Protein AF-0000000076761104 (afdb_homodimer)

Nearest PDB structures (foldseek):
  5x3x-assembly2_m  TM=8.804E-01  e=3.871E-13  Rhodobacter capsulatus
  4m5c-assembly1_A  TM=8.448E-01  e=9.849E-08  Caldanaerobacter subterraneus subsp. tengcongensis MB4
  4m58-assembly1_A  TM=8.085E-01  e=1.981E-07  Caldanaerobacter subterraneus subsp. tengcongensis MB4
  5x3x-assembly2_m  TM=8.809E-01  e=3.141E-13  Rhodobacter capsulatus
  4m5c-assembly1_A  TM=8.444E-01  e=1.014E-07  Caldanaerobacter subterraneus subsp. tengcongensis MB4

InterPro domains:
  IPR002751 Metal transport protein CbiM/NikMN [PF01891] (48-250)
  IPR003705 Cobalt transport protein CbiN [MF_00330] (260-379)
  IPR003705 Cobalt transport protein CbiN [NF002780] (275-365)
  IPR003705 Cobalt transport protein CbiN [PF02553] (276-342)
  IPR018024 Cobalamin (vitamin B12) transport protein CbiM [MF_01462] (47-260)
  IPR018024 Cobalamin (vitamin B12) transport protein CbiM [NF006184] (47-262)
  IPR018024 Cobalamin (vitamin B12) transport protein CbiM [PTHR43627] (34-260)
  IPR018024 Cobalamin (vitamin B12) transport protein CbiM [TIGR00123] (47-253)

Structure (mmCIF, N/CA/C/O backbone):
data_AF-0000000076761104-model_v1
#
loop_
_entity.id
_entity.type
_entity.pdbx_description
1 polymer 'Multifunctional fusion protein'
#
loop_
_atom_site.group_PDB
_atom_site.id
_atom_site.type_symbol
_atom_site.label_atom_id
_atom_site.label_alt_id
_atom_site.label_comp_id
_atom_site.label_asym_id
_atom_site.label_entity_id
_atom_site.label_seq_id
_atom_site.pdbx_PDB_ins_code
_atom_site.Cartn_x
_atom_site.Cartn_y
_atom_site.Cartn_z
_atom_site.occupancy
_atom_site.B_iso_or_equiv
_atom_site.auth_seq_id
_atom_site.auth_comp_id
_atom_site.auth_asym_id
_atom_site.auth_atom_id
_atom_site.pdbx_PDB_model_num
ATOM 1 N N . MET A 1 1 ? -40.625 0.721 41.75 1 21.88 1 MET A N 1
ATOM 2 C CA . MET A 1 1 ? -40.656 0.476 40.312 1 21.88 1 MET A CA 1
ATOM 3 C C . MET A 1 1 ? -39.344 0.862 39.656 1 21.88 1 MET A C 1
ATOM 5 O O . MET A 1 1 ? -39.188 0.7 38.438 1 21.88 1 MET A O 1
ATOM 9 N N . ASN A 1 2 ? -38.438 1.604 40.25 1 20.94 2 ASN A N 1
ATOM 10 C CA . ASN A 1 2 ? -37.344 2.377 39.688 1 20.94 2 ASN A CA 1
ATOM 11 C C . ASN A 1 2 ? -36.125 1.494 39.406 1 20.94 2 ASN A C 1
ATOM 13 O O . ASN A 1 2 ? -35.031 1.999 39.156 1 20.94 2 ASN A O 1
ATOM 17 N N . LYS A 1 3 ? -36.031 0.196 39.844 1 27.39 3 LYS A N 1
ATOM 18 C CA . LYS A 1 3 ? -34.719 -0.462 39.969 1 27.39 3 LYS A CA 1
ATOM 19 C C . LYS A 1 3 ? -34.188 -0.869 38.594 1 27.39 3 LYS A C 1
ATOM 21 O O . LYS A 1 3 ? -33.062 -1.35 38.5 1 27.39 3 LYS A O 1
ATOM 26 N N . HIS A 1 4 ? -35 -1.077 37.594 1 29.83 4 HIS A N 1
ATOM 27 C CA . HIS A 1 4 ? -34.5 -2.002 36.562 1 29.83 4 HIS A CA 1
ATOM 28 C C . HIS A 1 4 ? -33.594 -1.281 35.562 1 29.83 4 HIS A C 1
ATOM 30 O O . HIS A 1 4 ? -33.188 -1.879 34.562 1 29.83 4 HIS A O 1
ATOM 36 N N . ASN A 1 5 ? -33.5 0.098 35.594 1 28.84 5 ASN A N 1
ATOM 37 C CA . ASN A 1 5 ? -32.938 0.702 34.375 1 28.84 5 ASN A CA 1
ATOM 38 C C . ASN A 1 5 ? -31.438 0.587 34.312 1 28.84 5 ASN A C 1
ATOM 40 O O . ASN A 1 5 ? -30.797 1.151 33.406 1 28.84 5 ASN A O 1
ATOM 44 N N . GLY A 1 6 ? -30.766 0.139 35.406 1 28.48 6 GLY A N 1
ATOM 45 C CA . GLY A 1 6 ? -29.344 0.441 35.469 1 28.48 6 GLY A CA 1
ATOM 46 C C . GLY A 1 6 ? -28.5 -0.468 34.625 1 28.48 6 GLY A C 1
ATOM 47 O O . GLY A 1 6 ? -27.281 -0.28 34.5 1 28.48 6 GLY A O 1
ATOM 48 N N . SER A 1 7 ? -28.891 -1.703 34.219 1 29.94 7 SER A N 1
ATOM 49 C CA . SER A 1 7 ? -27.891 -2.697 33.875 1 29.94 7 SER A CA 1
ATOM 50 C C . SER A 1 7 ? -27.469 -2.584 32.438 1 29.94 7 SER A C 1
ATOM 52 O O . SER A 1 7 ? -26.609 -3.336 31.953 1 29.94 7 SER A O 1
ATOM 54 N N . VAL A 1 8 ? -28.234 -1.813 31.578 1 30.02 8 VAL A N 1
ATOM 55 C CA . VAL A 1 8 ? -27.953 -1.964 30.156 1 30.02 8 VAL A CA 1
ATOM 56 C C . VAL A 1 8 ? -26.688 -1.188 29.797 1 30.02 8 VAL A C 1
ATOM 58 O O . VAL A 1 8 ? -26.188 -1.286 28.672 1 30.02 8 VAL A O 1
ATOM 61 N N . LEU A 1 9 ? -26.234 -0.25 30.703 1 28.94 9 LEU A N 1
ATOM 62 C CA . LEU A 1 9 ? -25.156 0.636 30.281 1 28.94 9 LEU A CA 1
ATOM 63 C C . LEU A 1 9 ? -23.828 -0.114 30.219 1 28.94 9 LEU A C 1
ATOM 65 O O . LEU A 1 9 ? -22.828 0.421 29.734 1 28.94 9 LEU A O 1
ATOM 69 N N . GLN A 1 10 ? -23.719 -1.282 30.891 1 27.12 10 GLN A N 1
ATOM 70 C CA . GLN A 1 10 ? -22.344 -1.728 31.109 1 27.12 10 GLN A CA 1
ATOM 71 C C . GLN A 1 10 ? -21.781 -2.414 29.875 1 27.12 10 GLN A C 1
ATOM 73 O O . GLN A 1 10 ? -20.562 -2.52 29.719 1 27.12 10 GLN A O 1
ATOM 78 N N . ASN A 1 11 ? -22.641 -3.029 29.031 1 28.77 11 ASN A N 1
ATOM 79 C CA . ASN A 1 11 ? -22.031 -3.986 28.109 1 28.77 11 ASN A CA 1
ATOM 80 C C . ASN A 1 11 ? -21.406 -3.289 26.906 1 28.77 11 ASN A C 1
ATOM 82 O O . ASN A 1 11 ? -20.844 -3.945 26.031 1 28.77 11 ASN A O 1
ATOM 86 N N . ARG A 1 12 ? -21.812 -1.994 26.672 1 30.61 12 ARG A N 1
ATOM 87 C CA . ARG A 1 12 ? -21.406 -1.389 25.422 1 30.61 12 ARG A CA 1
ATOM 88 C C . ARG A 1 12 ? -19.938 -0.97 25.453 1 30.61 12 ARG A C 1
ATOM 90 O O . ARG A 1 12 ? -19.391 -0.49 24.453 1 30.61 12 ARG A O 1
ATOM 97 N N . SER A 1 13 ? -19.312 -0.875 26.672 1 29.97 13 SER A N 1
ATOM 98 C CA . SER A 1 13 ? -17.984 -0.274 26.781 1 29.97 13 SER A CA 1
ATOM 99 C C . SER A 1 13 ? -16.906 -1.188 26.188 1 29.97 13 SER A C 1
ATOM 101 O O . SER A 1 13 ? -15.82 -0.729 25.828 1 29.97 13 SER A O 1
ATOM 103 N N . THR A 1 14 ? -17.172 -2.527 26.125 1 31.53 14 THR A N 1
ATOM 104 C CA . THR A 1 14 ? -16.047 -3.414 25.859 1 31.53 14 THR A CA 1
ATOM 105 C C . THR A 1 14 ? -15.766 -3.518 24.375 1 31.53 14 THR A C 1
ATOM 107 O O . THR A 1 14 ? -14.703 -3.996 23.953 1 31.53 14 THR A O 1
ATOM 110 N N . ARG A 1 15 ? -16.781 -3.279 23.562 1 33.34 15 ARG A N 1
ATOM 111 C CA . ARG A 1 15 ? -16.562 -3.555 22.141 1 33.34 15 ARG A CA 1
ATOM 112 C C . ARG A 1 15 ? -15.688 -2.482 21.5 1 33.34 15 ARG A C 1
ATOM 114 O O . ARG A 1 15 ? -15.047 -2.727 20.484 1 33.34 15 ARG A O 1
ATOM 121 N N . GLY A 1 16 ? -15.766 -1.245 22 1 32.59 16 GLY A N 1
ATOM 122 C CA . GLY A 1 16 ? -14.977 -0.142 21.469 1 32.59 16 GLY A CA 1
ATOM 123 C C . GLY A 1 16 ? -13.484 -0.344 21.625 1 32.59 16 GLY A C 1
ATOM 124 O O . GLY A 1 16 ? -12.688 0.264 20.906 1 32.59 16 GLY A O 1
ATOM 125 N N . MET A 1 17 ? -12.953 -1.062 22.688 1 32.91 17 MET A N 1
ATOM 126 C CA . MET A 1 17 ? -11.555 -1.26 23.047 1 32.91 17 MET A CA 1
ATOM 127 C C . MET A 1 17 ? -10.883 -2.244 22.094 1 32.91 17 MET A C 1
ATOM 129 O O . MET A 1 17 ? -9.648 -2.328 22.047 1 32.91 17 MET A O 1
ATOM 133 N N . THR A 1 18 ? -11.648 -2.941 21.422 1 35.94 18 THR A N 1
ATOM 134 C CA . THR A 1 18 ? -11 -3.973 20.625 1 35.94 18 THR A CA 1
ATOM 135 C C . THR A 1 18 ? -10.367 -3.371 19.375 1 35.94 18 THR A C 1
ATOM 137 O O . THR A 1 18 ? -9.266 -3.768 18.969 1 35.94 18 THR A O 1
ATOM 140 N N . GLY A 1 19 ? -11.016 -2.449 18.844 1 33.88 19 GLY A N 1
ATOM 141 C CA . GLY A 1 19 ? -10.414 -1.818 17.688 1 33.88 19 GLY A CA 1
ATOM 142 C C . GLY A 1 19 ? -9.141 -1.062 18 1 33.88 19 GLY A C 1
ATOM 143 O O . GLY A 1 19 ? -8.18 -1.096 17.234 1 33.88 19 GLY A O 1
ATOM 144 N N . CYS A 1 20 ? -9.055 -0.316 19.094 1 35.78 20 CYS A N 1
ATOM 145 C CA . CYS A 1 20 ? -7.84 0.329 19.594 1 35.78 20 CYS A CA 1
ATOM 146 C C . CYS A 1 20 ? -6.781 -0.704 19.953 1 35.78 20 CYS A C 1
ATOM 148 O O . CYS A 1 20 ? -5.582 -0.439 19.828 1 35.78 20 CYS A O 1
ATOM 150 N N . ARG A 1 21 ? -7.16 -1.825 20.328 1 36.12 21 ARG A N 1
ATOM 151 C CA . ARG A 1 21 ? -6.207 -2.877 20.672 1 36.12 21 ARG A CA 1
ATOM 152 C C . ARG A 1 21 ? -5.516 -3.41 19.422 1 36.12 21 ARG A C 1
ATOM 154 O O . ARG A 1 21 ? -4.328 -3.738 19.453 1 36.12 21 ARG A O 1
ATOM 161 N N . VAL A 1 22 ? -6.238 -3.418 18.453 1 36.62 22 VAL A N 1
ATOM 162 C CA . VAL A 1 22 ? -5.613 -3.92 17.234 1 36.62 22 VAL A CA 1
ATOM 163 C C . VAL A 1 22 ? -4.586 -2.908 16.719 1 36.62 22 VAL A C 1
ATOM 165 O O . VAL A 1 22 ? -3.484 -3.281 16.312 1 36.62 22 VAL A O 1
ATOM 168 N N . LEU A 1 23 ? -4.914 -1.713 16.797 1 36.25 23 LEU A N 1
ATOM 169 C CA . LEU A 1 23 ? -3.932 -0.701 16.422 1 36.25 23 LEU A CA 1
ATOM 170 C C . LEU A 1 23 ? -2.752 -0.707 17.391 1 36.25 23 LEU A C 1
ATOM 172 O O . LEU A 1 23 ? -1.596 -0.62 16.969 1 36.25 23 LEU A O 1
ATOM 176 N N . VAL A 1 24 ? -3.029 -0.849 18.672 1 36.19 24 VAL A N 1
ATOM 177 C CA . VAL A 1 24 ? -1.973 -0.892 19.688 1 36.19 24 VAL A CA 1
ATOM 178 C C . VAL A 1 24 ? -1.173 -2.184 19.531 1 36.19 24 VAL A C 1
ATOM 180 O O . VAL A 1 24 ? 0.055 -2.18 19.656 1 36.19 24 VAL A O 1
ATOM 183 N N . SER A 1 25 ? -1.808 -3.213 19.234 1 35.94 25 SER A N 1
ATOM 184 C CA . SER A 1 25 ? -1.07 -4.457 19.062 1 35.94 25 SER A CA 1
ATOM 185 C C . SER A 1 25 ? -0.22 -4.422 17.797 1 35.94 25 SER A C 1
ATOM 187 O O . SER A 1 25 ? 0.902 -4.934 17.781 1 35.94 25 SER A O 1
ATOM 189 N N . ALA A 1 26 ? -0.782 -3.9 16.859 1 38.22 26 ALA A N 1
ATOM 190 C CA . ALA A 1 26 ? 0.036 -3.758 15.656 1 38.22 26 ALA A CA 1
ATOM 191 C C . ALA A 1 26 ? 1.23 -2.842 15.906 1 38.22 26 ALA A C 1
ATOM 193 O O . ALA A 1 26 ? 2.342 -3.117 15.453 1 38.22 26 ALA A O 1
ATOM 194 N N . LEU A 1 27 ? 1.024 -1.824 16.656 1 37.25 27 LEU A N 1
ATOM 195 C CA . LEU A 1 27 ? 2.123 -0.973 17.094 1 37.25 27 LEU A CA 1
ATOM 196 C C . LEU A 1 27 ? 3.102 -1.756 17.969 1 37.25 27 LEU A C 1
ATOM 198 O O . LEU A 1 27 ? 4.316 -1.605 17.828 1 37.25 27 LEU A O 1
ATOM 202 N N . ALA A 1 28 ? 2.547 -2.529 18.875 1 34.75 28 ALA A N 1
ATOM 203 C CA . ALA A 1 28 ? 3.402 -3.318 19.75 1 34.75 28 ALA A CA 1
ATOM 204 C C . ALA A 1 28 ? 4.262 -4.293 18.953 1 34.75 28 ALA A C 1
ATOM 206 O O . ALA A 1 28 ? 5.449 -4.469 19.234 1 34.75 28 ALA A O 1
ATOM 207 N N . VAL A 1 29 ? 3.74 -4.832 18.047 1 35.94 29 VAL A N 1
ATOM 208 C CA . VAL A 1 29 ? 4.523 -5.758 17.234 1 35.94 29 VAL A CA 1
ATOM 209 C C . VAL A 1 29 ? 5.613 -4.996 16.484 1 35.94 29 VAL A C 1
ATOM 211 O O . VAL A 1 29 ? 6.758 -5.449 16.406 1 35.94 29 VAL A O 1
ATOM 214 N N . CYS A 1 30 ? 5.262 -3.904 16.016 1 37.25 30 CYS A N 1
ATOM 215 C CA . CYS A 1 30 ? 6.262 -3.092 15.328 1 37.25 30 CYS A CA 1
ATOM 216 C C . CYS A 1 30 ? 7.379 -2.684 16.281 1 37.25 30 CYS A C 1
ATOM 218 O O . CYS A 1 30 ? 8.547 -2.656 15.898 1 37.25 30 CYS A O 1
ATOM 220 N N . LEU A 1 31 ? 7.051 -2.361 17.516 1 34.91 31 LEU A N 1
ATOM 221 C CA . LEU A 1 31 ? 8.062 -2.01 18.5 1 34.91 31 LEU A CA 1
ATOM 222 C C . LEU A 1 31 ? 8.977 -3.197 18.797 1 34.91 31 LEU A C 1
ATOM 224 O O . LEU A 1 31 ? 10.172 -3.021 19.031 1 34.91 31 LEU A O 1
ATOM 228 N N . LEU A 1 32 ? 8.43 -4.289 18.859 1 31.5 32 LEU A N 1
ATOM 229 C CA . LEU A 1 32 ? 9.258 -5.453 19.141 1 31.5 32 LEU A CA 1
ATOM 230 C C . LEU A 1 32 ? 10.273 -5.688 18.031 1 31.5 32 LEU A C 1
ATOM 232 O O . LEU A 1 32 ? 11.406 -6.105 18.297 1 31.5 32 LEU A O 1
ATOM 236 N N . LEU A 1 33 ? 9.891 -5.348 16.922 1 34.28 33 LEU A N 1
ATOM 237 C CA . LEU A 1 33 ? 10.82 -5.609 15.828 1 34.28 33 LEU A CA 1
ATOM 238 C C . LEU A 1 33 ? 11.938 -4.566 15.805 1 34.28 33 LEU A C 1
ATOM 240 O O . LEU A 1 33 ? 13 -4.809 15.227 1 34.28 33 LEU A O 1
ATOM 244 N N . SER A 1 34 ? 11.789 -3.402 16.359 1 32.25 34 SER A N 1
ATOM 245 C CA . SER A 1 34 ? 12.766 -2.322 16.344 1 32.25 34 SER A CA 1
ATOM 246 C C . SER A 1 34 ? 14.008 -2.699 17.141 1 32.25 34 SER A C 1
ATOM 248 O O . SER A 1 34 ? 15.117 -2.24 16.844 1 32.25 34 SER A O 1
ATOM 250 N N . ASP A 1 35 ? 13.938 -3.389 18.203 1 28 35 ASP A N 1
ATOM 251 C CA . ASP A 1 35 ? 15.133 -3.598 19.016 1 28 35 ASP A CA 1
ATOM 252 C C . ASP A 1 35 ? 16.234 -4.293 18.219 1 28 35 ASP A C 1
ATOM 254 O O . ASP A 1 35 ? 17.406 -4.211 18.562 1 28 35 ASP A O 1
ATOM 258 N N . MET A 1 36 ? 15.875 -5.047 17.344 1 26.88 36 MET A N 1
ATOM 259 C CA . MET A 1 36 ? 16.922 -5.926 16.828 1 26.88 36 MET A CA 1
ATOM 260 C C . MET A 1 36 ? 17.75 -5.219 15.758 1 26.88 36 MET A C 1
ATOM 262 O O . MET A 1 36 ? 18.875 -5.629 15.469 1 26.88 36 MET A O 1
ATOM 266 N N . ALA A 1 37 ? 17.281 -4.352 14.945 1 29.22 37 ALA A N 1
ATOM 267 C CA . ALA A 1 37 ? 17.922 -4.039 13.68 1 29.22 37 ALA A CA 1
ATOM 268 C C . ALA A 1 37 ? 18.797 -2.791 13.805 1 29.22 37 ALA A C 1
ATOM 270 O O . ALA A 1 37 ? 18.469 -1.742 13.242 1 29.22 37 ALA A O 1
ATOM 271 N N . ALA A 1 38 ? 19.641 -2.48 14.664 1 25.88 38 ALA A N 1
ATOM 272 C CA . ALA A 1 38 ? 20.375 -1.26 14.977 1 25.88 38 ALA A CA 1
ATOM 273 C C . ALA A 1 38 ? 21.484 -1.009 13.961 1 25.88 38 ALA A C 1
ATOM 275 O O . ALA A 1 38 ? 22.156 0.024 14.008 1 25.88 38 ALA A O 1
ATOM 276 N N . SER A 1 39 ? 22.062 -1.805 13.039 1 24.73 39 SER A N 1
ATOM 277 C CA . SER A 1 39 ? 23.422 -1.35 12.797 1 24.73 39 SER A CA 1
ATOM 278 C C . SER A 1 39 ? 23.484 -0.384 11.617 1 24.73 39 SER A C 1
ATOM 280 O O . SER A 1 39 ? 24.375 0.467 11.547 1 24.73 39 SER A O 1
ATOM 282 N N . GLY A 1 40 ? 23.031 -0.647 10.172 1 26.48 40 GLY A N 1
ATOM 283 C CA . GLY A 1 40 ? 23.766 -0.056 9.062 1 26.48 40 GLY A CA 1
ATOM 284 C C . GLY A 1 40 ? 23.266 1.321 8.68 1 26.48 40 GLY A C 1
ATOM 285 O O . GLY A 1 40 ? 22.141 1.69 9.016 1 26.48 40 GLY A O 1
ATOM 286 N N . LYS A 1 41 ? 24.141 2.424 8.031 1 29.66 41 LYS A N 1
ATOM 287 C CA . LYS A 1 41 ? 24.281 3.869 7.887 1 29.66 41 LYS A CA 1
ATOM 288 C C . LYS A 1 41 ? 23.312 4.422 6.855 1 29.66 41 LYS A C 1
ATOM 290 O O . LYS A 1 41 ? 23.375 5.602 6.504 1 29.66 41 LYS A O 1
ATOM 295 N N . PHE A 1 42 ? 22.781 3.857 5.773 1 30.14 42 PHE A N 1
ATOM 296 C CA . PHE A 1 42 ? 22.281 4.738 4.727 1 30.14 42 PHE A CA 1
ATOM 297 C C . PHE A 1 42 ? 20.969 5.391 5.141 1 30.14 42 PHE A C 1
ATOM 299 O O . PHE A 1 42 ? 19.938 4.711 5.277 1 30.14 42 PHE A O 1
ATOM 306 N N . GLY A 1 43 ? 20.984 6.453 5.902 1 33.97 43 GLY A N 1
ATOM 307 C CA . GLY A 1 43 ? 19.812 7.07 6.504 1 33.97 43 GLY A CA 1
ATOM 308 C C . GLY A 1 43 ? 18.922 7.789 5.5 1 33.97 43 GLY A C 1
ATOM 309 O O . GLY A 1 43 ? 19.391 8.656 4.762 1 33.97 43 GLY A O 1
ATOM 310 N N . ALA A 1 44 ? 18.109 7.23 4.77 1 35.22 44 ALA A N 1
ATOM 311 C CA . ALA A 1 44 ? 17.078 7.891 3.973 1 35.22 44 ALA A CA 1
ATOM 312 C C . ALA A 1 44 ? 16.297 8.891 4.812 1 35.22 44 ALA A C 1
ATOM 314 O O . ALA A 1 44 ? 15.414 8.5 5.586 1 35.22 44 ALA A O 1
ATOM 315 N N . SER A 1 45 ? 16.922 10.07 5.297 1 39.94 45 SER A N 1
ATOM 316 C CA . SER A 1 45 ? 16.281 11.078 6.133 1 39.94 45 SER A CA 1
ATOM 317 C C . SER A 1 45 ? 15.461 12.055 5.289 1 39.94 45 SER A C 1
ATOM 319 O O . SER A 1 45 ? 15.984 12.68 4.371 1 39.94 45 SER A O 1
ATOM 321 N N . ALA A 1 46 ? 14.156 12.031 4.938 1 43.56 46 ALA A N 1
ATOM 322 C CA . ALA A 1 46 ? 13.32 12.844 4.062 1 43.56 46 ALA A CA 1
ATOM 323 C C . ALA A 1 46 ? 12.977 14.18 4.711 1 43.56 46 ALA A C 1
ATOM 325 O O . ALA A 1 46 ? 13.844 15.055 4.848 1 43.56 46 ALA A O 1
ATOM 326 N N . MET A 1 47 ? 11.672 14.508 5.18 1 53.41 47 MET A N 1
ATOM 327 C CA . MET A 1 47 ? 11.031 15.773 5.516 1 53.41 47 MET A CA 1
ATOM 328 C C . MET A 1 47 ? 11.078 16.031 7.02 1 53.41 47 MET A C 1
ATOM 330 O O . MET A 1 47 ? 10.742 17.125 7.48 1 53.41 47 MET A O 1
ATOM 334 N N . HIS A 1 48 ? 11.688 15.25 7.773 1 67.19 48 HIS A N 1
ATOM 335 C CA . HIS A 1 48 ? 11.688 15.328 9.227 1 67.19 48 HIS A CA 1
ATOM 336 C C . HIS A 1 48 ? 13.039 15.797 9.758 1 67.19 48 HIS A C 1
ATOM 338 O O . HIS A 1 48 ? 14.062 15.633 9.086 1 67.19 48 HIS A O 1
ATOM 344 N N . ILE A 1 49 ? 12.805 16.641 10.781 1 74.5 49 ILE A N 1
ATOM 345 C CA . ILE A 1 49 ? 14.047 16.844 11.516 1 74.5 49 ILE A CA 1
ATOM 346 C C . ILE A 1 49 ? 14.562 15.5 12.031 1 74.5 49 ILE A C 1
ATOM 348 O O . ILE A 1 49 ? 13.883 14.828 12.812 1 74.5 49 ILE A O 1
ATOM 352 N N . MET A 1 50 ? 15.672 15.188 11.578 1 74.31 50 MET A N 1
ATOM 353 C CA . MET A 1 50 ? 16.234 13.867 11.859 1 74.31 50 MET A CA 1
ATOM 354 C C . MET A 1 50 ? 16.656 13.758 13.32 1 74.31 50 MET A C 1
ATOM 356 O O . MET A 1 50 ? 16.906 14.766 13.977 1 74.31 50 MET A O 1
ATOM 360 N N . GLU A 1 51 ? 16.734 12.531 13.648 1 74.88 51 GLU A N 1
ATOM 361 C CA . GLU A 1 51 ? 17.172 12.195 15.008 1 74.88 51 GLU A CA 1
ATOM 362 C C . GLU A 1 51 ? 18.5 12.844 15.344 1 74.88 51 GLU A C 1
ATOM 364 O O . GLU A 1 51 ? 19.453 12.75 14.562 1 74.88 51 GLU A O 1
ATOM 369 N N . GLY A 1 52 ? 18.547 13.602 16.406 1 75.38 52 GLY A N 1
ATOM 370 C CA . GLY A 1 52 ? 19.797 14.148 16.906 1 75.38 52 GLY A CA 1
ATOM 371 C C . GLY A 1 52 ? 20.172 15.469 16.266 1 75.38 52 GLY A C 1
ATOM 372 O O . GLY A 1 52 ? 21.188 16.078 16.625 1 75.38 52 GLY A O 1
ATOM 373 N N . TYR A 1 53 ? 19.375 15.977 15.406 1 78.06 53 TYR A N 1
ATOM 374 C CA . TYR A 1 53 ? 19.734 17.172 14.656 1 78.06 53 TYR A CA 1
ATOM 375 C C . TYR A 1 53 ? 19.141 18.422 15.289 1 78.06 53 TYR A C 1
ATOM 377 O O . TYR A 1 53 ? 19.25 19.516 14.742 1 78.06 53 TYR A O 1
ATOM 385 N N . LEU A 1 54 ? 18.531 18.281 16.359 1 86.25 54 LEU A N 1
ATOM 386 C CA . LEU A 1 54 ? 18.031 19.375 17.188 1 86.25 54 LEU A CA 1
ATOM 387 C C . LEU A 1 54 ? 18.609 19.312 18.594 1 86.25 54 LEU A C 1
ATOM 389 O O . LEU A 1 54 ? 18.594 18.266 19.234 1 86.25 54 LEU A O 1
ATOM 393 N N . PRO A 1 55 ? 19.219 20.422 18.984 1 88.31 55 PRO A N 1
ATOM 394 C CA . PRO A 1 55 ? 19.734 20.422 20.344 1 88.31 55 PRO A CA 1
ATOM 395 C C . PRO A 1 55 ? 18.672 20.047 21.375 1 88.31 55 PRO A C 1
ATOM 397 O O . PRO A 1 55 ? 17.484 20.359 21.188 1 88.31 55 PRO A O 1
ATOM 400 N N . ALA A 1 56 ? 19.125 19.469 22.469 1 89.94 56 ALA A N 1
ATOM 401 C CA . ALA A 1 56 ? 18.234 18.906 23.484 1 89.94 56 ALA A CA 1
ATOM 402 C C . ALA A 1 56 ? 17.281 19.969 24.016 1 89.94 56 ALA A C 1
ATOM 404 O O . ALA A 1 56 ? 16.109 19.672 24.266 1 89.94 56 ALA A O 1
ATOM 405 N N . GLY A 1 57 ? 17.812 21.125 24.203 1 92.5 57 GLY A N 1
ATOM 406 C CA . GLY A 1 57 ? 16.953 22.203 24.688 1 92.5 57 GLY A CA 1
ATOM 407 C C . GLY A 1 57 ? 15.766 22.469 23.766 1 92.5 57 GLY A C 1
ATOM 408 O O . GLY A 1 57 ? 14.641 22.672 24.234 1 92.5 57 GLY A O 1
ATOM 409 N N . TRP A 1 58 ? 15.977 22.469 22.5 1 92.81 58 TRP A N 1
ATOM 410 C CA . TRP A 1 58 ? 14.914 22.703 21.531 1 92.81 58 TRP A CA 1
ATOM 411 C C . TRP A 1 58 ? 13.969 21.516 21.453 1 92.81 58 TRP A C 1
ATOM 413 O O . TRP A 1 58 ? 12.766 21.672 21.266 1 92.81 58 TRP A O 1
ATOM 423 N N . CYS A 1 59 ? 14.539 20.312 21.609 1 93.19 59 CYS A N 1
ATOM 424 C CA . CYS A 1 59 ? 13.695 19.125 21.641 1 93.19 59 CYS A CA 1
ATOM 425 C C . CYS A 1 59 ? 12.672 19.203 22.766 1 93.19 59 CYS A C 1
ATOM 427 O O . CYS A 1 59 ? 11.484 18.969 22.547 1 93.19 59 CYS A O 1
ATOM 429 N N . ILE A 1 60 ? 13.141 19.562 23.875 1 94.31 60 ILE A N 1
ATOM 430 C CA . ILE A 1 60 ? 12.289 19.656 25.062 1 94.31 60 ILE A CA 1
ATOM 431 C C . ILE A 1 60 ? 11.281 20.797 24.891 1 94.31 60 ILE A C 1
ATOM 433 O O . ILE A 1 60 ? 10.102 20.641 25.203 1 94.31 60 ILE A O 1
ATOM 437 N N . ALA A 1 61 ? 11.711 21.922 24.406 1 95.62 61 ALA A N 1
ATOM 438 C CA . ALA A 1 61 ? 10.852 23.094 24.25 1 95.62 61 ALA A CA 1
ATOM 439 C C . ALA A 1 61 ? 9.695 22.797 23.281 1 95.62 61 ALA A C 1
ATOM 441 O O . ALA A 1 61 ? 8.539 23.062 23.609 1 95.62 61 ALA A O 1
ATOM 442 N N . TRP A 1 62 ? 10 22.266 22.203 1 95.88 62 TRP A N 1
ATOM 443 C CA . TRP A 1 62 ? 8.969 21.953 21.219 1 95.88 62 TRP A CA 1
ATOM 444 C C . TRP A 1 62 ? 8.047 20.844 21.719 1 95.88 62 TRP A C 1
ATOM 446 O O . TRP A 1 62 ? 6.848 20.859 21.453 1 95.88 62 TRP A O 1
ATOM 456 N N . GLY A 1 63 ? 8.633 19.875 22.375 1 96.44 63 GLY A N 1
ATOM 457 C CA . GLY A 1 63 ? 7.82 18.828 23 1 96.44 63 GLY A CA 1
ATOM 458 C C . GLY A 1 63 ? 6.816 19.375 24 1 96.44 63 GLY A C 1
ATOM 459 O O . GLY A 1 63 ? 5.645 19 23.984 1 96.44 63 GLY A O 1
ATOM 460 N N . ALA A 1 64 ? 7.328 20.281 24.797 1 97.12 64 ALA A N 1
ATOM 461 C CA . ALA A 1 64 ? 6.469 20.891 25.812 1 97.12 64 ALA A CA 1
ATOM 462 C C . ALA A 1 64 ? 5.363 21.719 25.156 1 97.12 64 ALA A C 1
ATOM 464 O O . ALA A 1 64 ? 4.227 21.734 25.641 1 97.12 64 ALA A O 1
ATOM 465 N N . LEU A 1 65 ? 5.637 22.375 24.078 1 97.19 65 LEU A N 1
ATOM 466 C CA . LEU A 1 65 ? 4.672 23.219 23.391 1 97.19 65 LEU A CA 1
ATOM 467 C C . LEU A 1 65 ? 3.551 22.375 22.781 1 97.19 65 LEU A C 1
ATOM 469 O O . LEU A 1 65 ? 2.461 22.891 22.516 1 97.19 65 LEU A O 1
ATOM 473 N N . CYS A 1 66 ? 3.842 21.109 22.562 1 97.69 66 CYS A N 1
ATOM 474 C CA . CYS A 1 66 ? 2.854 20.234 21.938 1 97.69 66 CYS A CA 1
ATOM 475 C C . CYS A 1 66 ? 1.794 19.812 22.953 1 97.69 66 CYS A C 1
ATOM 477 O O . CYS A 1 66 ? 0.681 19.438 22.578 1 97.69 66 CYS A O 1
ATOM 479 N N . ILE A 1 67 ? 2.094 19.875 24.219 1 97.62 67 ILE A N 1
ATOM 480 C CA . ILE A 1 67 ? 1.301 19.234 25.281 1 97.62 67 ILE A CA 1
ATOM 481 C C . ILE A 1 67 ? -0.113 19.812 25.266 1 97.62 67 ILE A C 1
ATOM 483 O O . ILE A 1 67 ? -1.095 19.062 25.234 1 97.62 67 ILE A O 1
ATOM 487 N N . PRO A 1 68 ? -0.325 21.125 25.281 1 97.62 68 PRO A N 1
ATOM 488 C CA . PRO A 1 68 ? -1.696 21.641 25.297 1 97.62 68 PRO A CA 1
ATOM 489 C C . PRO A 1 68 ? -2.5 21.203 24.062 1 97.62 68 PRO A C 1
ATOM 491 O O . PRO A 1 68 ? -3.707 20.969 24.156 1 97.62 68 PRO A O 1
ATOM 494 N N . PHE A 1 69 ? -1.909 21.109 22.969 1 97.81 69 PHE A N 1
ATOM 495 C CA . PHE A 1 69 ? -2.596 20.719 21.75 1 97.81 69 PHE A CA 1
ATOM 496 C C . PHE A 1 69 ? -2.936 19.234 21.766 1 97.81 69 PHE A C 1
ATOM 498 O O . PHE A 1 69 ? -4 18.828 21.297 1 97.81 69 PHE A O 1
ATOM 505 N N . LEU A 1 70 ? -1.979 18.438 22.297 1 97.56 70 LEU A N 1
ATOM 506 C CA . LEU A 1 70 ? -2.227 17 22.438 1 97.56 70 LEU A CA 1
ATOM 507 C C . LEU A 1 70 ? -3.387 16.734 23.391 1 97.56 70 LEU A C 1
ATOM 509 O O . LEU A 1 70 ? -4.227 15.867 23.125 1 97.56 70 LEU A O 1
ATOM 513 N N . VAL A 1 71 ? -3.426 17.5 24.469 1 97.56 71 VAL A N 1
ATOM 514 C CA . VAL A 1 71 ? -4.512 17.359 25.422 1 97.56 71 VAL A CA 1
ATOM 515 C C . VAL A 1 71 ? -5.836 17.781 24.781 1 97.56 71 VAL A C 1
ATOM 517 O O . VAL A 1 71 ? -6.824 17.047 24.859 1 97.56 71 VAL A O 1
ATOM 520 N N . ALA A 1 72 ? -5.859 18.906 24.109 1 96.94 72 ALA A N 1
ATOM 521 C CA . ALA A 1 72 ? -7.059 19.359 23.406 1 96.94 72 ALA A CA 1
ATOM 522 C C . ALA A 1 72 ? -7.492 18.359 22.344 1 96.94 72 ALA A C 1
ATOM 524 O O . ALA A 1 72 ? -8.688 18.109 22.172 1 96.94 72 ALA A O 1
ATOM 525 N N . GLY A 1 73 ? -6.5 17.859 21.625 1 97.12 73 GLY A N 1
ATOM 526 C CA . GLY A 1 73 ? -6.785 16.859 20.609 1 97.12 73 GLY A CA 1
ATOM 527 C C . GLY A 1 73 ? -7.375 15.578 21.172 1 97.12 73 GLY A C 1
ATOM 528 O O . GLY A 1 73 ? -8.312 15.023 20.609 1 97.12 73 GLY A O 1
ATOM 529 N N . ALA A 1 74 ? -6.828 15.156 22.281 1 95.94 74 ALA A N 1
ATOM 530 C CA . ALA A 1 74 ? -7.32 13.945 22.922 1 95.94 74 ALA A CA 1
ATOM 531 C C . ALA A 1 74 ? -8.758 14.117 23.406 1 95.94 74 ALA A C 1
ATOM 533 O O . ALA A 1 74 ? -9.586 13.211 23.25 1 95.94 74 ALA A O 1
ATOM 534 N N . VAL A 1 75 ? -9.062 15.258 23.953 1 95.5 75 VAL A N 1
ATOM 535 C CA . VAL A 1 75 ? -10.414 15.555 24.406 1 95.5 75 VAL A CA 1
ATOM 536 C C . VAL A 1 75 ? -11.375 15.602 23.219 1 95.5 75 VAL A C 1
ATOM 538 O O . VAL A 1 75 ? -12.461 15.008 23.266 1 95.5 75 VAL A O 1
ATOM 541 N N . SER A 1 76 ? -10.977 16.25 22.203 1 93.5 76 SER A N 1
ATOM 542 C CA . SER A 1 76 ? -11.797 16.344 21 1 93.5 76 SER A CA 1
ATOM 543 C C . SER A 1 76 ? -12.023 14.969 20.375 1 93.5 76 SER A C 1
ATOM 545 O O . SER A 1 76 ? -13.125 14.656 19.938 1 93.5 76 SER A O 1
ATOM 547 N N . LEU A 1 77 ? -10.953 14.211 20.297 1 93 77 LEU A N 1
ATOM 548 C CA . LEU A 1 77 ? -11.039 12.867 19.734 1 93 77 LEU A CA 1
ATOM 549 C C . LEU A 1 77 ? -12.039 12.016 20.516 1 93 77 LEU A C 1
ATOM 551 O O . LEU A 1 77 ? -12.867 11.328 19.938 1 93 77 LEU A O 1
ATOM 555 N N . LYS A 1 78 ? -12.008 12.109 21.828 1 91 78 LYS A N 1
ATOM 556 C CA . LYS A 1 78 ? -12.914 11.359 22.688 1 91 78 LYS A CA 1
ATOM 557 C C . LYS A 1 78 ? -14.367 11.773 22.453 1 91 78 LYS A C 1
ATOM 559 O O . LYS A 1 78 ? -15.258 10.93 22.406 1 91 78 LYS A O 1
ATOM 564 N N . ARG A 1 79 ? -14.57 13.008 22.266 1 89.12 79 ARG A N 1
ATOM 565 C CA . ARG A 1 79 ? -15.914 13.523 22.031 1 89.12 79 ARG A CA 1
ATOM 566 C C . ARG A 1 79 ? -16.453 13.07 20.672 1 89.12 79 ARG A C 1
ATOM 568 O O . ARG A 1 79 ? -17.609 12.68 20.562 1 89.12 79 ARG A O 1
ATOM 575 N N . LYS A 1 80 ? -15.633 13.094 19.734 1 87.19 80 LYS A N 1
ATOM 576 C CA . LYS A 1 80 ? -16.062 12.789 18.375 1 87.19 80 LYS A CA 1
ATOM 577 C C . LYS A 1 80 ? -16.266 11.289 18.172 1 87.19 80 LYS A C 1
ATOM 579 O O . LYS A 1 80 ? -17.141 10.867 17.406 1 87.19 80 LYS A O 1
ATOM 584 N N . ILE A 1 81 ? -15.406 10.484 18.797 1 85.69 81 ILE A N 1
ATOM 585 C CA . ILE A 1 81 ? -15.531 9.039 18.688 1 85.69 81 ILE A CA 1
ATOM 586 C C . ILE A 1 81 ? -16.859 8.594 19.297 1 85.69 81 ILE A C 1
ATOM 588 O O . ILE A 1 81 ? -17.391 7.535 18.953 1 85.69 81 ILE A O 1
ATOM 592 N N . ALA A 1 82 ? -17.406 9.383 20.188 1 79.75 82 ALA A N 1
ATOM 593 C CA . ALA A 1 82 ? -18.656 9.062 20.859 1 79.75 82 ALA A CA 1
ATOM 594 C C . ALA A 1 82 ? -19.844 9.25 19.922 1 79.75 82 ALA A C 1
ATOM 596 O O . ALA A 1 82 ? -20.938 8.75 20.188 1 79.75 82 ALA A O 1
ATOM 597 N N . TYR A 1 83 ? -19.531 9.945 18.875 1 75.25 83 TYR A N 1
ATOM 598 C CA . TYR A 1 83 ? -20.609 10.109 17.906 1 75.25 83 TYR A CA 1
ATOM 599 C C . TYR A 1 83 ? -20.984 8.781 17.266 1 75.25 83 TYR A C 1
ATOM 601 O O . TYR A 1 83 ? -20.156 7.867 17.188 1 75.25 83 TYR A O 1
ATOM 609 N N . GLN A 1 84 ? -22.25 8.547 16.953 1 66.5 84 GLN A N 1
ATOM 610 C CA . GLN A 1 84 ? -22.75 7.328 16.328 1 66.5 84 GLN A CA 1
ATOM 611 C C . GLN A 1 84 ? -22.516 7.34 14.828 1 66.5 84 GLN A C 1
ATOM 613 O O . GLN A 1 84 ? -22.172 8.375 14.258 1 66.5 84 GLN A O 1
ATOM 618 N N . GLY A 1 85 ? -22.391 6.262 14.266 1 72.5 85 GLY A N 1
ATOM 619 C CA . GLY A 1 85 ? -22.391 6.105 12.82 1 72.5 85 GLY A CA 1
ATOM 620 C C . GLY A 1 85 ? -21 5.906 12.242 1 72.5 85 GLY A C 1
ATOM 621 O O . GLY A 1 85 ? -20.219 5.121 12.766 1 72.5 85 GLY A O 1
ATOM 622 N N . LYS A 1 86 ? -20.781 6.746 11.203 1 83.94 86 LYS A N 1
ATOM 623 C CA . LYS A 1 86 ? -19.609 6.547 10.367 1 83.94 86 LYS A CA 1
ATOM 624 C C . LYS A 1 86 ? -18.453 7.438 10.82 1 83.94 86 LYS A C 1
ATOM 626 O O . LYS A 1 86 ? -17.375 7.426 10.211 1 83.94 86 LYS A O 1
ATOM 631 N N . VAL A 1 87 ? -18.625 8.125 11.969 1 87.31 87 VAL A N 1
ATOM 632 C CA . VAL A 1 87 ? -17.625 9.109 12.383 1 87.31 87 VAL A CA 1
ATOM 633 C C . VAL A 1 87 ? -16.328 8.398 12.75 1 87.31 87 VAL A C 1
ATOM 635 O O . VAL A 1 87 ? -15.234 8.859 12.398 1 87.31 87 VAL A O 1
ATOM 638 N N . LYS A 1 88 ? -16.453 7.297 13.438 1 87.5 88 LYS A N 1
ATOM 639 C CA . LYS A 1 88 ? -15.266 6.527 13.797 1 87.5 88 LYS A CA 1
ATOM 640 C C . LYS A 1 88 ? -14.516 6.059 12.547 1 87.5 88 LYS A C 1
ATOM 642 O O . LYS A 1 88 ? -13.281 6.07 12.516 1 87.5 88 LYS A O 1
ATOM 647 N N . LEU A 1 89 ? -15.273 5.645 11.602 1 88.62 89 LEU A N 1
ATOM 648 C CA . LEU A 1 89 ? -14.68 5.199 10.344 1 88.62 89 LEU A CA 1
ATOM 649 C C . LEU A 1 89 ? -13.969 6.352 9.641 1 88.62 89 LEU A C 1
ATOM 651 O O . LEU A 1 89 ? -12.891 6.168 9.078 1 88.62 89 LEU A O 1
ATOM 655 N N . LEU A 1 90 ? -14.57 7.477 9.781 1 90.94 90 LEU A N 1
ATOM 656 C CA . LEU A 1 90 ? -13.977 8.641 9.125 1 90.94 90 LEU A CA 1
ATOM 657 C C . LEU A 1 90 ? -12.688 9.055 9.82 1 90.94 90 LEU A C 1
ATOM 659 O O . LEU A 1 90 ? -11.734 9.492 9.172 1 90.94 90 LEU A O 1
ATOM 663 N N . ILE A 1 91 ? -12.664 8.93 11.062 1 91.81 91 ILE A N 1
ATOM 664 C CA . ILE A 1 91 ? -11.453 9.219 11.82 1 91.81 91 ILE A CA 1
ATOM 665 C C . ILE A 1 91 ? -10.336 8.258 11.406 1 91.81 91 ILE A C 1
ATOM 667 O O . ILE A 1 91 ? -9.203 8.672 11.164 1 91.81 91 ILE A O 1
ATOM 671 N N . ALA A 1 92 ? -10.711 7.008 11.305 1 90.38 92 ALA A N 1
ATOM 672 C CA . ALA A 1 92 ? -9.75 5.996 10.859 1 90.38 92 ALA A CA 1
ATOM 673 C C . ALA A 1 92 ? -9.258 6.289 9.445 1 90.38 92 ALA A C 1
ATOM 675 O O . ALA A 1 92 ? -8.078 6.09 9.141 1 90.38 92 ALA A O 1
ATOM 676 N N . LEU A 1 93 ? -10.125 6.707 8.656 1 92.31 93 LEU A N 1
ATOM 677 C CA . LEU A 1 93 ? -9.773 7.059 7.289 1 92.31 93 LEU A CA 1
ATOM 678 C C . LEU A 1 93 ? -8.75 8.188 7.262 1 92.31 93 LEU A C 1
ATOM 680 O O . LEU A 1 93 ? -7.773 8.133 6.504 1 92.31 93 LEU A O 1
ATOM 684 N N . CYS A 1 94 ? -8.906 9.156 8.07 1 92.56 94 CYS A N 1
ATOM 685 C CA . CYS A 1 94 ? -7.992 10.289 8.125 1 92.56 94 CYS A CA 1
ATOM 686 C C . CYS A 1 94 ? -6.617 9.859 8.625 1 92.56 94 CYS A C 1
ATOM 688 O O . CYS A 1 94 ? -5.594 10.273 8.07 1 92.56 94 CYS A O 1
ATOM 690 N N . ALA A 1 95 ? -6.641 9.031 9.633 1 91.06 95 ALA A N 1
ATOM 691 C CA . ALA A 1 95 ? -5.371 8.516 10.133 1 91.06 95 ALA A CA 1
ATOM 692 C C . ALA A 1 95 ? -4.652 7.699 9.062 1 91.06 95 ALA A C 1
ATOM 694 O O . ALA A 1 95 ? -3.447 7.859 8.859 1 91.06 95 ALA A O 1
ATOM 695 N N . ALA A 1 96 ? -5.449 6.895 8.422 1 91.62 96 ALA A N 1
ATOM 696 C CA . ALA A 1 96 ? -4.891 6.062 7.363 1 91.62 96 ALA A CA 1
ATOM 697 C C . ALA A 1 96 ? -4.367 6.918 6.215 1 91.62 96 ALA A C 1
ATOM 699 O O . ALA A 1 96 ? -3.33 6.605 5.621 1 91.62 96 ALA A O 1
ATOM 700 N N . PHE A 1 97 ? -5.098 7.934 5.922 1 91.25 97 PHE A N 1
ATOM 701 C CA . PHE A 1 97 ? -4.703 8.836 4.848 1 91.25 97 PHE A CA 1
ATOM 702 C C . PHE A 1 97 ? -3.363 9.492 5.156 1 91.25 97 PHE A C 1
ATOM 704 O O . PHE A 1 97 ? -2.488 9.57 4.293 1 91.25 97 PHE A O 1
ATOM 711 N N . VAL A 1 98 ? -3.158 9.898 6.32 1 89.12 98 VAL A N 1
ATOM 712 C CA . VAL A 1 98 ? -1.889 10.477 6.75 1 89.12 98 VAL A CA 1
ATOM 713 C C . VAL A 1 98 ? -0.785 9.43 6.648 1 89.12 98 VAL A C 1
ATOM 715 O O . VAL A 1 98 ? 0.314 9.719 6.168 1 89.12 98 VAL A O 1
ATOM 718 N N . PHE A 1 99 ? -1.166 8.312 7.039 1 84.06 99 PHE A N 1
ATOM 719 C CA . PHE A 1 99 ? -0.214 7.207 7.062 1 84.06 99 PHE A CA 1
ATOM 720 C C . PHE A 1 99 ? 0.256 6.871 5.652 1 84.06 99 PHE A C 1
ATOM 722 O O . PHE A 1 99 ? 1.451 6.676 5.422 1 84.06 99 PHE A O 1
ATOM 729 N N . ILE A 1 100 ? -0.627 6.848 4.715 1 83.94 100 ILE A N 1
ATOM 730 C CA . ILE A 1 100 ? -0.317 6.488 3.334 1 83.94 100 ILE A CA 1
ATOM 731 C C . ILE A 1 100 ? 0.509 7.598 2.688 1 83.94 100 ILE A C 1
ATOM 733 O O . ILE A 1 100 ? 1.565 7.332 2.105 1 83.94 100 ILE A O 1
ATOM 737 N N . ILE A 1 101 ? 0.042 8.727 2.826 1 81.81 101 ILE A N 1
ATOM 738 C CA . ILE A 1 101 ? 0.615 9.852 2.09 1 81.81 101 ILE A CA 1
ATOM 739 C C . ILE A 1 101 ? 2.012 10.156 2.625 1 81.81 101 ILE A C 1
ATOM 741 O O . ILE A 1 101 ? 2.908 10.523 1.86 1 81.81 101 ILE A O 1
ATOM 745 N N . SER A 1 102 ? 2.184 9.938 3.842 1 78.19 102 SER A N 1
ATOM 746 C CA . SER A 1 102 ? 3.48 10.234 4.441 1 78.19 102 SER A CA 1
ATOM 747 C C . SER A 1 102 ? 4.508 9.164 4.094 1 78.19 102 SER A C 1
ATOM 749 O O . SER A 1 102 ? 5.711 9.375 4.258 1 78.19 102 SER A O 1
ATOM 751 N N . SER A 1 103 ? 4.043 8.031 3.676 1 71.69 103 SER A N 1
ATOM 752 C CA . SER A 1 103 ? 4.941 6.934 3.326 1 71.69 103 SER A CA 1
ATOM 753 C C . SER A 1 103 ? 5.406 7.043 1.877 1 71.69 103 SER A C 1
ATOM 755 O O . SER A 1 103 ? 6.363 6.379 1.476 1 71.69 103 SER A O 1
ATOM 757 N N . LEU A 1 104 ? 4.75 7.77 1.133 1 67.94 104 LEU A N 1
ATOM 758 C CA . LEU A 1 104 ? 5.086 7.895 -0.282 1 67.94 104 LEU A CA 1
ATOM 759 C C . LEU A 1 104 ? 6.203 8.906 -0.491 1 67.94 104 LEU A C 1
ATOM 761 O O . LEU A 1 104 ? 6 10.109 -0.289 1 67.94 104 LEU A O 1
ATOM 765 N N . LYS A 1 105 ? 7.406 8.281 -0.665 1 62.19 105 LYS A N 1
ATOM 766 C CA . LYS A 1 105 ? 8.539 9.141 -1.007 1 62.19 105 LYS A CA 1
ATOM 767 C C . LYS A 1 105 ? 8.422 9.656 -2.439 1 62.19 105 LYS A C 1
ATOM 769 O O . LYS A 1 105 ? 8.57 8.891 -3.395 1 62.19 105 LYS A O 1
ATOM 774 N N . ILE A 1 106 ? 7.91 10.852 -2.611 1 59.47 106 ILE A N 1
ATOM 775 C CA . ILE A 1 106 ? 7.711 11.398 -3.947 1 59.47 106 ILE A CA 1
ATOM 776 C C . ILE A 1 106 ? 8.961 12.164 -4.383 1 59.47 106 ILE A C 1
ATOM 778 O O . ILE A 1 106 ? 9.422 13.07 -3.678 1 59.47 106 ILE A O 1
ATOM 782 N N . PRO A 1 107 ? 9.641 11.531 -5.418 1 55.66 107 PRO A N 1
ATOM 783 C CA . PRO A 1 107 ? 10.812 12.25 -5.914 1 55.66 107 PRO A CA 1
ATOM 784 C C . PRO A 1 107 ? 10.484 13.664 -6.387 1 55.66 107 PRO A C 1
ATOM 786 O O . PRO A 1 107 ? 9.383 13.914 -6.895 1 55.66 107 PRO A O 1
ATOM 789 N N . SER A 1 108 ? 11.188 14.586 -5.828 1 54.19 108 SER A N 1
ATOM 790 C CA . SER A 1 108 ? 10.984 15.977 -6.23 1 54.19 108 SER A CA 1
ATOM 791 C C . SER A 1 108 ? 11.844 16.328 -7.438 1 54.19 108 SER A C 1
ATOM 793 O O . SER A 1 108 ? 12.797 15.625 -7.758 1 54.19 108 SER A O 1
ATOM 795 N N . VAL A 1 109 ? 11.391 17.266 -8.141 1 51.78 109 VAL A N 1
ATOM 796 C CA . VAL A 1 109 ? 12 17.797 -9.359 1 51.78 109 VAL A CA 1
ATOM 797 C C . VAL A 1 109 ? 13.469 18.109 -9.109 1 51.78 109 VAL A C 1
ATOM 799 O O . VAL A 1 109 ? 14.266 18.172 -10.047 1 51.78 109 VAL A O 1
ATOM 802 N N . THR A 1 110 ? 13.789 18.266 -7.879 1 47.97 110 THR A N 1
ATOM 803 C CA . THR A 1 110 ? 15.156 18.703 -7.594 1 47.97 110 THR A CA 1
ATOM 804 C C . THR A 1 110 ? 16.031 17.516 -7.195 1 47.97 110 THR A C 1
ATOM 806 O O . THR A 1 110 ? 17.172 17.688 -6.758 1 47.97 110 THR A O 1
ATOM 809 N N . GLY A 1 111 ? 15.547 16.375 -7.457 1 48.62 111 GLY A N 1
ATOM 810 C CA . GLY A 1 111 ? 16.344 15.195 -7.148 1 48.62 111 GLY A CA 1
ATOM 811 C C . GLY A 1 111 ? 16.266 14.773 -5.691 1 48.62 111 GLY A C 1
ATOM 812 O O . GLY A 1 111 ? 17.016 13.914 -5.238 1 48.62 111 GLY A O 1
ATOM 813 N N . SER A 1 112 ? 15.531 15.562 -4.902 1 50.88 112 SER A N 1
ATOM 814 C CA . SER A 1 112 ? 15.32 15.219 -3.5 1 50.88 112 SER A CA 1
ATOM 815 C C . SER A 1 112 ? 13.961 14.555 -3.293 1 50.88 112 SER A C 1
ATOM 817 O O . SER A 1 112 ? 13.109 14.586 -4.18 1 50.88 112 SER A O 1
ATOM 819 N N . CYS A 1 113 ? 13.945 13.641 -2.283 1 56.03 113 CYS A N 1
ATOM 820 C CA . CYS A 1 113 ? 12.664 13.023 -1.972 1 56.03 113 CYS A CA 1
ATOM 821 C C . CYS A 1 113 ? 12.023 13.664 -0.746 1 56.03 113 CYS A C 1
ATOM 823 O O . CYS A 1 113 ? 12.719 14.016 0.209 1 56.03 113 CYS A O 1
ATOM 825 N N . SER A 1 114 ? 10.82 14.211 -0.958 1 62.47 114 SER A N 1
ATOM 826 C CA . SER A 1 114 ? 10.023 14.773 0.128 1 62.47 114 SER A CA 1
ATOM 827 C C . SER A 1 114 ? 8.75 13.961 0.355 1 62.47 114 SER A C 1
ATOM 829 O O . SER A 1 114 ? 8.359 13.156 -0.494 1 62.47 114 SER A O 1
ATOM 831 N N . HIS A 1 115 ? 8.32 13.953 1.612 1 68.25 115 HIS A N 1
ATOM 832 C CA . HIS A 1 115 ? 7.07 13.258 1.908 1 68.25 115 HIS A CA 1
ATOM 833 C C . HIS A 1 115 ? 5.926 14.234 2.131 1 68.25 115 HIS A C 1
ATOM 835 O O . HIS A 1 115 ? 6.148 15.367 2.562 1 68.25 115 HIS A O 1
ATOM 841 N N . ALA A 1 116 ? 4.77 13.867 1.707 1 75.44 116 ALA A N 1
ATOM 842 C CA . ALA A 1 116 ? 3.527 14.586 1.993 1 75.44 116 ALA A CA 1
ATOM 843 C C . ALA A 1 116 ? 3.076 14.352 3.432 1 75.44 116 ALA A C 1
ATOM 845 O O . ALA A 1 116 ? 3.623 13.492 4.125 1 75.44 116 ALA A O 1
ATOM 846 N N . THR A 1 117 ? 2.223 15.156 3.92 1 82.25 117 THR A N 1
ATOM 847 C CA . THR A 1 117 ? 1.808 15.055 5.316 1 82.25 117 THR A CA 1
ATOM 848 C C . THR A 1 117 ? 0.424 14.422 5.422 1 82.25 117 THR A C 1
ATOM 850 O O . THR A 1 117 ? 0.199 13.547 6.262 1 82.25 117 THR A O 1
ATOM 853 N N . GLY A 1 118 ? -0.488 14.859 4.648 1 88.75 118 GLY A N 1
ATOM 854 C CA . GLY A 1 118 ? -1.838 14.312 4.637 1 88.75 118 GLY A CA 1
ATOM 855 C C . GLY A 1 118 ? -2.693 14.82 5.785 1 88.75 118 GLY A C 1
ATOM 856 O O . GLY A 1 118 ? -3.795 14.312 6.012 1 88.75 118 GLY A O 1
ATOM 857 N N . THR A 1 119 ? -2.289 15.812 6.496 1 92.81 119 THR A N 1
ATOM 858 C CA . THR A 1 119 ? -2.965 16.219 7.723 1 92.81 119 THR A CA 1
ATOM 859 C C . THR A 1 119 ? -4.098 17.203 7.414 1 92.81 119 THR A C 1
ATOM 861 O O . THR A 1 119 ? -4.969 17.422 8.25 1 92.81 119 THR A O 1
ATOM 864 N N . GLY A 1 120 ? -4.137 17.75 6.312 1 94.5 120 GLY A N 1
ATOM 865 C CA . GLY A 1 120 ? -5.148 18.719 5.953 1 94.5 120 GLY A CA 1
ATOM 866 C C . GLY A 1 120 ? -6.555 18.172 5.973 1 94.5 120 GLY A C 1
ATOM 867 O O . GLY A 1 120 ? -7.488 18.828 6.434 1 94.5 120 GLY A O 1
ATOM 868 N N . LEU A 1 121 ? -6.746 16.953 5.508 1 94.12 121 LEU A N 1
ATOM 869 C CA . LEU A 1 121 ? -8.07 16.344 5.422 1 94.12 121 LEU A CA 1
ATOM 870 C C . LEU A 1 121 ? -8.711 16.234 6.801 1 94.12 121 LEU A C 1
ATOM 872 O O . LEU A 1 121 ? -9.844 16.688 7 1 94.12 121 LEU A O 1
ATOM 876 N N . GLY A 1 122 ? -7.992 15.672 7.684 1 94.5 122 GLY A N 1
ATOM 877 C CA . GLY A 1 122 ? -8.516 15.516 9.031 1 94.5 122 GLY A CA 1
ATOM 878 C C . GLY A 1 122 ? -8.828 16.844 9.703 1 94.5 122 GLY A C 1
ATOM 879 O O . GLY A 1 122 ? -9.82 16.953 10.43 1 94.5 122 GLY A O 1
ATOM 880 N N . ALA A 1 123 ? -7.965 17.828 9.477 1 96.19 123 ALA A N 1
ATOM 881 C CA . ALA A 1 123 ? -8.18 19.156 10.047 1 96.19 123 ALA A CA 1
ATOM 882 C C . ALA A 1 123 ? -9.477 19.766 9.531 1 96.19 123 ALA A C 1
ATOM 884 O O . ALA A 1 123 ? -10.234 20.375 10.297 1 96.19 123 ALA A O 1
ATOM 885 N N . ILE A 1 124 ? -9.75 19.625 8.32 1 94.19 124 ILE A N 1
ATOM 886 C CA . ILE A 1 124 ? -10.922 20.203 7.672 1 94.19 124 ILE A CA 1
ATOM 887 C C . ILE A 1 124 ? -12.188 19.516 8.18 1 94.19 124 ILE A C 1
ATOM 889 O O . ILE A 1 124 ? -13.195 20.172 8.445 1 94.19 124 ILE A O 1
ATOM 893 N N . LEU A 1 125 ? -12.125 18.234 8.383 1 91.75 125 LEU A N 1
ATOM 894 C CA . LEU A 1 125 ? -13.305 17.453 8.734 1 91.75 125 LEU A CA 1
ATOM 895 C C . LEU A 1 125 ? -13.594 17.547 10.227 1 91.75 125 LEU A C 1
ATOM 897 O O . LEU A 1 125 ? -14.758 17.625 10.633 1 91.75 125 LEU A O 1
ATOM 901 N N . PHE A 1 126 ? -12.539 17.516 11.016 1 92.75 126 PHE A N 1
ATOM 902 C CA . PHE A 1 126 ? -12.766 17.297 12.438 1 92.75 126 PHE A CA 1
ATOM 903 C C . PHE A 1 126 ? -12.211 18.453 13.266 1 92.75 126 PHE A C 1
ATOM 905 O O . PHE A 1 126 ? -12.414 18.516 14.477 1 92.75 126 PHE A O 1
ATOM 912 N N . GLY A 1 127 ? -11.531 19.375 12.578 1 92.94 127 GLY A N 1
ATOM 913 C CA . GLY A 1 127 ? -10.805 20.391 13.305 1 92.94 127 GLY A CA 1
ATOM 914 C C . GLY A 1 127 ? -9.336 20.078 13.477 1 92.94 127 GLY A C 1
ATOM 915 O O . GLY A 1 127 ? -8.93 18.906 13.422 1 92.94 127 GLY A O 1
ATOM 916 N N . PRO A 1 128 ? -8.547 21.016 13.727 1 95.56 128 PRO A N 1
ATOM 917 C CA . PRO A 1 128 ? -7.09 20.844 13.68 1 95.56 128 PRO A CA 1
ATOM 918 C C . PRO A 1 128 ? -6.543 20.156 14.922 1 95.56 128 PRO A C 1
ATOM 920 O O . PRO A 1 128 ? -5.496 19.5 14.859 1 95.56 128 PRO A O 1
ATOM 923 N N . SER A 1 129 ? -7.242 20.234 16.062 1 95.12 129 SER A N 1
ATOM 924 C CA . SER A 1 129 ? -6.695 19.703 17.297 1 95.12 129 SER A CA 1
ATOM 925 C C . SER A 1 129 ? -6.59 18.188 17.25 1 95.12 129 SER A C 1
ATOM 927 O O . SER A 1 129 ? -5.633 17.609 17.781 1 95.12 129 SER A O 1
ATOM 929 N N . ILE A 1 130 ? -7.512 17.531 16.641 1 94.56 130 ILE A N 1
ATOM 930 C CA . ILE A 1 130 ? -7.535 16.062 16.594 1 94.56 130 ILE A CA 1
ATOM 931 C C . ILE A 1 130 ? -6.312 15.562 15.828 1 94.56 130 ILE A C 1
ATOM 933 O O . ILE A 1 130 ? -5.793 14.484 16.125 1 94.56 130 ILE A O 1
ATOM 937 N N . MET A 1 131 ? -5.828 16.328 14.922 1 95.94 131 MET A N 1
ATOM 938 C CA . MET A 1 131 ? -4.711 15.906 14.078 1 95.94 131 MET A CA 1
ATOM 939 C C . MET A 1 131 ? -3.412 15.867 14.875 1 95.94 131 MET A C 1
ATOM 941 O O . MET A 1 131 ? -2.467 15.172 14.492 1 95.94 131 MET A O 1
ATOM 945 N N . SER A 1 132 ? -3.395 16.641 16 1 96.94 132 SER A N 1
ATOM 946 C CA . SER A 1 132 ? -2.209 16.562 16.844 1 96.94 132 SER A CA 1
ATOM 947 C C . SER A 1 132 ? -2.012 15.141 17.391 1 96.94 132 SER A C 1
ATOM 949 O O . SER A 1 132 ? -0.892 14.625 17.391 1 96.94 132 SER A O 1
ATOM 951 N N . VAL A 1 133 ? -3.135 14.508 17.719 1 95 133 VAL A N 1
ATOM 952 C CA . VAL A 1 133 ? -3.082 13.156 18.281 1 95 133 VAL A CA 1
ATOM 953 C C . VAL A 1 133 ? -2.828 12.141 17.172 1 95 133 VAL A C 1
ATOM 955 O O . VAL A 1 133 ? -1.934 11.305 17.281 1 95 133 VAL A O 1
ATOM 958 N N . LEU A 1 134 ? -3.566 12.25 16.109 1 93.25 134 LEU A N 1
ATOM 959 C CA . LEU A 1 134 ? -3.383 11.32 15 1 93.25 134 LEU A CA 1
ATOM 960 C C . LEU A 1 134 ? -1.985 11.461 14.406 1 93.25 134 LEU A C 1
ATOM 962 O O . LEU A 1 134 ? -1.34 10.453 14.086 1 93.25 134 LEU A O 1
ATOM 966 N N . GLY A 1 135 ? -1.529 12.672 14.297 1 93.25 135 GLY A N 1
ATOM 967 C CA . GLY A 1 135 ? -0.227 12.945 13.711 1 93.25 135 GLY A CA 1
ATOM 968 C C . GLY A 1 135 ? 0.924 12.398 14.539 1 93.25 135 GLY A C 1
ATOM 969 O O . GLY A 1 135 ? 1.873 11.836 13.984 1 93.25 135 GLY A O 1
ATOM 970 N N . ILE A 1 136 ? 0.85 12.594 15.844 1 93.81 136 ILE A N 1
ATOM 971 C CA . ILE A 1 136 ? 1.959 12.125 16.672 1 93.81 136 ILE A CA 1
ATOM 972 C C . ILE A 1 136 ? 2.012 10.602 16.656 1 93.81 136 ILE A C 1
ATOM 974 O O . ILE A 1 136 ? 3.092 10.008 16.734 1 93.81 136 ILE A O 1
ATOM 978 N N . ILE A 1 137 ? 0.881 9.984 16.562 1 89.19 137 ILE A N 1
ATOM 979 C CA . ILE A 1 137 ? 0.835 8.523 16.469 1 89.19 137 ILE A CA 1
ATOM 980 C C . ILE A 1 137 ? 1.532 8.062 15.195 1 89.19 137 ILE A C 1
ATOM 982 O O . ILE A 1 137 ? 2.355 7.145 15.234 1 89.19 137 ILE A O 1
ATOM 986 N N . VAL A 1 138 ? 1.215 8.703 14.148 1 87.31 138 VAL A N 1
ATOM 987 C CA . VAL A 1 138 ? 1.815 8.344 12.867 1 87.31 138 VAL A CA 1
ATOM 988 C C . VAL A 1 138 ? 3.318 8.609 12.906 1 87.31 138 VAL A C 1
ATOM 990 O O . VAL A 1 138 ? 4.113 7.785 12.461 1 87.31 138 VAL A O 1
ATOM 993 N N . LEU A 1 139 ? 3.697 9.734 13.477 1 88.12 139 LEU A N 1
ATOM 994 C CA . LEU A 1 139 ? 5.105 10.102 13.562 1 88.12 139 LEU A CA 1
ATOM 995 C C . LEU A 1 139 ? 5.867 9.125 14.453 1 88.12 139 LEU A C 1
ATOM 997 O O . LEU A 1 139 ? 7.016 8.781 14.164 1 88.12 139 LEU A O 1
ATOM 1001 N N . LEU A 1 140 ? 5.262 8.781 15.492 1 86.88 140 LEU A N 1
ATOM 1002 C CA . LEU A 1 140 ? 5.887 7.816 16.391 1 86.88 140 LEU A CA 1
ATOM 1003 C C . LEU A 1 140 ? 6.129 6.488 15.672 1 86.88 140 LEU A C 1
ATOM 1005 O O . LEU A 1 140 ? 7.203 5.898 15.805 1 86.88 140 LEU A O 1
ATOM 1009 N N . PHE A 1 141 ? 5.156 6.137 14.977 1 80.31 141 PHE A N 1
ATOM 1010 C CA . PHE A 1 141 ? 5.293 4.914 14.195 1 80.31 141 PHE A CA 1
ATOM 1011 C C . PHE A 1 141 ? 6.453 5.023 13.211 1 80.31 141 PHE A C 1
ATOM 1013 O O . PHE A 1 141 ? 7.25 4.094 13.078 1 80.31 141 PHE A O 1
ATOM 1020 N N . GLN A 1 142 ? 6.543 6.082 12.57 1 81.44 142 GLN A N 1
ATOM 1021 C CA . GLN A 1 142 ? 7.594 6.293 11.578 1 81.44 142 GLN A CA 1
ATOM 1022 C C . GLN A 1 142 ? 8.969 6.367 12.242 1 81.44 142 GLN A C 1
ATOM 1024 O O . GLN A 1 142 ? 9.945 5.824 11.719 1 81.44 142 GLN A O 1
ATOM 1029 N N . ALA A 1 143 ? 9.023 6.996 13.312 1 81.25 143 ALA A N 1
ATOM 1030 C CA . ALA A 1 143 ? 10.297 7.129 14.023 1 81.25 143 ALA A CA 1
ATOM 1031 C C . ALA A 1 143 ? 10.805 5.773 14.5 1 81.25 143 ALA A C 1
ATOM 1033 O O . ALA A 1 143 ? 12 5.492 14.43 1 81.25 143 ALA A O 1
ATOM 1034 N N . ILE A 1 144 ? 9.93 5.012 14.883 1 75.81 144 ILE A N 1
ATOM 1035 C CA . ILE A 1 144 ? 10.305 3.736 15.484 1 75.81 144 ILE A CA 1
ATOM 1036 C C . ILE A 1 144 ? 10.562 2.707 14.383 1 75.81 144 ILE A C 1
ATOM 1038 O O . ILE A 1 144 ? 11.555 1.979 14.422 1 75.81 144 ILE A O 1
ATOM 1042 N N . LEU A 1 145 ? 9.695 2.73 13.383 1 69.31 145 LEU A N 1
ATOM 1043 C CA . LEU A 1 145 ? 9.758 1.65 12.406 1 69.31 145 LEU A CA 1
ATOM 1044 C C . LEU A 1 145 ? 10.641 2.033 11.227 1 69.31 145 LEU A C 1
ATOM 1046 O O . LEU A 1 145 ? 11.352 1.188 10.68 1 69.31 145 LEU A O 1
ATOM 1050 N N . LEU A 1 146 ? 10.617 3.24 10.898 1 70.12 146 LEU A N 1
ATOM 1051 C CA . LEU A 1 146 ? 11.305 3.652 9.672 1 70.12 146 LEU A CA 1
ATOM 1052 C C . LEU A 1 146 ? 12.516 4.516 10 1 70.12 146 LEU A C 1
ATOM 1054 O O . LEU A 1 146 ? 13.312 4.836 9.109 1 70.12 146 LEU A O 1
ATOM 1058 N N . ALA A 1 147 ? 12.68 4.797 11.242 1 66.56 147 ALA A N 1
ATOM 1059 C CA . ALA A 1 147 ? 13.758 5.699 11.641 1 66.56 147 ALA A CA 1
ATOM 1060 C C . ALA A 1 147 ? 13.664 7.027 10.891 1 66.56 147 ALA A C 1
ATOM 1062 O O . ALA A 1 147 ? 14.68 7.637 10.562 1 66.56 147 ALA A O 1
ATOM 1063 N N . HIS A 1 148 ? 12.445 7.23 10.484 1 73.44 148 HIS A N 1
ATOM 1064 C CA . HIS A 1 148 ? 12.172 8.531 9.891 1 73.44 148 HIS A CA 1
ATOM 1065 C C . HIS A 1 148 ? 11.766 9.547 10.953 1 73.44 148 HIS A C 1
ATOM 1067 O O . HIS A 1 148 ? 10.914 9.266 11.789 1 73.44 148 HIS A O 1
ATOM 1073 N N . GLY A 1 149 ? 12.461 10.703 10.836 1 76.81 149 GLY A N 1
ATOM 1074 C CA . GLY A 1 149 ? 12.297 11.648 11.93 1 76.81 149 GLY A CA 1
ATOM 1075 C C . GLY A 1 149 ? 13.125 11.297 13.148 1 76.81 149 GLY A C 1
ATOM 1076 O O . GLY A 1 149 ? 14.344 11.125 13.047 1 76.81 149 GLY A O 1
ATOM 1077 N N . GLY A 1 150 ? 12.445 11.289 14.234 1 81.25 150 GLY A N 1
ATOM 1078 C CA . GLY A 1 150 ? 13.195 10.969 15.438 1 81.25 150 GLY A CA 1
ATOM 1079 C C . GLY A 1 150 ? 12.352 11 16.703 1 81.25 150 GLY A C 1
ATOM 1080 O O . GLY A 1 150 ? 11.312 11.656 16.734 1 81.25 150 GLY A O 1
ATOM 1081 N N . LEU A 1 151 ? 12.898 10.195 17.578 1 86 151 LEU A N 1
ATOM 1082 C CA . LEU A 1 151 ? 12.242 10.188 18.875 1 86 151 LEU A CA 1
ATOM 1083 C C . LEU A 1 151 ? 12.539 11.469 19.641 1 86 151 LEU A C 1
ATOM 1085 O O . LEU A 1 151 ? 11.648 12.062 20.25 1 86 151 LEU A O 1
ATOM 1089 N N . THR A 1 152 ? 13.727 11.891 19.5 1 88.06 152 THR A N 1
ATOM 1090 C CA . THR A 1 152 ? 14.109 13.117 20.203 1 88.06 152 THR A CA 1
ATOM 1091 C C . THR A 1 152 ? 13.477 14.336 19.531 1 88.06 152 THR A C 1
ATOM 1093 O O . THR A 1 152 ? 13.195 15.336 20.203 1 88.06 152 THR A O 1
ATOM 1096 N N . THR A 1 153 ? 13.297 14.258 18.328 1 90.62 153 THR A N 1
ATOM 1097 C CA . THR A 1 153 ? 12.766 15.391 17.578 1 90.62 153 THR A CA 1
ATOM 1098 C C . THR A 1 153 ? 11.266 15.242 17.359 1 90.62 153 THR A C 1
ATOM 1100 O O . THR A 1 153 ? 10.672 15.977 16.562 1 90.62 153 THR A O 1
ATOM 1103 N N . LEU A 1 154 ? 10.695 14.273 18.031 1 92.56 154 LEU A N 1
ATOM 1104 C CA . LEU A 1 154 ? 9.273 13.984 17.875 1 92.56 154 LEU A CA 1
ATOM 1105 C C . LEU A 1 154 ? 8.438 15.227 18.172 1 92.56 154 LEU A C 1
ATOM 1107 O O . LEU A 1 154 ? 7.473 15.516 17.453 1 92.56 154 LEU A O 1
ATOM 1111 N N . GLY A 1 155 ? 8.836 15.922 19.188 1 95.06 155 GLY A N 1
ATOM 1112 C CA . GLY A 1 155 ? 8.109 17.141 19.531 1 95.06 155 GLY A CA 1
ATOM 1113 C C . GLY A 1 155 ? 8.117 18.172 18.438 1 95.06 155 GLY A C 1
ATOM 1114 O O . GLY A 1 155 ? 7.07 18.719 18.078 1 95.06 155 GLY A O 1
ATOM 1115 N N . ALA A 1 156 ? 9.266 18.5 17.938 1 94.31 156 ALA A N 1
ATOM 1116 C CA . ALA A 1 156 ? 9.406 19.484 16.875 1 94.31 156 ALA A CA 1
ATOM 1117 C C . ALA A 1 156 ? 8.648 19.062 15.625 1 94.31 156 ALA A C 1
ATOM 1119 O O . ALA A 1 156 ? 7.941 19.875 15.016 1 94.31 156 ALA A O 1
ATOM 1120 N N . ASN A 1 157 ? 8.703 17.812 15.266 1 93.12 157 ASN A N 1
ATOM 1121 C CA . ASN A 1 157 ? 8.016 17.297 14.086 1 93.12 157 ASN A CA 1
ATOM 1122 C C . ASN A 1 157 ? 6.5 17.312 14.281 1 93.12 157 ASN A C 1
ATOM 1124 O O . ASN A 1 157 ? 5.758 17.641 13.352 1 93.12 157 ASN A O 1
ATOM 1128 N N . THR A 1 158 ? 6.156 16.953 15.406 1 95.31 158 THR A N 1
ATOM 1129 C CA . THR A 1 158 ? 4.73 16.984 15.711 1 95.31 158 THR A CA 1
ATOM 1130 C C . THR A 1 158 ? 4.184 18.406 15.625 1 95.31 158 THR A C 1
ATOM 1132 O O . THR A 1 158 ? 3.121 18.625 15.039 1 95.31 158 THR A O 1
ATOM 1135 N N . PHE A 1 159 ? 4.902 19.266 16.141 1 96.75 159 PHE A N 1
ATOM 1136 C CA . PHE A 1 159 ? 4.426 20.641 16.156 1 96.75 159 PHE A CA 1
ATOM 1137 C C . PHE A 1 159 ? 4.293 21.188 14.742 1 96.75 159 PHE A C 1
ATOM 1139 O O . PHE A 1 159 ? 3.311 21.859 14.414 1 96.75 159 PHE A O 1
ATOM 1146 N N . SER A 1 160 ? 5.234 20.969 13.953 1 94.31 160 SER A N 1
ATOM 1147 C CA . SER A 1 160 ? 5.207 21.484 12.594 1 94.31 160 SER A CA 1
ATOM 1148 C C . SER A 1 160 ? 4.164 20.766 11.742 1 94.31 160 SER A C 1
ATOM 1150 O O . SER A 1 160 ? 3.305 21.422 11.141 1 94.31 160 SER A O 1
ATOM 1152 N N . MET A 1 161 ? 4.098 19.438 11.836 1 92.5 161 MET A N 1
ATOM 1153 C CA . MET A 1 161 ? 3.332 18.641 10.875 1 92.5 161 MET A CA 1
ATOM 1154 C C . MET A 1 161 ? 1.917 18.391 11.383 1 92.5 161 MET A C 1
ATOM 1156 O O . MET A 1 161 ? 0.97 18.328 10.594 1 92.5 161 MET A O 1
ATOM 1160 N N . ALA A 1 162 ? 1.8 18.25 12.672 1 96.06 162 ALA A N 1
ATOM 1161 C CA . ALA A 1 162 ? 0.527 17.75 13.188 1 96.06 162 ALA A CA 1
ATOM 1162 C C . 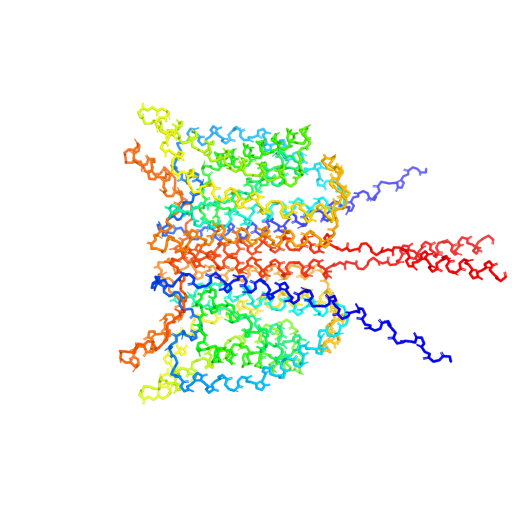ALA A 1 162 ? -0.221 18.844 13.945 1 96.06 162 ALA A C 1
ATOM 1164 O O . ALA A 1 162 ? -1.358 18.641 14.383 1 96.06 162 ALA A O 1
ATOM 1165 N N . ILE A 1 163 ? 0.405 19.938 14.148 1 97.31 163 ILE A N 1
ATOM 1166 C CA . ILE A 1 163 ? -0.265 21.031 14.844 1 97.31 163 ILE A CA 1
ATOM 1167 C C . ILE A 1 163 ? -0.312 22.266 13.953 1 97.31 163 ILE A C 1
ATOM 1169 O O . ILE A 1 163 ? -1.383 22.672 13.484 1 97.31 163 ILE A O 1
ATOM 1173 N N . PHE A 1 164 ? 0.85 22.781 13.617 1 97.12 164 PHE A N 1
ATOM 1174 C CA . PHE A 1 164 ? 0.889 24.031 12.859 1 97.12 164 PHE A CA 1
ATOM 1175 C C . PHE A 1 164 ? 0.241 23.859 11.492 1 97.12 164 PHE A C 1
ATOM 1177 O O . PHE A 1 164 ? -0.621 24.641 11.102 1 97.12 164 PHE A O 1
ATOM 1184 N N . GLY A 1 165 ? 0.625 22.844 10.781 1 95.88 165 GLY A N 1
ATOM 1185 C CA . GLY A 1 165 ? 0.059 22.562 9.469 1 95.88 165 GLY A CA 1
ATOM 1186 C C . GLY A 1 165 ? -1.453 22.453 9.484 1 95.88 165 GLY A C 1
ATOM 1187 O O . GLY A 1 165 ? -2.148 23.203 8.789 1 95.88 165 GLY A O 1
ATOM 1188 N N . PRO A 1 166 ? -1.939 21.625 10.312 1 97.44 166 PRO A N 1
ATOM 1189 C CA . PRO A 1 166 ? -3.389 21.438 10.398 1 97.44 166 PRO A CA 1
ATOM 1190 C C . PRO A 1 166 ? -4.121 22.719 10.82 1 97.44 166 PRO A C 1
ATOM 1192 O O . PRO A 1 166 ? -5.223 22.984 10.336 1 97.44 166 PRO A O 1
ATOM 1195 N N . PHE A 1 167 ? -3.553 23.5 11.68 1 98 167 PHE A N 1
ATOM 1196 C CA . PHE A 1 167 ? -4.195 24.75 12.086 1 98 167 PHE A CA 1
ATOM 1197 C C . PHE A 1 167 ? -4.25 25.734 10.922 1 98 167 PHE A C 1
ATOM 1199 O O . PHE A 1 167 ? -5.238 26.453 10.758 1 98 167 PHE A O 1
ATOM 1206 N N . VAL A 1 168 ? -3.225 25.781 10.164 1 97.38 168 VAL A N 1
ATOM 1207 C CA . VAL A 1 168 ? -3.217 26.625 8.977 1 97.38 168 VAL A CA 1
ATOM 1208 C C . VAL A 1 168 ? -4.262 26.141 7.98 1 97.38 168 VAL A C 1
ATOM 1210 O O . VAL A 1 168 ? -5.02 26.938 7.426 1 97.38 168 VAL A O 1
ATOM 1213 N N . SER A 1 169 ? -4.273 24.828 7.766 1 97.38 169 SER A N 1
ATOM 1214 C CA . SER A 1 169 ? -5.246 24.234 6.852 1 97.38 169 SER A CA 1
ATOM 1215 C C . SER A 1 169 ? -6.672 24.562 7.277 1 97.38 169 SER A C 1
ATOM 1217 O O . SER A 1 169 ? -7.48 25.031 6.469 1 97.38 169 SER A O 1
ATOM 1219 N N . TYR A 1 170 ? -6.941 24.375 8.5 1 97.06 170 TYR A N 1
ATOM 1220 C CA . TYR A 1 170 ? -8.281 24.609 9.023 1 97.06 170 TYR A CA 1
ATOM 1221 C C . TYR A 1 170 ? -8.648 26.078 8.938 1 97.06 170 TYR A C 1
ATOM 1223 O O . TYR A 1 170 ? -9.766 26.438 8.539 1 97.06 170 TYR A O 1
ATOM 1231 N N . GLY A 1 171 ? -7.73 26.953 9.398 1 97.06 171 GLY A N 1
ATOM 1232 C CA . GLY A 1 171 ? -7.973 28.391 9.32 1 97.06 171 GLY A CA 1
ATOM 1233 C C . GLY A 1 171 ? -8.258 28.875 7.91 1 97.06 171 GLY A C 1
ATOM 1234 O O . GLY A 1 171 ? -9.195 29.641 7.688 1 97.06 171 GLY A O 1
ATOM 1235 N N . LEU A 1 172 ? -7.5 28.391 7.012 1 96.44 172 LEU A N 1
ATOM 1236 C CA . LEU A 1 172 ? -7.699 28.781 5.617 1 96.44 172 LEU A CA 1
ATOM 1237 C C . LEU A 1 172 ? -9.016 28.234 5.086 1 96.44 172 LEU A C 1
ATOM 1239 O O . LEU A 1 172 ? -9.727 28.922 4.344 1 96.44 172 LEU A O 1
ATOM 1243 N N . PHE A 1 173 ? -9.328 27.047 5.422 1 95.75 173 PHE A N 1
ATOM 1244 C CA . PHE A 1 173 ? -10.578 26.438 5 1 95.75 173 PHE A CA 1
ATOM 1245 C C . PHE A 1 173 ? -11.773 27.266 5.473 1 95.75 173 PHE A C 1
ATOM 1247 O O . PHE A 1 173 ? -12.688 27.531 4.699 1 95.75 173 PHE A O 1
ATOM 1254 N N . GLN A 1 174 ? -11.719 27.688 6.695 1 94.69 174 GLN A N 1
ATOM 1255 C CA . GLN A 1 174 ? -12.789 28.516 7.246 1 94.69 174 GLN A CA 1
ATOM 1256 C C . GLN A 1 174 ? -12.875 29.859 6.535 1 94.69 174 GLN A C 1
ATOM 1258 O O . GLN A 1 174 ? -13.969 30.344 6.246 1 94.69 174 GLN A O 1
ATOM 1263 N N . LEU A 1 175 ? -11.711 30.391 6.301 1 95.38 175 LEU A N 1
ATOM 1264 C CA . LEU A 1 175 ? -11.656 31.688 5.609 1 95.38 175 LEU A CA 1
ATOM 1265 C C . LEU A 1 175 ? -12.242 31.562 4.207 1 95.38 175 LEU A C 1
ATOM 1267 O O . LEU A 1 175 ? -13.039 32.406 3.787 1 95.38 175 LEU A O 1
ATOM 1271 N N . LEU A 1 176 ? -11.914 30.531 3.523 1 94.38 176 LEU A N 1
ATOM 1272 C CA . LEU A 1 176 ? -12.375 30.328 2.152 1 94.38 176 LEU A CA 1
ATOM 1273 C C . LEU A 1 176 ? -13.867 30 2.121 1 94.38 176 LEU A C 1
ATOM 1275 O O . LEU A 1 176 ? -14.57 30.391 1.186 1 94.38 176 LEU A O 1
ATOM 1279 N N . LYS A 1 177 ? -14.273 29.312 3.086 1 89.69 177 LYS A N 1
ATOM 1280 C CA . LYS A 1 177 ? -15.703 29.047 3.215 1 89.69 177 LYS A CA 1
ATOM 1281 C C . LYS A 1 177 ? -16.484 30.344 3.42 1 89.69 177 LYS A C 1
ATOM 1283 O O . LYS A 1 177 ? -17.547 30.547 2.82 1 89.69 177 LYS A O 1
ATOM 1288 N N . LYS A 1 178 ? -15.961 31.141 4.27 1 91.12 178 LYS A N 1
ATOM 1289 C CA . LYS A 1 178 ? -16.594 32.438 4.516 1 91.12 178 LYS A CA 1
ATOM 1290 C C . LYS A 1 178 ? -16.641 33.281 3.244 1 91.12 178 LYS A C 1
ATOM 1292 O O . LYS A 1 178 ? -17.578 34.031 3.027 1 91.12 178 LYS A O 1
ATOM 1297 N N . CYS A 1 179 ? -15.625 33.062 2.391 1 94.19 179 CYS A N 1
ATOM 1298 C CA . CYS A 1 179 ? -15.547 33.781 1.13 1 94.19 179 CYS A CA 1
ATOM 1299 C C . CYS A 1 179 ? -16.359 33.094 0.046 1 94.19 179 CYS A C 1
ATOM 1301 O O . CYS A 1 179 ? -16.312 33.5 -1.121 1 94.19 179 CYS A O 1
ATOM 1303 N N . LYS A 1 180 ? -17.047 32 0.345 1 90.62 180 LYS A N 1
ATOM 1304 C CA . LYS A 1 180 ? -17.922 31.25 -0.547 1 90.62 180 LYS A CA 1
ATOM 1305 C C . LYS A 1 180 ? -17.141 30.656 -1.715 1 90.62 180 LYS A C 1
ATOM 1307 O O . LYS A 1 180 ? -17.609 30.672 -2.854 1 90.62 180 LYS A O 1
ATOM 1312 N N . ALA A 1 181 ? -15.984 30.266 -1.412 1 91.19 181 ALA A N 1
ATOM 1313 C CA . ALA A 1 181 ? -15.188 29.578 -2.434 1 91.19 181 ALA A CA 1
ATOM 1314 C C . ALA A 1 181 ? -15.766 28.203 -2.738 1 91.19 181 ALA A C 1
ATOM 1316 O O . ALA A 1 181 ? -16.391 27.578 -1.877 1 91.19 181 ALA A O 1
ATOM 1317 N N . PRO A 1 182 ? -15.578 27.781 -4.012 1 90.75 182 PRO A N 1
ATOM 1318 C CA . PRO A 1 182 ? -15.984 26.406 -4.289 1 90.75 182 PRO A CA 1
ATOM 1319 C C . PRO A 1 182 ? -15.305 25.391 -3.363 1 90.75 182 PRO A C 1
ATOM 1321 O O . PRO A 1 182 ? -14.141 25.562 -3.01 1 90.75 182 PRO A O 1
ATOM 1324 N N . MET A 1 183 ? -16.016 24.484 -2.961 1 90 183 MET A N 1
ATOM 1325 C CA . MET A 1 183 ? -15.57 23.531 -1.943 1 90 183 MET A CA 1
ATOM 1326 C C . MET A 1 183 ? -14.281 22.844 -2.371 1 90 183 MET A C 1
ATOM 1328 O O . MET A 1 183 ? -13.344 22.734 -1.581 1 90 183 MET A O 1
ATOM 1332 N N . GLY A 1 184 ? -14.234 22.359 -3.602 1 90.94 184 GLY A N 1
ATOM 1333 C CA . GLY A 1 184 ? -13.031 21.719 -4.102 1 90.94 184 GLY A CA 1
ATOM 1334 C C . GLY A 1 184 ? -11.789 22.578 -3.986 1 90.94 184 GLY A C 1
ATOM 1335 O O . GLY A 1 184 ? -10.719 22.094 -3.631 1 90.94 184 GLY A O 1
ATOM 1336 N N . LEU A 1 185 ? -11.922 23.828 -4.301 1 92.69 185 LEU A N 1
ATOM 1337 C CA . LEU A 1 185 ? -10.82 24.781 -4.223 1 92.69 185 LEU A CA 1
ATOM 1338 C C . LEU A 1 185 ? -10.422 25.031 -2.773 1 92.69 185 LEU A C 1
ATOM 1340 O O . LEU A 1 185 ? -9.234 25.141 -2.459 1 92.69 185 LEU A O 1
ATOM 1344 N N . ALA A 1 186 ? -11.445 25.188 -1.93 1 94.75 186 ALA A N 1
ATOM 1345 C CA . ALA A 1 186 ? -11.188 25.406 -0.508 1 94.75 186 ALA A CA 1
ATOM 1346 C C . ALA A 1 186 ? -10.383 24.25 0.086 1 94.75 186 ALA A C 1
ATOM 1348 O O . ALA A 1 186 ? -9.398 24.469 0.798 1 94.75 186 ALA A O 1
ATOM 1349 N N . VAL A 1 187 ? -10.844 23.047 -0.28 1 95.25 187 VAL A N 1
ATOM 1350 C CA . VAL A 1 187 ? -10.164 21.859 0.22 1 95.25 187 VAL A CA 1
ATOM 1351 C C . VAL A 1 187 ? -8.75 21.781 -0.363 1 95.25 187 VAL A C 1
ATOM 1353 O O . VAL A 1 187 ? -7.785 21.547 0.364 1 95.25 187 VAL A O 1
ATOM 1356 N N . PHE A 1 188 ? -8.617 22.078 -1.624 1 94.75 188 PHE A N 1
ATOM 1357 C CA . PHE A 1 188 ? -7.344 22.016 -2.33 1 94.75 188 PHE A CA 1
ATOM 1358 C C . PHE A 1 188 ? -6.344 22.984 -1.725 1 94.75 188 PHE A C 1
ATOM 1360 O O . PHE A 1 188 ? -5.238 22.594 -1.341 1 94.75 188 PHE A O 1
ATOM 1367 N N . LEU A 1 189 ? -6.691 24.203 -1.611 1 95.94 189 LEU A N 1
ATOM 1368 C CA . LEU A 1 189 ? -5.789 25.25 -1.143 1 95.94 189 LEU A CA 1
ATOM 1369 C C . LEU A 1 189 ? -5.438 25.047 0.328 1 95.94 189 LEU A C 1
ATOM 1371 O O . LEU A 1 189 ? -4.293 25.266 0.733 1 95.94 189 LEU A O 1
ATOM 1375 N N . SER A 1 190 ? -6.426 24.688 1.108 1 97.06 190 SER A N 1
ATOM 1376 C CA . SER A 1 190 ? -6.188 24.484 2.531 1 97.06 190 SER A CA 1
ATOM 1377 C C . SER A 1 190 ? -5.164 23.375 2.758 1 97.06 190 SER A C 1
ATOM 1379 O O . SER A 1 190 ? -4.234 23.531 3.549 1 97.06 190 SER A O 1
ATOM 1381 N N . ALA A 1 191 ? -5.363 22.281 2.012 1 96.19 191 ALA A N 1
ATOM 1382 C CA . ALA A 1 191 ? -4.441 21.156 2.152 1 96.19 191 ALA A CA 1
ATOM 1383 C C . ALA A 1 191 ? -3.055 21.516 1.633 1 96.19 191 ALA A C 1
ATOM 1385 O O . ALA A 1 191 ? -2.045 21.203 2.268 1 96.19 191 ALA A O 1
ATOM 1386 N N . THR A 1 192 ? -2.98 22.219 0.507 1 94.12 192 THR A N 1
ATOM 1387 C CA . THR A 1 192 ? -1.722 22.578 -0.132 1 94.12 192 THR A CA 1
ATOM 1388 C C . THR A 1 192 ? -0.935 23.547 0.741 1 94.12 192 THR A C 1
ATOM 1390 O O . THR A 1 192 ? 0.245 23.328 1.022 1 94.12 192 THR A O 1
ATOM 1393 N N . ILE A 1 193 ? -1.586 24.531 1.18 1 94.81 193 ILE A N 1
ATOM 1394 C CA . ILE A 1 193 ? -0.913 25.594 1.935 1 94.81 193 ILE A CA 1
ATOM 1395 C C . ILE A 1 193 ? -0.564 25.078 3.332 1 94.81 193 ILE A C 1
ATOM 1397 O O . ILE A 1 193 ? 0.477 25.438 3.889 1 94.81 193 ILE A O 1
ATOM 1401 N N . GLY A 1 194 ? -1.469 24.25 3.896 1 95.12 194 GLY A N 1
ATOM 1402 C CA . GLY A 1 194 ? -1.121 23.625 5.16 1 95.12 194 GLY A CA 1
ATOM 1403 C C . GLY A 1 194 ? 0.158 22.812 5.09 1 95.12 194 GLY A C 1
ATOM 1404 O O . GLY A 1 194 ? 0.978 22.859 6.012 1 95.12 194 GLY A O 1
ATOM 1405 N N . ASP A 1 195 ? 0.289 22.047 4.051 1 92.5 195 ASP A N 1
ATOM 1406 C CA . ASP A 1 195 ? 1.504 21.281 3.818 1 92.5 195 ASP A CA 1
ATOM 1407 C C . ASP A 1 195 ? 2.725 22.188 3.705 1 92.5 195 ASP A C 1
ATOM 1409 O O . ASP A 1 195 ? 3.75 21.938 4.344 1 92.5 195 ASP A O 1
ATOM 1413 N N . MET A 1 196 ? 2.607 23.266 2.973 1 90.81 196 MET A N 1
ATOM 1414 C CA . MET A 1 196 ? 3.699 24.219 2.803 1 90.81 196 MET A CA 1
ATOM 1415 C C . MET A 1 196 ? 4.055 24.891 4.129 1 90.81 196 MET A C 1
ATOM 1417 O O . MET A 1 196 ? 5.23 25.109 4.418 1 90.81 196 MET A O 1
ATOM 1421 N N . ALA A 1 197 ? 3.074 25.188 4.836 1 93.81 197 ALA A N 1
ATOM 1422 C CA . ALA A 1 197 ? 3.277 25.828 6.133 1 93.81 197 ALA A CA 1
ATOM 1423 C C . ALA A 1 197 ? 4.09 24.938 7.066 1 93.81 197 ALA A C 1
ATOM 1425 O O . ALA A 1 197 ? 4.883 25.422 7.871 1 93.81 197 ALA A O 1
ATOM 1426 N N . THR A 1 198 ? 3.826 23.641 6.992 1 92.44 198 THR A N 1
ATOM 1427 C CA . THR A 1 198 ? 4.586 22.688 7.789 1 92.44 198 THR A CA 1
ATOM 1428 C C . THR A 1 198 ? 6.082 22.828 7.527 1 92.44 198 THR A C 1
ATOM 1430 O O . THR A 1 198 ? 6.879 22.891 8.469 1 92.44 198 THR A O 1
ATOM 1433 N N . TYR A 1 199 ? 6.453 23 6.305 1 87.69 199 TYR A N 1
ATOM 1434 C CA . TYR A 1 199 ? 7.863 23.094 5.941 1 87.69 199 TYR A CA 1
ATOM 1435 C C . TYR A 1 199 ? 8.43 24.469 6.285 1 87.69 199 TYR A C 1
ATOM 1437 O O . TYR A 1 199 ? 9.609 24.594 6.625 1 87.69 199 TYR A O 1
ATOM 1445 N N . CYS A 1 200 ? 7.66 25.438 6.176 1 90.88 200 CYS A N 1
ATOM 1446 C CA . CYS A 1 200 ? 8.078 26.766 6.617 1 90.88 200 CYS A CA 1
ATOM 1447 C C . CYS A 1 200 ? 8.414 26.75 8.102 1 90.88 200 CYS A C 1
ATOM 1449 O O . CYS A 1 200 ? 9.461 27.281 8.508 1 90.88 200 CYS A O 1
ATOM 1451 N N . LEU A 1 201 ? 7.531 26.141 8.836 1 93.44 201 LEU A N 1
ATOM 1452 C CA . LEU A 1 201 ? 7.789 26.094 10.266 1 93.44 201 LEU A CA 1
ATOM 1453 C C . LEU A 1 201 ? 9.016 25.234 10.57 1 93.44 201 LEU A C 1
ATOM 1455 O O . LEU A 1 201 ? 9.797 25.562 11.477 1 93.44 201 LEU A O 1
ATOM 1459 N N . THR A 1 202 ? 9.125 24.109 9.914 1 90.12 202 THR A N 1
ATOM 1460 C CA . THR A 1 202 ? 10.32 23.297 10.094 1 90.12 202 THR A CA 1
ATOM 1461 C C . THR A 1 202 ? 11.586 24.109 9.836 1 90.12 202 THR A C 1
ATOM 1463 O O . THR A 1 202 ? 12.555 24 10.586 1 90.12 202 THR A O 1
ATOM 1466 N N . SER A 1 203 ? 11.562 24.906 8.812 1 88.44 203 SER A N 1
ATOM 1467 C CA . SER A 1 203 ? 12.688 25.781 8.5 1 88.44 203 SER A CA 1
ATOM 1468 C C . SER A 1 203 ? 12.922 26.797 9.617 1 88.44 203 SER A C 1
ATOM 1470 O O . SER A 1 203 ? 14.07 27.109 9.945 1 88.44 203 SER A O 1
ATOM 1472 N N . VAL A 1 204 ? 11.875 27.281 10.164 1 92.75 204 VAL A N 1
ATOM 1473 C CA . VAL A 1 204 ? 11.977 28.203 11.289 1 92.75 204 VAL A CA 1
ATOM 1474 C C . VAL A 1 204 ? 12.617 27.484 12.484 1 92.75 204 VAL A C 1
ATOM 1476 O O . VAL A 1 204 ? 13.5 28.047 13.141 1 92.75 204 VAL A O 1
ATOM 1479 N N . GLN A 1 205 ? 12.18 26.266 12.75 1 92.25 205 GLN A N 1
ATOM 1480 C CA . GLN A 1 205 ? 12.703 25.484 13.859 1 92.25 205 GLN A CA 1
ATOM 1481 C C . GLN A 1 205 ? 14.203 25.25 13.719 1 92.25 205 GLN A C 1
ATOM 1483 O O . GLN A 1 205 ? 14.953 25.422 14.68 1 92.25 205 GLN A O 1
ATOM 1488 N N . LEU A 1 206 ? 14.617 24.906 12.562 1 88.44 206 LEU A N 1
ATOM 1489 C CA . LEU A 1 206 ? 16.031 24.609 12.312 1 88.44 206 LEU A CA 1
ATOM 1490 C C . LEU A 1 206 ? 16.859 25.891 12.328 1 88.44 206 LEU A C 1
ATOM 1492 O O . LEU A 1 206 ? 17.969 25.906 12.875 1 88.44 206 LEU A O 1
ATOM 1496 N N . ALA A 1 207 ? 16.359 26.922 11.734 1 89.31 207 ALA A N 1
ATOM 1497 C CA . ALA A 1 207 ? 17.062 28.203 11.727 1 89.31 207 ALA A CA 1
ATOM 1498 C C . ALA A 1 207 ? 17.234 28.75 13.141 1 89.31 207 ALA A C 1
ATOM 1500 O O . ALA A 1 207 ? 18.234 29.375 13.453 1 89.31 207 ALA A O 1
ATOM 1501 N N . ALA A 1 208 ? 16.203 28.562 13.945 1 91.38 208 ALA A N 1
ATOM 1502 C CA . ALA A 1 208 ? 16.266 29 15.336 1 91.38 208 ALA A CA 1
ATOM 1503 C C . ALA A 1 208 ? 17.312 28.203 16.125 1 91.38 208 ALA A C 1
ATOM 1505 O O . ALA A 1 208 ? 18.031 28.75 16.969 1 91.38 208 ALA A O 1
ATOM 1506 N N . ALA A 1 209 ? 17.406 26.938 15.859 1 88.56 209 ALA A N 1
ATOM 1507 C CA . ALA A 1 209 ? 18.375 26.078 16.531 1 88.56 209 ALA A CA 1
ATOM 1508 C C . ALA A 1 209 ? 19.781 26.312 16.016 1 88.56 209 ALA A C 1
ATOM 1510 O O . ALA A 1 209 ? 20.75 26.188 16.766 1 88.56 209 ALA A O 1
ATOM 1511 N N . TYR A 1 210 ? 19.844 26.594 14.703 1 87.31 210 TYR A N 1
ATOM 1512 C CA . TYR A 1 210 ? 21.125 26.797 14.039 1 87.31 210 TYR A CA 1
ATOM 1513 C C . TYR A 1 210 ? 21.125 28.109 13.242 1 87.31 210 TYR A C 1
ATOM 1515 O O . TYR A 1 210 ? 21.094 28.094 12.016 1 87.31 210 TYR A O 1
ATOM 1523 N N . PRO A 1 211 ? 21.266 29.156 13.852 1 85.94 211 PRO A N 1
ATOM 1524 C CA . PRO A 1 211 ? 21.156 30.438 13.172 1 85.94 211 PRO A CA 1
ATOM 1525 C C . PRO A 1 211 ? 22.375 30.781 12.328 1 85.94 211 PRO A C 1
ATOM 1527 O O . PRO A 1 211 ? 22.297 31.625 11.43 1 85.94 211 PRO A O 1
ATOM 1530 N N . GLY A 1 212 ? 23.484 30.078 12.57 1 82.38 212 GLY A N 1
ATOM 1531 C CA . GLY A 1 212 ? 24.688 30.453 11.852 1 82.38 212 GLY A CA 1
ATOM 1532 C C . GLY A 1 212 ? 25.078 31.906 12.047 1 82.38 212 GLY A C 1
ATOM 1533 O O . GLY A 1 212 ? 25.203 32.375 13.18 1 82.38 212 GLY A O 1
ATOM 1534 N N . ASP A 1 213 ? 25.234 32.625 10.766 1 85.25 213 ASP A N 1
ATOM 1535 C CA . ASP A 1 213 ? 25.562 34.031 10.82 1 85.25 213 ASP A CA 1
ATOM 1536 C C . ASP A 1 213 ? 24.375 34.844 11.352 1 85.25 213 ASP A C 1
ATOM 1538 O O . ASP A 1 213 ? 24.562 35.812 12.109 1 85.25 213 ASP A O 1
ATOM 1542 N N . ASN A 1 214 ? 23.234 34.5 10.844 1 89.81 214 ASN A N 1
ATOM 1543 C CA . ASN A 1 214 ? 22 35.062 11.375 1 89.81 214 ASN A CA 1
ATOM 1544 C C . ASN A 1 214 ? 20.797 34.188 11.055 1 89.81 214 ASN A C 1
ATOM 1546 O O . ASN A 1 214 ? 20.859 33.344 10.172 1 89.81 214 ASN A O 1
ATOM 1550 N N . PHE A 1 215 ? 19.766 34.5 11.695 1 92.06 215 PHE A N 1
ATOM 1551 C CA . PHE A 1 215 ? 18.547 33.688 11.609 1 92.06 215 PHE A CA 1
ATOM 1552 C C . PHE A 1 215 ? 18 33.688 10.188 1 92.06 215 PHE A C 1
ATOM 1554 O O . PHE A 1 215 ? 17.641 32.625 9.648 1 92.06 215 PHE A O 1
ATOM 1561 N N . TRP A 1 216 ? 17.938 34.812 9.562 1 92.31 216 TRP A N 1
ATOM 1562 C CA . TRP A 1 216 ? 17.297 34.969 8.266 1 92.31 216 TRP A CA 1
ATOM 1563 C C . TRP A 1 216 ? 18.109 34.281 7.172 1 92.31 216 TRP A C 1
ATOM 1565 O O . TRP A 1 216 ? 17.547 33.719 6.242 1 92.31 216 TRP A O 1
ATOM 1575 N N . ALA A 1 217 ? 19.391 34.344 7.289 1 88.31 217 ALA A N 1
ATOM 1576 C CA . ALA A 1 217 ? 20.25 33.625 6.34 1 88.31 217 ALA A CA 1
ATOM 1577 C C . ALA A 1 217 ? 20.078 32.125 6.461 1 88.31 217 ALA A C 1
ATOM 1579 O O . ALA A 1 217 ? 19.984 31.422 5.453 1 88.31 217 ALA A O 1
ATOM 1580 N N . SER A 1 218 ? 20.031 31.719 7.699 1 88.25 218 SER A N 1
ATOM 1581 C CA . SER A 1 218 ? 19.844 30.297 7.961 1 88.25 218 SER A CA 1
ATOM 1582 C C . SER A 1 218 ? 18.469 29.828 7.469 1 88.25 218 SER A C 1
ATOM 1584 O O . SER A 1 218 ? 18.375 28.812 6.793 1 88.25 218 SER A O 1
ATOM 1586 N N . PHE A 1 219 ? 17.484 30.609 7.734 1 90.25 219 PHE A N 1
ATOM 1587 C CA . PHE A 1 219 ? 16.141 30.312 7.273 1 90.25 219 PHE A CA 1
ATOM 1588 C C . PHE A 1 219 ? 16.094 30.203 5.754 1 90.25 219 PHE A C 1
ATOM 1590 O O . PHE A 1 219 ? 15.492 29.281 5.215 1 90.25 219 PHE A O 1
ATOM 1597 N N . GLY A 1 220 ? 16.688 31.109 5.133 1 87.19 220 GLY A N 1
ATOM 1598 C CA . GLY A 1 220 ? 16.734 31.094 3.682 1 87.19 220 GLY A CA 1
ATOM 1599 C C . GLY A 1 220 ? 17.375 29.828 3.117 1 87.19 220 GLY A C 1
ATOM 1600 O O . GLY A 1 220 ? 16.891 29.297 2.119 1 87.19 220 GLY A O 1
ATOM 1601 N N . LYS A 1 221 ? 18.375 29.406 3.773 1 81.88 221 LYS A N 1
ATOM 1602 C CA . LYS A 1 221 ? 19.047 28.203 3.324 1 81.88 221 LYS A CA 1
ATOM 1603 C C . LYS A 1 221 ? 18.141 26.984 3.473 1 81.88 221 LYS A C 1
ATOM 1605 O O . LYS A 1 221 ? 18.062 26.141 2.566 1 81.88 221 LYS A O 1
ATOM 1610 N N . PHE A 1 222 ? 17.453 26.922 4.582 1 82.75 222 PHE A N 1
ATOM 1611 C CA . PHE A 1 222 ? 16.609 25.766 4.844 1 82.75 222 PHE A CA 1
ATOM 1612 C C . PHE A 1 222 ? 15.398 25.766 3.928 1 82.75 222 PHE A C 1
ATOM 1614 O O . PHE A 1 222 ? 15.047 24.734 3.352 1 82.75 222 PHE A O 1
ATOM 1621 N N . ILE A 1 223 ? 14.773 26.891 3.758 1 84.5 223 ILE A N 1
ATOM 1622 C CA . ILE A 1 223 ? 13.57 26.953 2.936 1 84.5 223 ILE A CA 1
ATOM 1623 C C . ILE A 1 223 ? 13.93 26.688 1.475 1 84.5 223 ILE A C 1
ATOM 1625 O O . ILE A 1 223 ? 13.141 26.109 0.73 1 84.5 223 ILE A O 1
ATOM 1629 N N . ALA A 1 224 ? 15.062 27.094 1.07 1 80.56 224 ALA A N 1
ATOM 1630 C CA . ALA A 1 224 ? 15.516 26.891 -0.302 1 80.56 224 ALA A CA 1
ATOM 1631 C C . ALA A 1 224 ? 15.688 25.406 -0.601 1 80.56 224 ALA A C 1
ATOM 1633 O O . ALA A 1 224 ? 15.508 24.969 -1.741 1 80.56 224 ALA A O 1
ATOM 1634 N N . VAL A 1 225 ? 16.016 24.719 0.386 1 72.88 225 VAL A N 1
ATOM 1635 C CA . VAL A 1 225 ? 16.219 23.281 0.215 1 72.88 225 VAL A CA 1
ATOM 1636 C C . VAL A 1 225 ? 14.867 22.578 0.157 1 72.88 225 VAL A C 1
ATOM 1638 O O . VAL A 1 225 ? 14.672 21.656 -0.647 1 72.88 225 VAL A O 1
ATOM 1641 N N . PHE A 1 226 ? 13.906 23.062 0.938 1 73.62 226 PHE A N 1
ATOM 1642 C CA . PHE A 1 226 ? 12.641 22.359 1.082 1 73.62 226 PHE A CA 1
ATOM 1643 C C . PHE A 1 226 ? 11.648 22.781 0.008 1 73.62 226 PHE A C 1
ATOM 1645 O O . PHE A 1 226 ? 10.906 21.969 -0.527 1 73.62 226 PHE A O 1
ATOM 1652 N N . ALA A 1 227 ? 11.656 24.016 -0.346 1 73.44 227 ALA A N 1
ATOM 1653 C CA . ALA A 1 227 ? 10.578 24.641 -1.102 1 73.44 227 ALA A CA 1
ATOM 1654 C C . ALA A 1 227 ? 10.469 24.047 -2.504 1 73.44 227 ALA A C 1
ATOM 1656 O O . ALA A 1 227 ? 9.391 23.656 -2.941 1 73.44 227 ALA A O 1
ATOM 1657 N N . PRO A 1 228 ? 11.523 23.922 -3.242 1 69.44 228 PRO A N 1
ATOM 1658 C CA . PRO A 1 228 ? 11.391 23.438 -4.617 1 69.44 228 PRO A CA 1
ATOM 1659 C C . PRO A 1 228 ? 10.844 22.016 -4.695 1 69.44 228 PRO A C 1
ATOM 1661 O O . PRO A 1 228 ? 10.117 21.688 -5.637 1 69.44 228 PRO A O 1
ATOM 1664 N N . THR A 1 229 ? 11.086 21.281 -3.691 1 69.69 229 THR A N 1
ATOM 1665 C CA . THR A 1 229 ? 10.625 19.891 -3.711 1 69.69 229 THR A CA 1
ATOM 1666 C C . THR A 1 229 ? 9.227 19.781 -3.113 1 69.69 229 THR A C 1
ATOM 1668 O O . THR A 1 229 ? 8.461 18.891 -3.494 1 69.69 229 THR A O 1
ATOM 1671 N N . GLN A 1 230 ? 8.922 20.688 -2.355 1 77.5 230 GLN A N 1
ATOM 1672 C CA . GLN A 1 230 ? 7.68 20.547 -1.598 1 77.5 230 GLN A CA 1
ATOM 1673 C C . GLN A 1 230 ? 6.492 21.109 -2.371 1 77.5 230 GLN A C 1
ATOM 1675 O O . GLN A 1 230 ? 5.359 20.672 -2.184 1 77.5 230 GLN A O 1
ATOM 1680 N N . VAL A 1 231 ? 6.766 22.016 -3.268 1 82.19 231 VAL A N 1
ATOM 1681 C CA . VAL A 1 231 ? 5.652 22.688 -3.945 1 82.19 231 VAL A CA 1
ATOM 1682 C C . VAL A 1 231 ? 4.883 21.672 -4.781 1 82.19 231 VAL A C 1
ATOM 1684 O O . VAL A 1 231 ? 3.664 21.531 -4.637 1 82.19 231 VAL A O 1
ATOM 1687 N N . PRO A 1 232 ? 5.516 20.875 -5.617 1 78.75 232 PRO A N 1
ATOM 1688 C CA . PRO A 1 232 ? 4.766 19.875 -6.383 1 78.75 232 PRO A CA 1
ATOM 1689 C C . PRO A 1 232 ? 4.07 18.844 -5.488 1 78.75 232 PRO A C 1
ATOM 1691 O O . PRO A 1 232 ? 2.955 18.406 -5.789 1 78.75 232 PRO A O 1
ATOM 1694 N N . ILE A 1 233 ? 4.73 18.469 -4.473 1 81.56 233 ILE A N 1
ATOM 1695 C CA . ILE A 1 233 ? 4.188 17.453 -3.568 1 81.56 233 ILE A CA 1
ATOM 1696 C C . ILE A 1 233 ? 2.957 18.016 -2.855 1 81.56 233 ILE A C 1
ATOM 1698 O O . ILE A 1 233 ? 1.961 17.312 -2.676 1 81.56 233 ILE A O 1
ATOM 1702 N N . ALA A 1 234 ? 3.102 19.281 -2.463 1 88.06 234 ALA A N 1
ATOM 1703 C CA . ALA A 1 234 ? 1.975 19.938 -1.799 1 88.06 234 ALA A CA 1
ATOM 1704 C C . ALA A 1 234 ? 0.765 20.016 -2.727 1 88.06 234 ALA A C 1
ATOM 1706 O O . ALA A 1 234 ? -0.372 19.828 -2.291 1 88.06 234 ALA A O 1
ATOM 1707 N N . ILE A 1 235 ? 0.986 20.297 -3.943 1 88 235 ILE A N 1
ATOM 1708 C CA . ILE A 1 235 ? -0.086 20.359 -4.93 1 88 235 ILE A CA 1
ATOM 1709 C C . ILE A 1 235 ? -0.714 18.969 -5.098 1 88 235 ILE A C 1
ATOM 1711 O O . ILE A 1 235 ? -1.94 18.844 -5.102 1 88 235 ILE A O 1
ATOM 1715 N N . ALA A 1 236 ? 0.122 17.969 -5.195 1 85.19 236 ALA A N 1
ATOM 1716 C CA . ALA A 1 236 ? -0.376 16.609 -5.316 1 85.19 236 ALA A CA 1
ATOM 1717 C C . ALA A 1 236 ? -1.218 16.219 -4.105 1 85.19 236 ALA A C 1
ATOM 1719 O O . ALA A 1 236 ? -2.275 15.602 -4.246 1 85.19 236 ALA A O 1
ATOM 1720 N N . GLU A 1 237 ? -0.748 16.562 -2.988 1 89.5 237 GLU A N 1
ATOM 1721 C CA . GLU A 1 237 ? -1.486 16.281 -1.759 1 89.5 237 GLU A CA 1
ATOM 1722 C C . GLU A 1 237 ? -2.836 17 -1.755 1 89.5 237 GLU A C 1
ATOM 1724 O O . GLU A 1 237 ? -3.842 16.438 -1.32 1 89.5 237 GLU A O 1
ATOM 1729 N N . GLY A 1 238 ? -2.787 18.25 -2.186 1 93 238 GLY A N 1
ATOM 1730 C CA . GLY A 1 238 ? -4.043 18.984 -2.295 1 93 238 GLY A CA 1
ATOM 1731 C C . GLY A 1 238 ? -5.055 18.281 -3.186 1 93 238 GLY A C 1
ATOM 1732 O O . GLY A 1 238 ? -6.227 18.156 -2.822 1 93 238 GLY A O 1
ATOM 1733 N N . ILE A 1 239 ? -4.605 17.844 -4.277 1 90.94 239 ILE A N 1
ATOM 1734 C CA . ILE A 1 239 ? -5.48 17.172 -5.23 1 90.94 239 ILE A CA 1
ATOM 1735 C C . ILE A 1 239 ? -6.008 15.875 -4.625 1 90.94 239 ILE A C 1
ATOM 1737 O O . ILE A 1 239 ? -7.207 15.594 -4.691 1 90.94 239 ILE A O 1
ATOM 1741 N N . LEU A 1 240 ? -5.152 15.094 -4.035 1 89.31 240 LEU A N 1
ATOM 1742 C CA . LEU A 1 240 ? -5.566 13.844 -3.416 1 89.31 240 LEU A CA 1
ATOM 1743 C C . LEU A 1 240 ? -6.578 14.094 -2.303 1 89.31 240 LEU A C 1
ATOM 1745 O O . LEU A 1 240 ? -7.52 13.312 -2.127 1 89.31 240 LEU A O 1
ATOM 1749 N N . THR A 1 241 ? -6.332 15.125 -1.58 1 93.75 241 THR A N 1
ATOM 1750 C CA . THR A 1 241 ? -7.254 15.484 -0.506 1 93.75 241 THR A CA 1
ATOM 1751 C C . THR A 1 241 ? -8.641 15.797 -1.063 1 93.75 241 THR A C 1
ATOM 1753 O O . THR A 1 241 ? -9.648 15.398 -0.484 1 93.75 241 THR A O 1
ATOM 1756 N N . VAL A 1 242 ? -8.711 16.469 -2.176 1 92.94 242 VAL A N 1
ATOM 1757 C CA . VAL A 1 242 ? -9.984 16.781 -2.812 1 92.94 242 VAL A CA 1
ATOM 1758 C C . VAL A 1 242 ? -10.688 15.492 -3.225 1 92.94 242 VAL A C 1
ATOM 1760 O O . VAL A 1 242 ? -11.898 15.344 -3.029 1 92.94 242 VAL A O 1
ATOM 1763 N N . ILE A 1 243 ? -9.969 14.594 -3.779 1 89.56 243 ILE A N 1
ATOM 1764 C CA . ILE A 1 243 ? -10.547 13.336 -4.242 1 89.56 243 ILE A CA 1
ATOM 1765 C C . ILE A 1 243 ? -11.188 12.602 -3.068 1 89.56 243 ILE A C 1
ATOM 1767 O O . ILE A 1 243 ? -12.336 12.164 -3.158 1 89.56 243 ILE A O 1
ATOM 1771 N N . VAL A 1 244 ? -10.445 12.469 -2.002 1 90.06 244 VAL A N 1
ATOM 1772 C CA . VAL A 1 244 ? -10.961 11.742 -0.84 1 90.06 244 VAL A CA 1
ATOM 1773 C C . VAL A 1 244 ? -12.141 12.5 -0.237 1 90.06 244 VAL A C 1
ATOM 1775 O O . VAL A 1 244 ? -13.141 11.898 0.155 1 90.06 244 VAL A O 1
ATOM 1778 N N . TYR A 1 245 ? -12 13.781 -0.188 1 91.19 245 TYR A N 1
ATOM 1779 C CA . TYR A 1 245 ? -13.094 14.594 0.332 1 91.19 245 TYR A CA 1
ATOM 1780 C C . TYR A 1 245 ? -14.367 14.391 -0.483 1 91.19 245 TYR A C 1
ATOM 1782 O O . TYR A 1 245 ? -15.461 14.289 0.077 1 91.19 245 TYR A O 1
ATOM 1790 N N . ASN A 1 246 ? -14.242 14.367 -1.783 1 88.62 246 ASN A N 1
ATOM 1791 C CA . ASN A 1 246 ? -15.383 14.148 -2.66 1 88.62 246 ASN A CA 1
ATOM 1792 C C . ASN A 1 246 ? -16.062 12.812 -2.369 1 88.62 246 ASN A C 1
ATOM 1794 O O . ASN A 1 246 ? -17.297 12.727 -2.357 1 88.62 246 ASN A O 1
ATOM 1798 N N . VAL A 1 247 ? -15.297 11.852 -2.135 1 85.94 247 VAL A N 1
ATOM 1799 C CA . VAL A 1 247 ? -15.844 10.531 -1.843 1 85.94 247 VAL A CA 1
ATOM 1800 C C . VAL A 1 247 ? -16.578 10.562 -0.507 1 85.94 247 VAL A C 1
ATOM 1802 O O . VAL A 1 247 ? -17.672 9.992 -0.376 1 85.94 247 VAL A O 1
ATOM 1805 N N . ILE A 1 248 ? -16.047 11.242 0.435 1 88 248 ILE A N 1
ATOM 1806 C CA . ILE A 1 248 ? -16.656 11.352 1.751 1 88 248 ILE A CA 1
ATOM 1807 C C . ILE A 1 248 ? -17.969 12.148 1.644 1 88 248 ILE A C 1
ATOM 1809 O O . ILE A 1 248 ? -18.984 11.758 2.227 1 88 248 ILE A O 1
ATOM 1813 N N . GLN A 1 249 ? -17.859 13.164 0.949 1 85.75 249 GLN A N 1
ATOM 1814 C CA . GLN A 1 249 ? -19.031 14.023 0.781 1 85.75 249 GLN A CA 1
ATOM 1815 C C . GLN A 1 249 ? -20.188 13.266 0.124 1 85.75 249 GLN A C 1
ATOM 1817 O O . GLN A 1 249 ? -21.344 13.492 0.447 1 85.75 249 GLN A O 1
ATOM 1822 N N . LYS A 1 250 ? -19.891 12.438 -0.708 1 84.56 250 LYS A N 1
ATOM 1823 C CA . LYS A 1 250 ? -20.891 11.664 -1.423 1 84.56 250 LYS A CA 1
ATOM 1824 C C . LYS A 1 250 ? -21.516 10.609 -0.52 1 84.56 250 LYS A C 1
ATOM 1826 O O . LYS A 1 250 ? -22.719 10.312 -0.629 1 84.56 250 LYS A O 1
ATOM 1831 N N . ASN A 1 251 ? -20.734 10.094 0.371 1 84.62 251 ASN A N 1
ATOM 1832 C CA . ASN A 1 251 ? -21.188 8.906 1.088 1 84.62 251 ASN A CA 1
ATOM 1833 C C . ASN A 1 251 ? -21.5 9.219 2.549 1 84.62 251 ASN A C 1
ATOM 1835 O O . ASN A 1 251 ? -22.156 8.422 3.23 1 84.62 251 ASN A O 1
ATOM 1839 N N . CYS A 1 252 ? -21.062 10.367 2.998 1 86.38 252 CYS A N 1
ATOM 1840 C CA . CYS A 1 252 ? -21.219 10.688 4.414 1 86.38 252 CYS A CA 1
ATOM 1841 C C . CYS A 1 252 ? -21.797 12.086 4.598 1 86.38 252 CYS A C 1
ATOM 1843 O O . CYS A 1 252 ? -21.281 12.867 5.395 1 86.38 252 CYS A O 1
ATOM 1845 N N . VAL A 1 253 ? -22.828 12.367 3.957 1 80.38 253 VAL A N 1
ATOM 1846 C CA . VAL A 1 253 ? -23.422 13.695 3.98 1 80.38 253 VAL A CA 1
ATOM 1847 C C . VAL A 1 253 ? -23.922 14.016 5.391 1 80.38 253 VAL A C 1
ATOM 1849 O O . VAL A 1 253 ? -23.688 15.109 5.906 1 80.38 253 VAL A O 1
ATOM 1852 N N . LYS A 1 254 ? -24.531 13.062 5.984 1 79.88 254 LYS A N 1
ATOM 1853 C CA . LYS A 1 254 ? -25.094 13.258 7.32 1 79.88 254 LYS A CA 1
ATOM 1854 C C . LYS A 1 254 ? -24 13.547 8.336 1 79.88 254 LYS A C 1
ATOM 1856 O O . LYS A 1 254 ? -24.109 14.469 9.148 1 79.88 254 LYS A O 1
ATOM 1861 N N . GLU A 1 255 ? -22.969 12.781 8.227 1 81.81 255 GLU A N 1
ATOM 1862 C CA . GLU A 1 255 ? -21.859 12.938 9.164 1 81.81 255 GLU A CA 1
ATOM 1863 C C . GLU A 1 255 ? -21.156 14.273 8.961 1 81.81 255 GLU A C 1
ATOM 1865 O O . GLU A 1 255 ? -20.719 14.906 9.93 1 81.81 255 GLU A O 1
ATOM 1870 N N . LEU A 1 256 ? -21.062 14.656 7.703 1 81.69 256 LEU A N 1
ATOM 1871 C CA . LEU A 1 256 ? -20.391 15.914 7.395 1 81.69 256 LEU A CA 1
ATOM 1872 C C . LEU A 1 256 ? -21.203 17.094 7.918 1 81.69 256 LEU A C 1
ATOM 1874 O O . LEU A 1 256 ? -20.625 18.078 8.398 1 81.69 256 LEU A O 1
ATOM 1878 N N . LYS A 1 257 ? -22.453 16.984 7.809 1 77.88 257 LYS A N 1
ATOM 1879 C CA . LYS A 1 257 ? -23.312 18.031 8.344 1 77.88 257 LYS A CA 1
ATOM 1880 C C . LYS A 1 257 ? -23.203 18.109 9.867 1 77.88 257 LYS A C 1
ATOM 1882 O O . LYS A 1 257 ? -23.172 19.219 10.43 1 77.88 257 LYS A O 1
ATOM 1887 N N . GLU A 1 258 ? -23.125 17 10.43 1 75.62 258 GLU A N 1
ATOM 1888 C CA . GLU A 1 258 ? -23.047 16.953 11.891 1 75.62 258 GLU A CA 1
ATOM 1889 C C . GLU A 1 258 ? -21.703 17.453 12.391 1 75.62 258 GLU A C 1
ATOM 1891 O O . GLU A 1 258 ? -21.625 18.125 13.422 1 75.62 258 GLU A O 1
ATOM 1896 N N . LEU A 1 259 ? -20.641 17.141 11.703 1 73.19 259 LEU A N 1
ATOM 1897 C CA . LEU A 1 259 ? -19.297 17.438 12.156 1 73.19 259 LEU A CA 1
ATOM 1898 C C . LEU A 1 259 ? -18.922 18.875 11.828 1 73.19 259 LEU A C 1
ATOM 1900 O O . LEU A 1 259 ? -18.312 19.562 12.656 1 73.19 259 LEU A O 1
ATOM 1904 N N . SER A 1 260 ? -19.062 19.344 10.57 1 65.94 260 SER A N 1
ATOM 1905 C CA . SER A 1 260 ? -18.469 20.609 10.156 1 65.94 260 SER A CA 1
ATOM 1906 C C . SER A 1 260 ? -19.547 21.625 9.766 1 65.94 260 SER A C 1
ATOM 1908 O O . SER A 1 260 ? -19.234 22.766 9.43 1 65.94 260 SER A O 1
ATOM 1910 N N . GLY A 1 261 ? -20.781 21.266 10.055 1 64.38 261 GLY A N 1
ATOM 1911 C CA . GLY A 1 261 ? -21.812 22.172 9.609 1 64.38 261 GLY A CA 1
ATOM 1912 C C . GLY A 1 261 ? -21.766 22.453 8.117 1 64.38 261 GLY A C 1
ATOM 1913 O O . GLY A 1 261 ? -22.219 23.516 7.668 1 64.38 261 GLY A O 1
ATOM 1914 N N . ILE A 1 262 ? -21 21.625 7.383 1 60.59 262 ILE A N 1
ATOM 1915 C CA . ILE A 1 262 ? -20.828 21.828 5.949 1 60.59 262 ILE A CA 1
ATOM 1916 C C . ILE A 1 262 ? -22.094 21.359 5.215 1 60.59 262 ILE A C 1
ATOM 1918 O O . ILE A 1 262 ? -22.516 20.219 5.391 1 60.59 262 ILE A O 1
ATOM 1922 N N . THR A 1 263 ? -22.844 22.25 4.695 1 58.25 263 THR A N 1
ATOM 1923 C CA . THR A 1 263 ? -23.984 21.906 3.863 1 58.25 263 THR A CA 1
ATOM 1924 C C . THR A 1 263 ? -23.547 21.531 2.453 1 58.25 263 THR A C 1
ATOM 1926 O O . THR A 1 263 ? -22.875 22.312 1.779 1 58.25 263 THR A O 1
ATOM 1929 N N . VAL A 1 264 ? -23.531 20.172 2.195 1 60.88 264 VAL A N 1
ATOM 1930 C CA . VAL A 1 264 ? -23.031 19.766 0.89 1 60.88 264 VAL A CA 1
ATOM 1931 C C . VAL A 1 264 ? -24.203 19.438 -0.035 1 60.88 264 VAL A C 1
ATOM 1933 O O . VAL A 1 264 ? -25.234 18.922 0.41 1 60.88 264 VAL A O 1
ATOM 1936 N N . SER A 1 265 ? -24.219 20.141 -1.214 1 57 265 SER A N 1
ATOM 1937 C CA . SER A 1 265 ? -25.172 19.766 -2.252 1 57 265 SER A CA 1
ATOM 1938 C C . SER A 1 265 ? -24.828 18.406 -2.855 1 57 265 SER A C 1
ATOM 1940 O O . SER A 1 265 ? -23.656 18.031 -2.926 1 57 265 SER A O 1
ATOM 1942 N N . ASN A 1 266 ? -25.703 17.422 -2.932 1 56.41 266 ASN A N 1
ATOM 1943 C CA . ASN A 1 266 ? -25.547 16.094 -3.514 1 56.41 266 ASN A CA 1
ATOM 1944 C C . ASN A 1 266 ? -24.922 16.172 -4.906 1 56.41 266 ASN A C 1
ATOM 1946 O O . ASN A 1 266 ? -25.547 16.672 -5.844 1 56.41 266 ASN A O 1
ATOM 1950 N N . PRO A 1 267 ? -23.703 16.031 -4.977 1 56.66 267 PRO A N 1
ATOM 1951 C CA . PRO A 1 267 ? -23.156 16.125 -6.324 1 56.66 267 PRO A CA 1
ATOM 1952 C C . PRO A 1 267 ? -23.609 14.977 -7.227 1 56.66 267 PRO A C 1
ATOM 1954 O O . PRO A 1 267 ? -24 13.914 -6.73 1 56.66 267 PRO A O 1
ATOM 1957 N N . ASN A 1 268 ? -23.891 15.258 -8.508 1 59.06 268 ASN A N 1
ATOM 1958 C CA . ASN A 1 268 ? -24.172 14.25 -9.516 1 59.06 268 ASN A CA 1
ATOM 1959 C C . ASN A 1 268 ? -23.094 13.18 -9.555 1 59.06 268 ASN A C 1
ATOM 1961 O O . ASN A 1 268 ? -21.922 13.484 -9.766 1 59.06 268 ASN A O 1
ATOM 1965 N N . ARG A 1 269 ? -23.359 11.945 -9.242 1 60.59 269 ARG A N 1
ATOM 1966 C CA . ARG A 1 269 ? -22.469 10.805 -9.055 1 60.59 269 ARG A CA 1
ATOM 1967 C C . ARG A 1 269 ? -21.547 10.633 -10.258 1 60.59 269 ARG A C 1
ATOM 1969 O O . ARG A 1 269 ? -20.344 10.391 -10.102 1 60.59 269 ARG A O 1
ATOM 1976 N N . GLY A 1 270 ? -22.203 10.602 -11.508 1 59.09 270 GLY A N 1
ATOM 1977 C CA . GLY A 1 270 ? -21.453 10.352 -12.719 1 59.09 270 GLY A CA 1
ATOM 1978 C C . GLY A 1 270 ? -20.328 11.352 -12.938 1 59.09 270 GLY A C 1
ATOM 1979 O O . GLY A 1 270 ? -19.188 10.969 -13.234 1 59.09 270 GLY A O 1
ATOM 1980 N N . LYS A 1 271 ? -20.531 12.562 -12.656 1 68.81 271 LYS A N 1
ATOM 1981 C CA . LYS A 1 271 ? -19.578 13.633 -12.906 1 68.81 271 LYS A CA 1
ATOM 1982 C C . LYS A 1 271 ? -18.453 13.625 -11.867 1 68.81 271 LYS A C 1
ATOM 1984 O O . LYS A 1 271 ? -17.312 13.961 -12.18 1 68.81 271 LYS A O 1
ATOM 1989 N N . LEU A 1 272 ? -18.766 12.969 -10.828 1 75.38 272 LEU A N 1
ATOM 1990 C CA . LEU A 1 272 ? -17.797 12.977 -9.734 1 75.38 272 LEU A CA 1
ATOM 1991 C C . LEU A 1 272 ? -16.672 11.984 -10 1 75.38 272 LEU A C 1
ATOM 1993 O O . LEU A 1 272 ? -15.508 12.281 -9.75 1 75.38 272 LEU A O 1
ATOM 1997 N N . TRP A 1 273 ? -17.062 10.875 -10.531 1 72.5 273 TRP A N 1
ATOM 1998 C CA . TRP A 1 273 ? -16.078 9.844 -10.82 1 72.5 273 TRP A CA 1
ATOM 1999 C C . TRP A 1 273 ? -15.094 10.312 -11.891 1 72.5 273 TRP A C 1
ATOM 2001 O O . TRP A 1 273 ? -13.883 10.125 -11.75 1 72.5 273 TRP A O 1
ATOM 2011 N N . ALA A 1 274 ? -15.625 10.914 -12.867 1 72 274 ALA A N 1
ATOM 2012 C CA . ALA A 1 274 ? -14.781 11.414 -13.945 1 72 274 ALA A CA 1
ATOM 2013 C C . ALA A 1 274 ? -13.836 12.508 -13.445 1 72 274 ALA A C 1
ATOM 2015 O O . ALA A 1 274 ? -12.656 12.523 -13.797 1 72 274 ALA A O 1
ATOM 2016 N N . ARG A 1 275 ? -14.367 13.289 -12.641 1 74.88 275 ARG A N 1
ATOM 2017 C CA . ARG A 1 275 ? -13.562 14.375 -12.094 1 74.88 275 ARG A CA 1
ATOM 2018 C C . ARG A 1 275 ? -12.445 13.836 -11.211 1 74.88 275 ARG A C 1
ATOM 2020 O O . ARG A 1 275 ? -11.305 14.297 -11.297 1 74.88 275 ARG A O 1
ATOM 2027 N N . ASN A 1 276 ? -12.781 12.867 -10.469 1 79.12 276 ASN A N 1
ATOM 2028 C CA . ASN A 1 276 ? -11.781 12.281 -9.586 1 79.12 276 ASN A CA 1
ATOM 2029 C C . ASN A 1 276 ? -10.711 11.531 -10.375 1 79.12 276 ASN A C 1
ATOM 2031 O O . ASN A 1 276 ? -9.539 11.531 -10 1 79.12 276 ASN A O 1
ATOM 2035 N N . LEU A 1 277 ? -11.094 10.977 -11.375 1 75.81 277 LEU A N 1
ATOM 2036 C CA . LEU A 1 277 ? -10.141 10.281 -12.227 1 75.81 277 LEU A CA 1
ATOM 2037 C C . LEU A 1 277 ? -9.164 11.266 -12.867 1 75.81 277 LEU A C 1
ATOM 2039 O O . LEU A 1 277 ? -7.961 10.992 -12.93 1 75.81 277 LEU A O 1
ATOM 2043 N N . VAL A 1 278 ? -9.703 12.32 -13.305 1 74 278 VAL A N 1
ATOM 2044 C CA . VAL A 1 278 ? -8.867 13.352 -13.914 1 74 278 VAL A CA 1
ATOM 2045 C C . VAL A 1 278 ? -7.887 13.898 -12.875 1 74 278 VAL A C 1
ATOM 2047 O O . VAL A 1 278 ? -6.703 14.086 -13.172 1 74 278 VAL A O 1
ATOM 2050 N N . LEU A 1 279 ? -8.414 14.023 -11.703 1 78.94 279 LEU A N 1
ATOM 2051 C CA . LEU A 1 279 ? -7.562 14.523 -10.625 1 78.94 279 LEU A CA 1
ATOM 2052 C C . LEU A 1 279 ? -6.477 13.508 -10.281 1 78.94 279 LEU A C 1
ATOM 2054 O O . LEU A 1 279 ? -5.316 13.875 -10.086 1 78.94 279 LEU A O 1
ATOM 2058 N N . ALA A 1 280 ? -6.855 12.328 -10.242 1 79.19 280 ALA A N 1
ATOM 2059 C CA . ALA A 1 280 ? -5.898 11.266 -9.938 1 79.19 280 ALA A CA 1
ATOM 2060 C C . ALA A 1 280 ? -4.812 11.188 -11.008 1 79.19 280 ALA A C 1
ATOM 2062 O O . ALA A 1 280 ? -3.629 11.031 -10.695 1 79.19 280 ALA A O 1
ATOM 2063 N N . LEU A 1 281 ? -5.234 11.344 -12.234 1 73.69 281 LEU A N 1
ATOM 2064 C CA . LEU A 1 281 ? -4.285 11.352 -13.336 1 73.69 281 LEU A CA 1
ATOM 2065 C C . LEU A 1 281 ? -3.336 12.547 -13.227 1 73.69 281 LEU A C 1
ATOM 2067 O O . LEU A 1 281 ? -2.148 12.43 -13.539 1 73.69 281 LEU A O 1
ATOM 2071 N N . GLY A 1 282 ? -3.879 13.594 -12.836 1 73.5 282 GLY A N 1
ATOM 2072 C CA . GLY A 1 282 ? -3.041 14.758 -12.602 1 73.5 282 GLY A CA 1
ATOM 2073 C C . GLY A 1 282 ? -1.958 14.523 -11.562 1 73.5 282 GLY A C 1
ATOM 2074 O O . GLY A 1 282 ? -0.812 14.938 -11.75 1 73.5 282 GLY A O 1
ATOM 2075 N N . VAL A 1 283 ? -2.309 13.805 -10.57 1 77.12 283 VAL A N 1
ATOM 2076 C CA . VAL A 1 283 ? -1.35 13.492 -9.508 1 77.12 283 VAL A CA 1
ATOM 2077 C C . VAL A 1 283 ? -0.272 12.555 -10.047 1 77.12 283 VAL A C 1
ATOM 2079 O O . VAL A 1 283 ? 0.917 12.75 -9.781 1 77.12 283 VAL A O 1
ATOM 2082 N N . VAL A 1 284 ? -0.698 11.617 -10.773 1 70.5 284 VAL A N 1
ATOM 2083 C CA . VAL A 1 284 ? 0.242 10.664 -11.359 1 70.5 284 VAL A CA 1
ATOM 2084 C C . VAL A 1 284 ? 1.229 11.398 -12.258 1 70.5 284 VAL A C 1
ATOM 2086 O O . VAL A 1 284 ? 2.436 11.148 -12.211 1 70.5 284 VAL A O 1
ATOM 2089 N N . LEU A 1 285 ? 0.687 12.297 -13 1 66.38 285 LEU A N 1
ATOM 2090 C CA . LEU A 1 285 ? 1.535 13.062 -13.906 1 66.38 285 LEU A CA 1
ATOM 2091 C C . LEU A 1 285 ? 2.49 13.961 -13.125 1 66.38 285 LEU A C 1
ATOM 2093 O O . LEU A 1 285 ? 3.658 14.102 -13.5 1 66.38 285 LEU A O 1
ATOM 2097 N N . LEU A 1 286 ? 1.982 14.492 -12.148 1 67.62 286 LEU A N 1
ATOM 2098 C CA . LEU A 1 286 ? 2.779 15.398 -11.336 1 67.62 286 LEU A CA 1
ATOM 2099 C C . LEU A 1 286 ? 3.939 14.656 -10.672 1 67.62 286 LEU A C 1
ATOM 2101 O O . LEU A 1 286 ? 5.027 15.211 -10.516 1 67.62 286 LEU A O 1
ATOM 2105 N N . VAL A 1 287 ? 3.77 13.422 -10.352 1 66.5 287 VAL A N 1
ATOM 2106 C CA . VAL A 1 287 ? 4.785 12.641 -9.656 1 66.5 287 VAL A CA 1
ATOM 2107 C C . VAL A 1 287 ? 5.73 11.992 -10.664 1 66.5 287 VAL A C 1
ATOM 2109 O O . VAL A 1 287 ? 6.93 11.875 -10.414 1 66.5 287 VAL A O 1
ATOM 2112 N N . THR A 1 288 ? 5.211 11.648 -11.812 1 62.38 288 THR A N 1
ATOM 2113 C CA . THR A 1 288 ? 5.996 10.891 -12.773 1 62.38 288 THR A CA 1
ATOM 2114 C C . THR A 1 288 ? 6.828 11.82 -13.648 1 62.38 288 THR A C 1
ATOM 2116 O O . THR A 1 288 ? 7.926 11.461 -14.086 1 62.38 288 THR A O 1
ATOM 2119 N N . ILE A 1 289 ? 6.277 12.961 -13.898 1 60 289 ILE A N 1
ATOM 2120 C CA . ILE A 1 289 ? 6.965 13.852 -14.82 1 60 289 ILE A CA 1
ATOM 2121 C C . ILE A 1 289 ? 8.352 14.195 -14.281 1 60 289 ILE A C 1
ATOM 2123 O O . ILE A 1 289 ? 9.352 14.078 -14.992 1 60 289 ILE A O 1
ATOM 2127 N N . PRO A 1 290 ? 8.406 14.578 -13.07 1 60.22 290 PRO A N 1
ATOM 2128 C CA . PRO A 1 290 ? 9.75 14.859 -12.562 1 60.22 290 PRO A CA 1
ATOM 2129 C C . PRO A 1 290 ? 10.656 13.625 -12.578 1 60.22 290 PRO A C 1
ATOM 2131 O O . PRO A 1 290 ? 11.867 13.75 -12.773 1 60.22 290 PRO A O 1
ATOM 2134 N N . LEU A 1 291 ? 10.086 12.547 -12.336 1 59.09 291 LEU A N 1
ATOM 2135 C CA . LEU A 1 291 ? 10.852 11.305 -12.32 1 59.09 291 LEU A CA 1
ATOM 2136 C C . LEU A 1 291 ? 11.422 11 -13.703 1 59.09 291 LEU A C 1
ATOM 2138 O O . LEU A 1 291 ? 12.523 10.469 -13.82 1 59.09 291 LEU A O 1
ATOM 2142 N N . MET A 1 292 ? 10.641 11.297 -14.602 1 53.31 292 MET A N 1
ATOM 2143 C CA . MET A 1 292 ? 11.055 11.016 -15.977 1 53.31 292 MET A CA 1
ATOM 2144 C C . MET A 1 292 ? 12.086 12.031 -16.453 1 53.31 292 MET A C 1
ATOM 2146 O O . MET A 1 292 ? 12.953 11.711 -17.266 1 53.31 292 MET A O 1
ATOM 2150 N N . LEU A 1 293 ? 11.812 13.148 -15.984 1 52.53 293 LEU A N 1
ATOM 2151 C CA . LEU A 1 293 ? 12.695 14.211 -16.453 1 52.53 293 LEU A CA 1
ATOM 2152 C C . LEU A 1 293 ? 14.023 14.18 -15.695 1 52.53 293 LEU A C 1
ATOM 2154 O O . LEU A 1 293 ? 15.055 14.586 -16.234 1 52.53 293 LEU A O 1
ATOM 2158 N N . LEU A 1 294 ? 13.914 13.742 -14.391 1 50.97 294 LEU A N 1
ATOM 2159 C CA . LEU A 1 294 ? 15.156 13.82 -13.625 1 50.97 294 LEU A CA 1
ATOM 2160 C C . LEU A 1 294 ? 15.867 12.469 -13.602 1 50.97 294 LEU A C 1
ATOM 2162 O O . LEU A 1 294 ? 15.867 11.781 -12.578 1 50.97 294 LEU A O 1
ATOM 2166 N N . GLY A 1 295 ? 15.859 11.711 -14.594 1 43.78 295 GLY A N 1
ATOM 2167 C CA . GLY A 1 295 ? 16.438 10.414 -14.883 1 43.78 295 GLY A CA 1
ATOM 2168 C C . GLY A 1 295 ? 17.547 10.023 -13.922 1 43.78 295 GLY A C 1
ATOM 2169 O O . GLY A 1 295 ? 17.516 8.938 -13.336 1 43.78 295 GLY A O 1
ATOM 2170 N N . ASN A 1 296 ? 18.734 10.586 -13.898 1 43.72 296 ASN A N 1
ATOM 2171 C CA . ASN A 1 296 ? 20.031 10.156 -13.375 1 43.72 296 ASN A CA 1
ATOM 2172 C C . ASN A 1 296 ? 20.25 10.664 -11.953 1 43.72 296 ASN A C 1
ATOM 2174 O O . ASN A 1 296 ? 21.359 10.594 -11.43 1 43.72 296 ASN A O 1
ATOM 2178 N N . SER A 1 297 ? 19.297 11.328 -11.352 1 44.12 297 SER A N 1
ATOM 2179 C CA . SER A 1 297 ? 19.766 11.945 -10.109 1 44.12 297 SER A CA 1
ATOM 2180 C C . SER A 1 297 ? 19.453 11.078 -8.906 1 44.12 297 SER A C 1
ATOM 2182 O O . SER A 1 297 ? 18.469 10.336 -8.906 1 44.12 297 SER A O 1
ATOM 2184 N N . GLU A 1 298 ? 20.469 10.57 -8.234 1 43.5 298 GLU A N 1
ATOM 2185 C CA . GLU A 1 298 ? 20.312 9.93 -6.934 1 43.5 298 GLU A CA 1
ATOM 2186 C C . GLU A 1 298 ? 19.266 10.648 -6.082 1 43.5 298 GLU A C 1
ATOM 2188 O O . GLU A 1 298 ? 19.422 11.828 -5.766 1 43.5 298 GLU A O 1
ATOM 2193 N N . PHE A 1 299 ? 18.094 10.453 -6.32 1 46.44 299 PHE A N 1
ATOM 2194 C CA . PHE A 1 299 ? 17.031 11.141 -5.598 1 46.44 299 PHE A CA 1
ATOM 2195 C C . PHE A 1 299 ? 17.188 10.953 -4.094 1 46.44 299 PHE A C 1
ATOM 2197 O O . PHE A 1 299 ? 16.75 9.945 -3.539 1 46.44 299 PHE A O 1
ATOM 2204 N N . GLY A 1 300 ? 18.344 11.586 -3.525 1 44.12 300 GLY A N 1
ATOM 2205 C CA . GLY A 1 300 ? 18.516 11.57 -2.08 1 44.12 300 GLY A CA 1
ATOM 2206 C C . GLY A 1 300 ? 17.375 12.25 -1.344 1 44.12 300 GLY A C 1
ATOM 2207 O O . GLY A 1 300 ? 16.641 13.062 -1.924 1 44.12 300 GLY A O 1
ATOM 2208 N N . GLY A 1 301 ? 16.828 11.844 -0.22 1 49.09 301 GLY A N 1
ATOM 2209 C CA . GLY A 1 301 ? 15.781 12.406 0.619 1 49.09 301 GLY A CA 1
ATOM 2210 C C . GLY A 1 301 ? 16.047 13.852 1.018 1 49.09 301 GLY A C 1
ATOM 2211 O O . GLY A 1 301 ? 17.203 14.242 1.2 1 49.09 301 GLY A O 1
ATOM 2212 N N . SER A 1 302 ? 15.023 14.828 0.865 1 43.91 302 SER A N 1
ATOM 2213 C CA . SER A 1 302 ? 15.133 16.219 1.301 1 43.91 302 SER A CA 1
ATOM 2214 C C . SER A 1 302 ? 15.68 16.312 2.721 1 43.91 302 SER A C 1
ATOM 2216 O O . SER A 1 302 ? 16.281 17.328 3.098 1 43.91 302 SER A O 1
ATOM 2218 N N . ASP A 1 303 ? 15.555 15.227 3.5 1 49.88 303 ASP A N 1
ATOM 2219 C CA . ASP A 1 303 ? 16.062 15.242 4.867 1 49.88 303 ASP A CA 1
ATOM 2220 C C . ASP A 1 303 ? 17.594 15.234 4.879 1 49.88 303 ASP A C 1
ATOM 2222 O O . ASP A 1 303 ? 18.219 15.898 5.711 1 49.88 303 ASP A O 1
ATOM 2226 N N . ASP A 1 304 ? 18.062 14.539 3.943 1 54.19 304 ASP A N 1
ATOM 2227 C CA . ASP A 1 304 ? 19.516 14.523 3.852 1 54.19 304 ASP A CA 1
ATOM 2228 C C . ASP A 1 304 ? 20.062 15.914 3.502 1 54.19 304 ASP A C 1
ATOM 2230 O O . ASP A 1 304 ? 21.109 16.312 4.012 1 54.19 304 ASP A O 1
ATOM 2234 N N . ALA A 1 305 ? 19.203 16.609 2.828 1 53.69 305 ALA A N 1
ATOM 2235 C CA . ALA A 1 305 ? 19.609 17.953 2.445 1 53.69 305 ALA A CA 1
ATOM 2236 C C . ALA A 1 305 ? 19.562 18.906 3.641 1 53.69 305 ALA A C 1
ATOM 2238 O O . ALA A 1 305 ? 20.438 19.766 3.789 1 53.69 305 ALA A O 1
ATOM 2239 N N . GLY A 1 306 ? 18.531 18.766 4.508 1 54.94 306 GLY A N 1
ATOM 2240 C CA . GLY A 1 306 ? 18.469 19.547 5.727 1 54.94 306 GLY A CA 1
ATOM 2241 C C . GLY A 1 306 ? 19.641 19.328 6.652 1 54.94 306 GLY A C 1
ATOM 2242 O O . GLY A 1 306 ? 20.203 20.281 7.195 1 54.94 306 GLY A O 1
ATOM 2243 N N . SER A 1 307 ? 19.984 18.031 6.727 1 60.97 307 SER A N 1
ATOM 2244 C CA . SER A 1 307 ? 21.109 17.688 7.59 1 60.97 307 SER A CA 1
ATOM 2245 C C . SER A 1 307 ? 22.422 18.234 7.023 1 60.97 307 SER A C 1
ATOM 2247 O O . SER A 1 307 ? 23.312 18.641 7.777 1 60.97 307 SER A O 1
ATOM 2249 N N . THR A 1 308 ? 22.453 18.234 5.711 1 66.25 308 THR A N 1
ATOM 2250 C CA . THR A 1 308 ? 23.656 18.766 5.066 1 66.25 308 THR A CA 1
ATOM 2251 C C . THR A 1 308 ? 23.781 20.266 5.332 1 66.25 308 THR A C 1
ATOM 2253 O O . THR A 1 308 ? 24.891 20.766 5.555 1 66.25 308 THR A O 1
ATOM 2256 N N . VAL A 1 309 ? 22.672 20.938 5.367 1 67.06 309 VAL A N 1
ATOM 2257 C CA . VAL A 1 309 ? 22.672 22.359 5.645 1 67.06 309 VAL A CA 1
ATOM 2258 C C . VAL A 1 309 ? 23.094 22.609 7.094 1 67.06 309 VAL A C 1
ATOM 2260 O O . VAL A 1 309 ? 23.859 23.531 7.383 1 67.06 309 VAL A O 1
ATOM 2263 N N . VAL A 1 310 ? 22.625 21.781 8.016 1 66.62 310 VAL A N 1
ATOM 2264 C CA . VAL A 1 310 ? 23.016 21.891 9.422 1 66.62 310 VAL A CA 1
ATOM 2265 C C . VAL A 1 310 ? 24.531 21.703 9.555 1 66.62 310 VAL A C 1
ATOM 2267 O O . VAL A 1 310 ? 25.188 22.438 10.289 1 66.62 310 VAL A O 1
ATOM 2270 N N . GLU A 1 311 ? 24.984 20.719 8.797 1 67.25 311 GLU A N 1
ATOM 2271 C CA . GLU A 1 311 ? 26.406 20.438 8.852 1 67.25 311 GLU A CA 1
ATOM 2272 C C . GLU A 1 311 ? 27.219 21.562 8.234 1 67.25 311 GLU A C 1
ATOM 2274 O O . GLU A 1 311 ? 28.344 21.828 8.656 1 67.25 311 GLU A O 1
ATOM 2279 N N . GLU A 1 312 ? 26.672 22.234 7.305 1 69.19 312 GLU A N 1
ATOM 2280 C CA . GLU A 1 312 ? 27.328 23.375 6.672 1 69.19 312 GLU A CA 1
ATOM 2281 C C . GLU A 1 312 ? 27.344 24.594 7.594 1 69.19 312 GLU A C 1
ATOM 2283 O O . GLU A 1 312 ? 28.344 25.312 7.664 1 69.19 312 GLU A O 1
ATOM 2288 N N . ILE A 1 313 ? 26.281 24.797 8.234 1 67.06 313 ILE A N 1
ATOM 2289 C CA . ILE A 1 313 ? 26.156 25.953 9.117 1 67.06 313 ILE A CA 1
ATOM 2290 C C . ILE A 1 313 ? 26.938 25.719 10.406 1 67.06 313 ILE A C 1
ATOM 2292 O O . ILE A 1 313 ? 27.609 26.625 10.898 1 67.06 313 ILE A O 1
ATOM 2296 N N . ASN A 1 314 ? 26.781 24.484 10.922 1 67.56 314 ASN A N 1
ATOM 2297 C CA . ASN A 1 314 ? 27.469 24.094 12.148 1 67.56 314 ASN A CA 1
ATOM 2298 C C . ASN A 1 314 ? 28.578 23.078 11.867 1 67.56 314 ASN A C 1
ATOM 2300 O O . ASN A 1 314 ? 28.375 21.875 12.023 1 67.56 314 ASN A O 1
ATOM 2304 N N . GLY A 1 315 ? 29.688 23.594 11.336 1 63.22 315 GLY A N 1
ATOM 2305 C CA . GLY A 1 315 ? 30.828 22.766 10.992 1 63.22 315 GLY A CA 1
ATOM 2306 C C . GLY A 1 315 ? 31.125 21.703 12.031 1 63.22 315 GLY A C 1
ATOM 2307 O O . GLY A 1 315 ? 31.188 22 13.227 1 63.22 315 GLY A O 1
ATOM 2308 N N . GLY A 1 316 ? 31 20.297 11.648 1 60.62 316 GLY A N 1
ATOM 2309 C CA . GLY A 1 316 ? 31.406 19.203 12.516 1 60.62 316 GLY A CA 1
ATOM 2310 C C . GLY A 1 316 ? 30.266 18.703 13.391 1 60.62 316 GLY A C 1
ATOM 2311 O O . GLY A 1 316 ? 30.5 18.062 14.422 1 60.62 316 GLY A O 1
ATOM 2312 N N . TYR A 1 317 ? 29.062 19.094 13.141 1 67.62 317 TYR A N 1
ATOM 2313 C CA . TYR A 1 317 ? 27.984 18.656 14.008 1 67.62 317 TYR A CA 1
ATOM 2314 C C . TYR A 1 317 ? 27.781 17.141 13.914 1 67.62 317 TYR A C 1
ATOM 2316 O O . TYR A 1 317 ? 27.812 16.578 12.828 1 67.62 317 TYR A O 1
ATOM 2324 N N . THR A 1 318 ? 27.859 16.531 15.117 1 71.12 318 THR A N 1
ATOM 2325 C CA . THR A 1 318 ? 27.5 15.117 15.227 1 71.12 318 THR A CA 1
ATOM 2326 C C . THR A 1 318 ? 26.188 14.945 15.977 1 71.12 318 THR A C 1
ATOM 2328 O O . THR A 1 318 ? 25.984 15.539 17.031 1 71.12 318 THR A O 1
ATOM 2331 N N . PRO A 1 319 ? 25.281 14.25 15.391 1 70.94 319 PRO A N 1
ATOM 2332 C CA . PRO A 1 319 ? 24.031 14 16.125 1 70.94 319 PRO A CA 1
ATOM 2333 C C . PRO A 1 319 ? 24.281 13.461 17.531 1 70.94 319 PRO A C 1
ATOM 2335 O O . PRO A 1 319 ? 25.109 12.562 17.719 1 70.94 319 PRO A O 1
ATOM 2338 N N . TRP A 1 320 ? 23.641 14.141 18.422 1 72.62 320 TRP A N 1
ATOM 2339 C CA . TRP A 1 320 ? 23.906 13.773 19.797 1 72.62 320 TRP A CA 1
ATOM 2340 C C . TRP A 1 320 ? 23.125 12.531 20.188 1 72.62 320 TRP A C 1
ATOM 2342 O O . TRP A 1 320 ? 23.328 11.961 21.266 1 72.62 320 TRP A O 1
ATOM 2352 N N . PHE A 1 321 ? 22.188 12.078 19.312 1 71.38 321 PHE A N 1
ATOM 2353 C CA . PHE A 1 321 ? 21.391 10.875 19.531 1 71.38 321 PHE A CA 1
ATOM 2354 C C . PHE A 1 321 ? 21.141 10.141 18.219 1 71.38 321 PHE A C 1
ATOM 2356 O O . PHE A 1 321 ? 20.922 10.766 17.188 1 71.38 321 PHE A O 1
ATOM 2363 N N . GLU A 1 322 ? 21.391 8.898 18.25 1 69.38 322 GLU A N 1
ATOM 2364 C CA . GLU A 1 322 ? 21.172 8.07 17.062 1 69.38 322 GLU A CA 1
ATOM 2365 C C . GLU A 1 322 ? 19.938 7.199 17.219 1 69.38 322 GLU A C 1
ATOM 2367 O O . GLU A 1 322 ? 19.547 6.852 18.344 1 69.38 322 GLU A O 1
ATOM 2372 N N . SER A 1 323 ? 19.359 7.086 16.094 1 66.81 323 SER A N 1
ATOM 2373 C CA . SER A 1 323 ? 18.188 6.219 16.109 1 66.81 323 SER A CA 1
ATOM 2374 C C . SER A 1 323 ? 18.531 4.824 16.625 1 66.81 323 SER A C 1
ATOM 2376 O O . SER A 1 323 ? 19.625 4.316 16.359 1 66.81 323 SER A O 1
ATOM 2378 N N . PHE A 1 324 ? 17.547 4.402 17.438 1 64.38 324 PHE A N 1
ATOM 2379 C CA . PHE A 1 324 ? 17.734 3.076 18.016 1 64.38 324 PHE A CA 1
ATOM 2380 C C . PHE A 1 324 ? 17.859 2.023 16.906 1 64.38 324 PHE A C 1
ATOM 2382 O O . PHE A 1 324 ? 18.484 0.981 17.109 1 64.38 324 PHE A O 1
ATOM 2389 N N . TRP A 1 325 ? 17.172 2.398 15.719 1 64.5 325 TRP A N 1
ATOM 2390 C CA . TRP A 1 325 ? 17.141 1.43 14.633 1 64.5 325 TRP A CA 1
ATOM 2391 C C . TRP A 1 325 ? 17.047 2.133 13.281 1 64.5 325 TRP A C 1
ATOM 2393 O O . TRP A 1 325 ? 16.359 3.15 13.148 1 64.5 325 TRP A O 1
ATOM 2403 N N . GLU A 1 326 ? 17.953 1.692 12.352 1 67.44 326 GLU A N 1
ATOM 2404 C CA . GLU A 1 326 ? 17.844 2.125 10.961 1 67.44 326 GLU A CA 1
ATOM 2405 C C . GLU A 1 326 ? 17.734 0.93 10.023 1 67.44 326 GLU A C 1
ATOM 2407 O O . GLU A 1 326 ? 18.328 -0.124 10.273 1 67.44 326 GLU A O 1
ATOM 2412 N N . PRO A 1 327 ? 16.875 1.046 9.016 1 64.81 327 PRO A N 1
ATOM 2413 C CA . PRO A 1 327 ? 16.828 -0.05 8.047 1 64.81 327 PRO A CA 1
ATOM 2414 C C . PRO A 1 327 ? 18.203 -0.388 7.473 1 64.81 327 PRO A C 1
ATOM 2416 O O . PRO A 1 327 ? 18.969 0.514 7.121 1 64.81 327 PRO A O 1
ATOM 2419 N N . PRO A 1 328 ? 18.531 -1.644 7.5 1 61.81 328 PRO A N 1
ATOM 2420 C CA . PRO A 1 328 ? 19.875 -2.068 7.117 1 61.81 328 PRO A CA 1
ATOM 2421 C C . PRO A 1 328 ? 20.188 -1.794 5.645 1 61.81 328 PRO A C 1
ATOM 2423 O O . PRO A 1 328 ? 21.359 -1.748 5.254 1 61.81 328 PRO A O 1
ATOM 2426 N N . SER A 1 329 ? 19.125 -1.702 4.82 1 63.69 329 SER A N 1
ATOM 2427 C CA . SER A 1 329 ? 19.328 -1.455 3.398 1 63.69 329 SER A CA 1
ATOM 2428 C C . SER A 1 329 ? 18.172 -0.666 2.797 1 63.69 329 SER A C 1
ATOM 2430 O O . SER A 1 329 ? 17.109 -0.532 3.422 1 63.69 329 SER A O 1
ATOM 2432 N N . GLY A 1 330 ? 18.469 -0.046 1.69 1 65.06 330 GLY A N 1
ATOM 2433 C CA . GLY A 1 330 ? 17.422 0.661 0.961 1 65.06 330 GLY A CA 1
ATOM 2434 C C . GLY A 1 330 ? 16.25 -0.223 0.6 1 65.06 330 GLY A C 1
ATOM 2435 O O . GLY A 1 330 ? 15.109 0.246 0.544 1 65.06 330 GLY A O 1
ATOM 2436 N N . GLU A 1 331 ? 16.578 -1.51 0.521 1 63.72 331 GLU A N 1
ATOM 2437 C CA . GLU A 1 331 ? 15.508 -2.447 0.173 1 63.72 331 GLU A CA 1
ATOM 2438 C C . GLU A 1 331 ? 14.57 -2.678 1.354 1 63.72 331 GLU A C 1
ATOM 2440 O O . GLU A 1 331 ? 13.352 -2.768 1.176 1 63.72 331 GLU A O 1
ATOM 2445 N N . VAL A 1 332 ? 15.172 -2.752 2.469 1 67.88 332 VAL A N 1
ATOM 2446 C CA . VAL A 1 332 ? 14.352 -2.949 3.662 1 67.88 332 VAL A CA 1
ATOM 2447 C C . VAL A 1 332 ? 13.508 -1.704 3.918 1 67.88 332 VAL A C 1
ATOM 2449 O O . VAL A 1 332 ? 12.336 -1.809 4.301 1 67.88 332 VAL A O 1
ATOM 2452 N N . GLU A 1 333 ? 14.18 -0.629 3.699 1 72.19 333 GLU A N 1
ATOM 2453 C CA . GLU A 1 333 ? 13.438 0.62 3.846 1 72.19 333 GLU A CA 1
ATOM 2454 C C . GLU A 1 333 ? 12.25 0.677 2.883 1 72.19 333 GLU A C 1
ATOM 2456 O O . GLU A 1 333 ? 11.148 1.054 3.273 1 72.19 333 GLU A O 1
ATOM 2461 N N . SER A 1 334 ? 12.531 0.272 1.714 1 71.81 334 SER A N 1
ATOM 2462 C CA . SER A 1 334 ? 11.484 0.258 0.7 1 71.81 334 SER A CA 1
ATOM 2463 C C . SER A 1 334 ? 10.359 -0.702 1.079 1 71.81 334 SER A C 1
ATOM 2465 O O . SER A 1 334 ? 9.188 -0.403 0.87 1 71.81 334 SER A O 1
ATOM 2467 N N . LEU A 1 335 ? 10.758 -1.811 1.576 1 72.5 335 LEU A N 1
ATOM 2468 C CA . LEU A 1 335 ? 9.766 -2.787 2.008 1 72.5 335 LEU A CA 1
ATOM 2469 C C . LEU A 1 335 ? 8.875 -2.213 3.107 1 72.5 335 LEU A C 1
ATOM 2471 O O . LEU A 1 335 ? 7.656 -2.4 3.09 1 72.5 335 LEU A O 1
ATOM 2475 N N . LEU A 1 336 ? 9.492 -1.563 3.992 1 74.88 336 LEU A N 1
ATOM 2476 C CA . LEU A 1 336 ? 8.734 -1.008 5.109 1 74.88 336 LEU A CA 1
ATOM 2477 C C . LEU A 1 336 ? 7.789 0.088 4.637 1 74.88 336 LEU A C 1
ATOM 2479 O O . LEU A 1 336 ? 6.668 0.205 5.137 1 74.88 336 LEU A O 1
ATOM 2483 N N . PHE A 1 337 ? 8.203 0.816 3.703 1 76.69 337 PHE A N 1
ATOM 2484 C CA . PHE A 1 337 ? 7.328 1.829 3.123 1 76.69 337 PHE A CA 1
ATOM 2485 C C . PHE A 1 337 ? 6.168 1.182 2.379 1 76.69 337 PHE A C 1
ATOM 2487 O O . PHE A 1 337 ? 5.039 1.684 2.418 1 76.69 337 PHE A O 1
ATOM 2494 N N . CYS A 1 338 ? 6.469 0.128 1.779 1 78.12 338 CYS A N 1
ATOM 2495 C CA . CYS A 1 338 ? 5.422 -0.594 1.063 1 78.12 338 CYS A CA 1
ATOM 2496 C C . CYS A 1 338 ? 4.383 -1.151 2.031 1 78.12 338 CYS A C 1
ATOM 2498 O O . CYS A 1 338 ? 3.182 -1.073 1.771 1 78.12 338 CYS A O 1
ATOM 2500 N N . VAL A 1 339 ? 4.906 -1.653 3.07 1 78.5 339 VAL A N 1
ATOM 2501 C CA . VAL A 1 339 ? 4.008 -2.205 4.078 1 78.5 339 VAL A CA 1
ATOM 2502 C C . VAL A 1 339 ? 3.145 -1.092 4.668 1 78.5 339 VAL A C 1
ATOM 2504 O O . VAL A 1 339 ? 1.935 -1.259 4.836 1 78.5 339 VAL A O 1
ATOM 2507 N N . GLN A 1 340 ? 3.791 -0.039 4.957 1 81.25 340 GLN A N 1
ATOM 2508 C CA . GLN A 1 340 ? 3.055 1.103 5.488 1 81.25 340 GLN A CA 1
ATOM 2509 C C . GLN A 1 340 ? 1.982 1.569 4.508 1 81.25 340 GLN A C 1
ATOM 2511 O O . GLN A 1 340 ? 0.844 1.83 4.906 1 81.25 340 GLN A O 1
ATOM 2516 N N . SER A 1 341 ? 2.361 1.695 3.33 1 84.19 341 SER A N 1
ATOM 2517 C CA . SER A 1 341 ? 1.421 2.131 2.305 1 84.19 341 SER A CA 1
ATOM 2518 C C . SER A 1 341 ? 0.276 1.137 2.146 1 84.19 341 SER A C 1
ATOM 2520 O O . SER A 1 341 ? -0.878 1.533 1.973 1 84.19 341 SER A O 1
ATOM 2522 N N . ALA A 1 342 ? 0.586 -0.081 2.199 1 84.44 342 ALA A N 1
ATOM 2523 C CA . ALA A 1 342 ? -0.433 -1.121 2.084 1 84.44 342 ALA A CA 1
ATOM 2524 C C . ALA A 1 342 ? -1.414 -1.059 3.252 1 84.44 342 ALA A C 1
ATOM 2526 O O . ALA A 1 342 ? -2.629 -1.146 3.055 1 84.44 342 ALA A O 1
ATOM 2527 N N . ILE A 1 343 ? -0.914 -0.911 4.391 1 84.25 343 ILE A N 1
ATOM 2528 C CA . ILE A 1 343 ? -1.759 -0.834 5.578 1 84.25 343 ILE A CA 1
ATOM 2529 C C . ILE A 1 343 ? -2.678 0.381 5.477 1 84.25 343 ILE A C 1
ATOM 2531 O O . ILE A 1 343 ? -3.893 0.263 5.656 1 84.25 343 ILE A O 1
ATOM 2535 N N . GLY A 1 344 ? -2.07 1.474 5.223 1 87.75 344 GLY A N 1
ATOM 2536 C CA . GLY A 1 344 ? -2.865 2.684 5.082 1 87.75 344 GLY A CA 1
ATOM 2537 C C . GLY A 1 344 ? -3.93 2.578 4.008 1 87.75 344 GLY A C 1
ATOM 2538 O O . GLY A 1 344 ? -5.098 2.896 4.25 1 87.75 344 GLY A O 1
ATOM 2539 N N . ALA A 1 345 ? -3.527 2.109 2.873 1 89.5 345 ALA A N 1
ATOM 2540 C CA . ALA A 1 345 ? -4.465 1.98 1.761 1 89.5 345 ALA A CA 1
ATOM 2541 C C . ALA A 1 345 ? -5.523 0.92 2.053 1 89.5 345 ALA A C 1
ATOM 2543 O O . ALA A 1 345 ? -6.68 1.063 1.656 1 89.5 345 ALA A O 1
ATOM 2544 N N . GLY A 1 346 ? -5.105 -0.107 2.682 1 90.75 346 GLY A N 1
ATOM 2545 C CA . GLY A 1 346 ? -6.059 -1.129 3.082 1 90.75 346 GLY A CA 1
ATOM 2546 C C . GLY A 1 346 ? -7.141 -0.604 4.008 1 90.75 346 GLY A C 1
ATOM 2547 O O . GLY A 1 346 ? -8.32 -0.897 3.818 1 90.75 346 GLY A O 1
ATOM 2548 N N . ILE A 1 347 ? -6.75 0.148 4.957 1 90.19 347 ILE A N 1
ATOM 2549 C CA . ILE A 1 347 ? -7.707 0.736 5.887 1 90.19 347 ILE A CA 1
ATOM 2550 C C . ILE A 1 347 ? -8.617 1.714 5.145 1 90.19 347 ILE A C 1
ATOM 2552 O O . ILE A 1 347 ? -9.836 1.695 5.324 1 90.19 347 ILE A O 1
ATOM 2556 N N . CYS A 1 348 ? -8 2.51 4.344 1 90.88 348 CYS A N 1
ATOM 2557 C CA . CYS A 1 348 ? -8.797 3.443 3.559 1 90.88 348 CYS A CA 1
ATOM 2558 C C . CYS A 1 348 ? -9.805 2.703 2.688 1 90.88 348 CYS A C 1
ATOM 2560 O O . CYS A 1 348 ? -10.984 3.061 2.656 1 90.88 348 CYS A O 1
ATOM 2562 N N . GLY A 1 349 ? -9.297 1.707 2.033 1 90.62 349 GLY A N 1
ATOM 2563 C CA . GLY A 1 349 ? -10.195 0.9 1.224 1 90.62 349 GLY A CA 1
ATOM 2564 C C . GLY A 1 349 ? -11.312 0.26 2.027 1 90.62 349 GLY A C 1
ATOM 2565 O O . GLY A 1 349 ? -12.477 0.269 1.607 1 90.62 349 GLY A O 1
ATOM 2566 N N . PHE A 1 350 ? -10.977 -0.219 3.123 1 90.88 350 PHE A N 1
ATOM 2567 C CA . PHE A 1 350 ? -11.969 -0.859 3.984 1 90.88 350 PHE A CA 1
ATOM 2568 C C . PHE A 1 350 ? -13.047 0.132 4.402 1 90.88 350 PHE A C 1
ATOM 2570 O O . PHE A 1 350 ? -14.234 -0.166 4.312 1 90.88 350 PHE A O 1
ATOM 2577 N N . VAL A 1 351 ? -12.656 1.268 4.828 1 90.25 351 VAL A N 1
ATOM 2578 C CA . VAL A 1 351 ? -13.602 2.291 5.266 1 90.25 351 VAL A CA 1
ATOM 2579 C C . VAL A 1 351 ? -14.469 2.734 4.09 1 90.25 351 VAL A C 1
ATOM 2581 O O . VAL A 1 351 ? -15.688 2.865 4.227 1 90.25 351 VAL A O 1
ATOM 2584 N N . LEU A 1 352 ? -13.859 2.906 2.961 1 88.81 352 LEU A N 1
ATOM 2585 C CA . LEU A 1 352 ? -14.617 3.324 1.786 1 88.81 352 LEU A CA 1
ATOM 2586 C C . LEU A 1 352 ? -15.617 2.25 1.374 1 88.81 352 LEU A C 1
ATOM 2588 O O . LEU A 1 352 ? -16.734 2.562 0.942 1 88.81 352 LEU A O 1
ATOM 2592 N N . GLY A 1 353 ? -15.234 1.052 1.508 1 86.81 353 GLY A N 1
ATOM 2593 C CA . GLY A 1 353 ? -16.172 -0.029 1.248 1 86.81 353 GLY A CA 1
ATOM 2594 C C . GLY A 1 353 ? -17.344 -0.046 2.213 1 86.81 353 GLY A C 1
ATOM 2595 O O . GLY A 1 353 ? -18.484 -0.307 1.812 1 86.81 353 GLY A O 1
ATOM 2596 N N . ARG A 1 354 ? -17.047 0.29 3.379 1 85.44 354 ARG A N 1
ATOM 2597 C CA . ARG A 1 354 ? -18.078 0.27 4.418 1 85.44 354 ARG A CA 1
ATOM 2598 C C . ARG A 1 354 ? -19.031 1.445 4.266 1 85.44 354 ARG A C 1
ATOM 2600 O O . ARG A 1 354 ? -20.234 1.312 4.516 1 85.44 354 ARG A O 1
ATOM 2607 N N . ILE A 1 355 ? -18.5 2.555 3.877 1 85.62 355 ILE A N 1
ATOM 2608 C CA . ILE A 1 355 ? -19.359 3.74 3.854 1 85.62 355 ILE A CA 1
ATOM 2609 C C . ILE A 1 355 ? -20.109 3.814 2.523 1 85.62 355 ILE A C 1
ATOM 2611 O O . ILE A 1 355 ? -21.109 4.527 2.404 1 85.62 355 ILE A O 1
ATOM 2615 N N . SER A 1 356 ? -19.625 3.225 1.457 1 78.69 356 SER A N 1
ATOM 2616 C CA . SER A 1 356 ? -20.266 3.27 0.148 1 78.69 356 SER A CA 1
ATOM 2617 C C . SER A 1 356 ? -21.531 2.404 0.119 1 78.69 356 SER A C 1
ATOM 2619 O O . SER A 1 356 ? -22.219 2.338 -0.899 1 78.69 356 SER A O 1
ATOM 2621 N N . ARG A 1 357 ? -21.922 1.718 1.059 1 64.75 357 ARG A N 1
ATOM 2622 C CA . ARG A 1 357 ? -23.078 0.826 1.057 1 64.75 357 ARG A CA 1
ATOM 2623 C C . ARG A 1 357 ? -24.391 1.617 0.985 1 64.75 357 ARG A C 1
ATOM 2625 O O . ARG A 1 357 ? -24.547 2.611 1.694 1 64.75 357 ARG A O 1
ATOM 2632 N N . LYS A 1 358 ? -25.094 1.505 -0.223 1 54.25 358 LYS A N 1
ATOM 2633 C CA . LYS A 1 358 ? -26.438 2.043 -0.403 1 54.25 358 LYS A CA 1
ATOM 2634 C C . LYS A 1 358 ? -27.359 1.581 0.715 1 54.25 358 LYS A C 1
ATOM 2636 O O . LYS A 1 358 ? -27.375 0.402 1.072 1 54.25 358 LYS A O 1
ATOM 2641 N N . PRO A 1 359 ? -27.922 2.451 1.511 1 44.19 359 PRO A N 1
ATOM 2642 C CA . PRO A 1 359 ? -28.953 2.037 2.451 1 44.19 359 PRO A CA 1
ATOM 2643 C C . PRO A 1 359 ? -30.047 1.185 1.794 1 44.19 359 PRO A C 1
ATOM 2645 O O . PRO A 1 359 ? -30.422 1.44 0.649 1 44.19 359 PRO A O 1
ATOM 2648 N N . LYS A 1 360 ? -30.125 -0.068 2.043 1 41.81 360 LYS A N 1
ATOM 2649 C CA . LYS A 1 360 ? -31.328 -0.755 1.586 1 41.81 360 LYS A CA 1
ATOM 2650 C C . LYS A 1 360 ? -32.562 0.131 1.746 1 41.81 360 LYS A C 1
ATOM 2652 O O . LYS A 1 360 ? -32.812 0.679 2.824 1 41.81 360 LYS A O 1
ATOM 2657 N N . THR A 1 361 ? -33 0.764 0.719 1 37.72 361 THR A N 1
ATOM 2658 C CA . THR A 1 361 ? -34.312 1.39 0.746 1 37.72 361 THR A CA 1
ATOM 2659 C C . THR A 1 361 ? -35.312 0.529 1.523 1 37.72 361 THR A C 1
ATOM 2661 O O . THR A 1 361 ? -35.469 -0.652 1.219 1 37.72 361 THR A O 1
ATOM 2664 N N . SER A 1 362 ? -35.562 0.742 2.695 1 36.84 362 SER A N 1
ATOM 2665 C CA . SER A 1 362 ? -36.812 0.323 3.309 1 36.84 362 SER A CA 1
ATOM 2666 C C . SER A 1 362 ? -37.969 0.417 2.32 1 36.84 362 SER A C 1
ATOM 2668 O O . SER A 1 362 ? -39.125 0.16 2.678 1 36.84 362 SER A O 1
ATOM 2670 N N . ALA A 1 363 ? -37.844 0.95 1.225 1 35.88 363 ALA A N 1
ATOM 2671 C CA . ALA A 1 363 ? -38.969 1.125 0.339 1 35.88 363 ALA A CA 1
ATOM 2672 C C . ALA A 1 363 ? -39.469 -0.216 -0.204 1 35.88 363 ALA A C 1
ATOM 2674 O O . ALA A 1 363 ? -40.594 -0.331 -0.672 1 35.88 363 ALA A O 1
ATOM 2675 N N . SER A 1 364 ? -38.656 -1.177 -0.28 1 36.41 364 SER A N 1
ATOM 2676 C CA . SER A 1 364 ? -39.312 -2.354 -0.858 1 36.41 364 SER A CA 1
ATOM 2677 C C . SER A 1 364 ? -40.25 -3.002 0.132 1 36.41 364 SER A C 1
ATOM 2679 O O . SER A 1 364 ? -41.156 -3.75 -0.265 1 36.41 364 SER A O 1
ATOM 2681 N N . GLU A 1 365 ? -40.062 -2.756 1.42 1 36.22 365 GLU A N 1
ATOM 2682 C CA . GLU A 1 365 ? -41.094 -3.184 2.336 1 36.22 365 GLU A CA 1
ATOM 2683 C C . GLU A 1 365 ? -42.281 -2.203 2.33 1 36.22 365 GLU A C 1
ATOM 2685 O O . GLU A 1 365 ? -43.438 -2.596 2.541 1 36.22 365 GLU A O 1
ATOM 2690 N N . ASP A 1 366 ? -42 -0.942 2.189 1 36.19 366 ASP A N 1
ATOM 2691 C CA . ASP A 1 366 ? -43.125 0.002 2.174 1 36.19 366 ASP A CA 1
ATOM 2692 C C . ASP A 1 366 ? -43.844 -0.021 0.827 1 36.19 366 ASP A C 1
ATOM 2694 O O . ASP A 1 366 ? -45.031 0.243 0.755 1 36.19 366 ASP A O 1
ATOM 2698 N N . ASP A 1 367 ? -43.219 -0.263 -0.214 1 35.75 367 ASP A N 1
ATOM 2699 C CA . ASP A 1 367 ? -43.938 -0.402 -1.472 1 35.75 367 ASP A CA 1
ATOM 2700 C C . ASP A 1 367 ? -44.688 -1.726 -1.523 1 35.75 367 ASP A C 1
ATOM 2702 O O . ASP A 1 367 ? -45.75 -1.817 -2.156 1 35.75 367 ASP A O 1
ATOM 2706 N N . ALA A 1 368 ? -44.125 -2.732 -0.78 1 37.56 368 ALA A N 1
ATOM 2707 C CA . ALA A 1 368 ? -44.906 -3.955 -0.661 1 37.56 368 ALA A CA 1
ATOM 2708 C C . ALA A 1 368 ? -46.062 -3.777 0.341 1 37.56 368 ALA A C 1
ATOM 2710 O O . ALA A 1 368 ? -47.125 -4.395 0.204 1 37.56 368 ALA A O 1
ATOM 2711 N N . ALA A 1 369 ? -45.75 -2.926 1.321 1 39.34 369 ALA A N 1
ATOM 2712 C CA . ALA A 1 369 ? -46.812 -2.633 2.266 1 39.34 369 ALA A CA 1
ATOM 2713 C C . ALA A 1 369 ? -47.875 -1.702 1.645 1 39.34 369 ALA A C 1
ATOM 2715 O O . ALA A 1 369 ? -49.062 -1.812 1.935 1 39.34 369 ALA A O 1
ATOM 2716 N N . LEU A 1 370 ? -47.312 -0.844 0.79 1 41.44 370 LEU A N 1
ATOM 2717 C CA . LEU A 1 370 ? -48.281 -0.002 0.079 1 41.44 370 LEU A CA 1
ATOM 2718 C C . LEU A 1 370 ? -49.031 -0.808 -0.971 1 41.44 370 LEU A C 1
ATOM 2720 O O . LEU A 1 370 ? -50.219 -0.586 -1.188 1 41.44 370 LEU A O 1
ATOM 2724 N N . THR A 1 371 ? -48.312 -1.796 -1.478 1 43.19 371 THR A N 1
ATOM 2725 C CA . THR A 1 371 ? -49.031 -2.654 -2.42 1 43.19 371 THR A CA 1
ATOM 2726 C C . THR A 1 371 ? -49.969 -3.594 -1.684 1 43.19 371 THR A C 1
ATOM 2728 O O . THR A 1 371 ? -51.062 -3.904 -2.184 1 43.19 371 THR A O 1
ATOM 2731 N N . ASP A 1 372 ? -49.531 -3.998 -0.499 1 42.25 372 ASP A N 1
ATOM 2732 C CA . ASP A 1 372 ? -50.406 -4.84 0.286 1 42.25 372 ASP A CA 1
ATOM 2733 C C . ASP A 1 372 ? -51.562 -4.023 0.874 1 42.25 372 ASP A C 1
ATOM 2735 O O . ASP A 1 372 ? -52.688 -4.512 0.979 1 42.25 372 ASP A O 1
ATOM 2739 N N . GLN A 1 373 ? -51.281 -2.801 1.267 1 40.75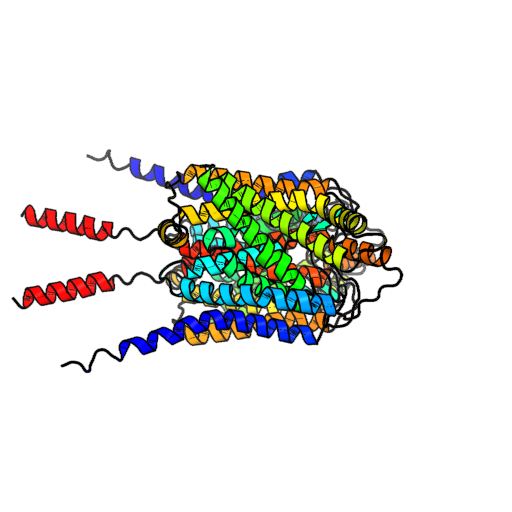 373 GLN A N 1
ATOM 2740 C CA . GLN A 1 373 ? -52.375 -1.955 1.719 1 40.75 373 GLN A CA 1
ATOM 2741 C C . GLN A 1 373 ? -53.312 -1.63 0.571 1 40.75 373 GLN A C 1
ATOM 2743 O O . GLN A 1 373 ? -54.531 -1.429 0.789 1 40.75 373 GLN A O 1
ATOM 2748 N N . LYS A 1 374 ? -52.781 -1.459 -0.592 1 43.41 374 LYS A N 1
ATOM 2749 C CA . LYS A 1 374 ? -53.656 -1.197 -1.723 1 43.41 374 LYS A CA 1
ATOM 2750 C C . LYS A 1 374 ? -54.531 -2.424 -2.053 1 43.41 374 LYS A C 1
ATOM 2752 O O . LYS A 1 374 ? -55.625 -2.295 -2.559 1 43.41 374 LYS A O 1
ATOM 2757 N N . GLN A 1 375 ? -53.844 -3.604 -1.85 1 42.03 375 GLN A N 1
ATOM 2758 C CA . GLN A 1 375 ? -54.656 -4.789 -2.148 1 42.03 375 GLN A CA 1
ATOM 2759 C C . GLN A 1 375 ? -55.719 -5.008 -1.091 1 42.03 375 GLN A C 1
ATOM 2761 O O . GLN A 1 375 ? -56.781 -5.609 -1.373 1 42.03 375 GLN A O 1
ATOM 2766 N N . THR A 1 376 ? -55.469 -4.512 0.136 1 45 376 THR A N 1
ATOM 2767 C CA . THR A 1 376 ? -56.5 -4.707 1.129 1 45 376 THR A CA 1
ATOM 2768 C C . THR A 1 376 ? -57.656 -3.707 0.922 1 45 376 THR A C 1
ATOM 2770 O O . THR A 1 376 ? -58.781 -3.959 1.323 1 45 376 THR A O 1
ATOM 2773 N N . SER A 1 377 ? -57.281 -2.471 0.454 1 42.91 377 SER A N 1
ATOM 2774 C CA . SER A 1 377 ? -58.375 -1.524 0.289 1 42.91 377 SER A CA 1
ATOM 2775 C C . SER A 1 377 ? -59.219 -1.88 -0.92 1 42.91 377 SER A C 1
ATOM 2777 O O . SER A 1 377 ? -60.312 -1.299 -1.121 1 42.91 377 SER A O 1
ATOM 2779 N N . ALA A 1 378 ? -58.594 -2.615 -1.869 1 44.19 378 ALA A N 1
ATOM 2780 C CA . ALA A 1 378 ? -59.438 -2.918 -3.041 1 44.19 378 ALA A CA 1
ATOM 2781 C C . ALA A 1 378 ? -60.344 -4.109 -2.775 1 44.19 378 ALA A C 1
ATOM 2783 O O . ALA A 1 378 ? -61.25 -4.395 -3.57 1 44.19 378 ALA A O 1
ATOM 2784 N N . SER A 1 379 ? -60.062 -4.91 -1.791 1 34.03 379 SER A N 1
ATOM 2785 C CA . SER A 1 379 ? -61.125 -5.875 -1.562 1 34.03 379 SER A CA 1
ATOM 2786 C C . SER A 1 379 ? -62.25 -5.27 -0.727 1 34.03 379 SER A C 1
ATOM 2788 O O . SER A 1 379 ? -62 -4.543 0.235 1 34.03 379 SER A O 1
ATOM 2790 N N . MET B 1 1 ? -50.562 -10.547 -27.797 1 21.88 1 MET B N 1
ATOM 2791 C CA . MET B 1 1 ? -50.25 -10.211 -26.422 1 21.88 1 MET B CA 1
ATOM 2792 C C . MET B 1 1 ? -48.75 -10.312 -26.172 1 21.88 1 MET B C 1
ATOM 2794 O O . MET B 1 1 ? -48.281 -10.125 -25.047 1 21.88 1 MET B O 1
ATOM 2798 N N . ASN B 1 2 ? -47.906 -10.828 -27.062 1 21.14 2 ASN B N 1
ATOM 2799 C CA . ASN B 1 2 ? -46.562 -11.352 -26.922 1 21.14 2 ASN B CA 1
ATOM 2800 C C . ASN B 1 2 ? -45.531 -10.234 -26.906 1 21.14 2 ASN B C 1
ATOM 2802 O O . ASN B 1 2 ? -44.312 -10.492 -27.016 1 21.14 2 ASN B O 1
ATOM 2806 N N . LYS B 1 3 ? -45.812 -8.9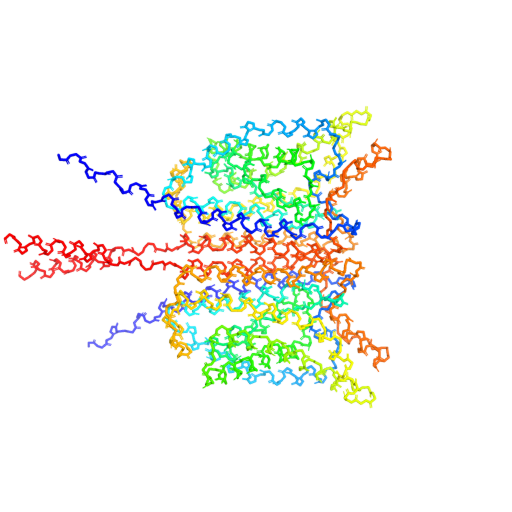45 -27.312 1 27.27 3 LYS B N 1
ATOM 2807 C CA . LYS B 1 3 ? -44.781 -8.031 -27.766 1 27.27 3 LYS B CA 1
ATOM 2808 C C . LYS B 1 3 ? -43.969 -7.508 -26.594 1 27.27 3 LYS B C 1
ATOM 2810 O O . LYS B 1 3 ? -42.969 -6.801 -26.781 1 27.27 3 LYS B O 1
ATOM 2815 N N . HIS B 1 4 ? -44.469 -7.441 -25.391 1 29.67 4 HIS B N 1
ATOM 2816 C CA . HIS B 1 4 ? -43.906 -6.414 -24.531 1 29.67 4 HIS B CA 1
ATOM 2817 C C . HIS B 1 4 ? -42.656 -6.926 -23.828 1 29.67 4 HIS B C 1
ATOM 2819 O O . HIS B 1 4 ? -42.094 -6.23 -22.984 1 29.67 4 HIS B O 1
ATOM 2825 N N . ASN B 1 5 ? -42.281 -8.258 -23.938 1 28.52 5 ASN B N 1
ATOM 2826 C CA . ASN B 1 5 ? -41.312 -8.711 -22.938 1 28.52 5 ASN B CA 1
ATOM 2827 C C . ASN B 1 5 ? -39.906 -8.297 -23.312 1 28.52 5 ASN B C 1
ATOM 2829 O O . ASN B 1 5 ? -38.938 -8.703 -22.656 1 28.52 5 ASN B O 1
ATOM 2833 N N . GLY B 1 6 ? -39.656 -7.766 -24.547 1 28.73 6 GLY B N 1
ATOM 2834 C CA . GLY B 1 6 ? -38.281 -7.789 -25.031 1 28.73 6 GLY B CA 1
ATOM 2835 C C . GLY B 1 6 ? -37.438 -6.711 -24.406 1 28.73 6 GLY B C 1
ATOM 2836 O O . GLY B 1 6 ? -36.219 -6.664 -24.656 1 28.73 6 GLY B O 1
ATOM 2837 N N . SER B 1 7 ? -37.938 -5.566 -23.906 1 30.12 7 SER B N 1
ATOM 2838 C CA . SER B 1 7 ? -37.062 -4.383 -23.844 1 30.12 7 SER B CA 1
ATOM 2839 C C . SER B 1 7 ? -36.25 -4.367 -22.562 1 30.12 7 SER B C 1
ATOM 2841 O O . SER B 1 7 ? -35.438 -3.453 -22.344 1 30.12 7 SER B O 1
ATOM 2843 N N . VAL B 1 8 ? -36.562 -5.23 -21.547 1 29.78 8 VAL B N 1
ATOM 2844 C CA . VAL B 1 8 ? -35.938 -4.973 -20.266 1 29.78 8 VAL B CA 1
ATOM 2845 C C . VAL B 1 8 ? -34.5 -5.488 -20.297 1 29.78 8 VAL B C 1
ATOM 2847 O O . VAL B 1 8 ? -33.719 -5.234 -19.375 1 29.78 8 VAL B O 1
ATOM 2850 N N . LEU B 1 9 ? -34.156 -6.379 -21.297 1 29 9 LEU B N 1
ATOM 2851 C CA . LEU B 1 9 ? -32.844 -7.027 -21.203 1 29 9 LEU B CA 1
ATOM 2852 C C . LEU B 1 9 ? -31.719 -6.039 -21.531 1 29 9 LEU B C 1
ATOM 2854 O O . LEU B 1 9 ? -30.547 -6.359 -21.375 1 29 9 LEU B O 1
ATOM 2858 N N . GLN B 1 10 ? -32.031 -4.902 -22.203 1 27.14 10 GLN B N 1
ATOM 2859 C CA . GLN B 1 10 ? -30.906 -4.211 -22.812 1 27.14 10 GLN B CA 1
ATOM 2860 C C . GLN B 1 10 ? -30.141 -3.379 -21.797 1 27.14 10 GLN B C 1
ATOM 2862 O O . GLN B 1 10 ? -28.984 -3.021 -22.016 1 27.14 10 GLN B O 1
ATOM 2867 N N . ASN B 1 11 ? -30.812 -2.922 -20.703 1 28.72 11 ASN B N 1
ATOM 2868 C CA . ASN B 1 11 ? -30.172 -1.825 -19.984 1 28.72 11 ASN B CA 1
ATOM 2869 C C . ASN B 1 11 ? -29.078 -2.334 -19.031 1 28.72 11 ASN B C 1
ATOM 2871 O O . ASN B 1 11 ? -28.422 -1.544 -18.359 1 28.72 11 ASN B O 1
ATOM 2875 N N . ARG B 1 12 ? -29.141 -3.668 -18.703 1 30.17 12 ARG B N 1
ATOM 2876 C CA . ARG B 1 12 ? -28.25 -4.109 -17.625 1 30.17 12 ARG B CA 1
ATOM 2877 C C . ARG B 1 12 ? -26.812 -4.262 -18.141 1 30.17 12 ARG B C 1
ATOM 2879 O O . ARG B 1 12 ? -25.906 -4.582 -17.359 1 30.17 12 ARG B O 1
ATOM 2886 N N . SER B 1 13 ? -26.594 -4.301 -19.484 1 30.03 13 SER B N 1
ATOM 2887 C CA . SER B 1 13 ? -25.281 -4.656 -20.016 1 30.03 13 SER B CA 1
ATOM 2888 C C . SER B 1 13 ? -24.266 -3.543 -19.766 1 30.03 13 SER B C 1
ATOM 2890 O O . SER B 1 13 ? -23.062 -3.787 -19.75 1 30.03 13 SER B O 1
ATOM 2892 N N . THR B 1 14 ? -24.734 -2.268 -19.609 1 31.52 14 THR B N 1
ATOM 2893 C CA . THR B 1 14 ? -23.766 -1.182 -19.703 1 31.52 14 THR B CA 1
ATOM 2894 C C . THR B 1 14 ? -23.062 -0.964 -18.359 1 31.52 14 THR B C 1
ATOM 2896 O O . THR B 1 14 ? -22.047 -0.27 -18.297 1 31.52 14 THR B O 1
ATOM 2899 N N . ARG B 1 15 ? -23.703 -1.357 -17.297 1 33.19 15 ARG B N 1
ATOM 2900 C CA . ARG B 1 15 ? -23.125 -0.986 -16 1 33.19 15 ARG B CA 1
ATOM 2901 C C . ARG B 1 15 ? -21.906 -1.84 -15.695 1 33.19 15 ARG B C 1
ATOM 2903 O O . ARG B 1 15 ? -21.031 -1.434 -14.914 1 33.19 15 ARG B O 1
ATOM 2910 N N . GLY B 1 16 ? -21.875 -3.092 -16.172 1 32.44 16 GLY B N 1
ATOM 2911 C CA . GLY B 1 16 ? -20.766 -3.994 -15.93 1 32.44 16 GLY B CA 1
ATOM 2912 C C . GLY B 1 16 ? -19.469 -3.514 -16.547 1 32.44 16 GLY B C 1
ATOM 2913 O O . GLY B 1 16 ? -18.375 -3.938 -16.141 1 32.44 16 GLY B O 1
ATOM 2914 N N . MET B 1 17 ? -19.438 -2.742 -17.688 1 33.09 17 MET B N 1
ATOM 2915 C CA . MET B 1 17 ? -18.281 -2.297 -18.469 1 33.09 17 MET B CA 1
ATOM 2916 C C . MET B 1 17 ? -17.562 -1.159 -17.75 1 33.09 17 MET B C 1
ATOM 2918 O O . MET B 1 17 ? -16.422 -0.819 -18.109 1 33.09 17 MET B O 1
ATOM 2922 N N . THR B 1 18 ? -18.203 -0.589 -16.875 1 36.16 18 THR B N 1
ATOM 2923 C CA . THR B 1 18 ? -17.562 0.587 -16.312 1 36.16 18 THR B CA 1
ATOM 2924 C C . THR B 1 18 ? -16.453 0.18 -15.336 1 36.16 18 THR B C 1
ATOM 2926 O O . THR B 1 18 ? -15.391 0.807 -15.297 1 36.16 18 THR B O 1
ATOM 2929 N N . GLY B 1 19 ? -16.688 -0.838 -14.648 1 33.94 19 GLY B N 1
ATOM 2930 C CA . GLY B 1 19 ? -15.641 -1.284 -13.75 1 33.94 19 GLY B CA 1
ATOM 2931 C C . GLY B 1 19 ? -14.406 -1.779 -14.477 1 33.94 19 GLY B C 1
ATOM 2932 O O . GLY B 1 19 ? -13.281 -1.512 -14.047 1 33.94 19 GLY B O 1
ATOM 2933 N N . CYS B 1 20 ? -14.523 -2.541 -15.555 1 35.81 20 CYS B N 1
ATOM 2934 C CA . CYS B 1 20 ? -13.422 -2.953 -16.406 1 35.81 20 CYS B CA 1
ATOM 2935 C C . CYS B 1 20 ? -12.758 -1.745 -17.062 1 35.81 20 CYS B C 1
ATOM 2937 O O . CYS B 1 20 ? -11.555 -1.758 -17.328 1 35.81 20 CYS B O 1
ATOM 2939 N N . ARG B 1 21 ? -13.461 -0.742 -17.297 1 35.91 21 ARG B N 1
ATOM 2940 C CA . ARG B 1 21 ? -12.898 0.464 -17.891 1 35.91 21 ARG B CA 1
ATOM 2941 C C . ARG B 1 21 ? -11.977 1.183 -16.906 1 35.91 21 ARG B C 1
ATOM 2943 O O . ARG B 1 21 ? -10.953 1.74 -17.312 1 35.91 21 ARG B O 1
ATOM 2950 N N . VAL B 1 22 ? -12.352 1.082 -15.75 1 36.62 22 VAL B N 1
ATOM 2951 C CA . VAL B 1 22 ? -11.492 1.755 -14.773 1 36.62 22 VAL B CA 1
ATOM 2952 C C . VAL B 1 22 ? -10.18 0.996 -14.633 1 36.62 22 VAL B C 1
ATOM 2954 O O . VAL B 1 22 ? -9.102 1.604 -14.594 1 36.62 22 VAL B O 1
ATOM 2957 N N . LEU B 1 23 ? -10.25 -0.244 -14.633 1 36.41 23 LEU B N 1
ATOM 2958 C CA . LEU B 1 23 ? -9.016 -1.019 -14.602 1 36.41 23 LEU B CA 1
ATOM 2959 C C . LEU B 1 23 ? -8.219 -0.823 -15.891 1 36.41 23 LEU B C 1
ATOM 2961 O O . LEU B 1 23 ? -7 -0.647 -15.852 1 36.41 23 LEU B O 1
ATOM 2965 N N . VAL B 1 24 ? -8.906 -0.794 -17.031 1 36.31 24 VAL B N 1
ATOM 2966 C CA . VAL B 1 24 ? -8.25 -0.588 -18.312 1 36.31 24 VAL B CA 1
ATOM 2967 C C . VAL B 1 24 ? -7.727 0.845 -18.406 1 36.31 24 VAL B C 1
ATOM 2969 O O . VAL B 1 24 ? -6.621 1.082 -18.891 1 36.31 24 VAL B O 1
ATOM 2972 N N . SER B 1 25 ? -8.445 1.732 -17.906 1 35.81 25 SER B N 1
ATOM 2973 C CA . SER B 1 25 ? -7.969 3.111 -17.953 1 35.81 25 SER B CA 1
ATOM 2974 C C . SER B 1 25 ? -6.781 3.32 -17.016 1 35.81 25 SER B C 1
ATOM 2976 O O . SER B 1 25 ? -5.844 4.051 -17.344 1 35.81 25 SER B O 1
ATOM 2978 N N . ALA B 1 26 ? -6.914 2.75 -15.961 1 38.09 26 ALA B N 1
ATOM 2979 C CA . ALA B 1 26 ? -5.762 2.846 -15.07 1 38.09 26 ALA B CA 1
ATOM 2980 C C . ALA B 1 26 ? -4.535 2.182 -15.688 1 38.09 26 ALA B C 1
ATOM 2982 O O . ALA B 1 26 ? -3.422 2.705 -15.594 1 38.09 26 ALA B O 1
ATOM 2983 N N . LEU B 1 27 ? -4.73 1.105 -16.344 1 37.09 27 LEU B N 1
ATOM 2984 C CA . LEU B 1 27 ? -3.662 0.469 -17.109 1 37.09 27 LEU B CA 1
ATOM 2985 C C . LEU B 1 27 ? -3.186 1.378 -18.234 1 37.09 27 LEU B C 1
ATOM 2987 O O . LEU B 1 27 ? -1.983 1.485 -18.484 1 37.09 27 LEU B O 1
ATOM 2991 N N . ALA B 1 28 ? -4.137 1.97 -18.906 1 34.66 28 ALA B N 1
ATOM 2992 C CA . ALA B 1 28 ? -3.775 2.863 -20 1 34.66 28 ALA B CA 1
ATOM 2993 C C . ALA B 1 28 ? -2.938 4.035 -19.5 1 34.66 28 ALA B C 1
ATOM 2995 O O . ALA B 1 28 ? -1.96 4.426 -20.156 1 34.66 28 ALA B O 1
ATOM 2996 N N . VAL B 1 29 ? -3.266 4.512 -18.484 1 36.06 29 VAL B N 1
ATOM 2997 C CA . VAL B 1 29 ? -2.484 5.621 -17.953 1 36.06 29 VAL B CA 1
ATOM 2998 C C . VAL B 1 29 ? -1.081 5.141 -17.578 1 36.06 29 VAL B C 1
ATOM 3000 O O . VAL B 1 29 ? -0.091 5.82 -17.875 1 36.06 29 VAL B O 1
ATOM 3003 N N . CYS B 1 30 ? -1.032 4.031 -17.047 1 37 30 CYS B N 1
ATOM 3004 C CA . CYS B 1 30 ? 0.28 3.482 -16.719 1 37 30 CYS B CA 1
ATOM 3005 C C . CYS B 1 30 ? 1.104 3.256 -17.984 1 37 30 CYS B C 1
ATOM 3007 O O . CYS B 1 30 ? 2.312 3.494 -17.984 1 37 30 CYS B O 1
ATOM 3009 N N . LEU B 1 31 ? 0.491 2.807 -19.047 1 34.78 31 LEU B N 1
ATOM 3010 C CA . LEU B 1 31 ? 1.197 2.609 -20.312 1 34.78 31 LEU B CA 1
ATOM 3011 C C . LEU B 1 31 ? 1.704 3.938 -20.859 1 34.78 31 LEU B C 1
ATOM 3013 O O . LEU B 1 31 ? 2.777 3.994 -21.469 1 34.78 31 LEU B O 1
ATOM 3017 N N . LEU B 1 32 ? 0.937 4.891 -20.734 1 31.59 32 LEU B N 1
ATOM 3018 C CA . LEU B 1 32 ? 1.374 6.18 -21.266 1 31.59 32 LEU B CA 1
ATOM 3019 C C . LEU B 1 32 ? 2.615 6.672 -20.531 1 31.59 32 LEU B C 1
ATOM 3021 O O . LEU B 1 32 ? 3.494 7.293 -21.125 1 31.59 32 LEU B O 1
ATOM 3025 N N . LEU B 1 33 ? 2.682 6.324 -19.359 1 33.94 33 LEU B N 1
ATOM 3026 C CA . LEU B 1 33 ? 3.83 6.828 -18.609 1 33.94 33 LEU B CA 1
ATOM 3027 C C . LEU B 1 33 ? 5.09 6.039 -18.953 1 33.94 33 LEU B C 1
ATOM 3029 O O . LEU B 1 33 ? 6.203 6.512 -18.734 1 33.94 33 LEU B O 1
ATOM 3033 N N . SER B 1 34 ? 5.012 4.84 -19.453 1 32 34 SER B N 1
ATOM 3034 C CA . SER B 1 34 ? 6.148 3.98 -19.766 1 32 34 SER B CA 1
ATOM 3035 C C . SER B 1 34 ? 6.98 4.559 -20.906 1 32 34 SER B C 1
ATOM 3037 O O . SER B 1 34 ? 8.188 4.297 -21 1 32 34 SER B O 1
ATOM 3039 N N . ASP B 1 35 ? 6.469 5.203 -21.859 1 27.98 35 ASP B N 1
ATOM 3040 C CA . ASP B 1 35 ? 7.289 5.602 -23 1 27.98 35 ASP B CA 1
ATOM 3041 C C . ASP B 1 35 ? 8.438 6.504 -22.562 1 27.98 35 ASP B C 1
ATOM 3043 O O . ASP B 1 35 ? 9.438 6.645 -23.281 1 27.98 35 ASP B O 1
ATOM 3047 N N . MET B 1 36 ? 8.273 7.223 -21.609 1 26.84 36 MET B N 1
ATOM 3048 C CA . MET B 1 36 ? 9.25 8.297 -21.453 1 26.84 36 MET B CA 1
ATOM 3049 C C . MET B 1 36 ? 10.492 7.797 -20.734 1 26.84 36 MET B C 1
ATOM 3051 O O . MET B 1 36 ? 11.547 8.438 -20.781 1 26.84 36 MET B O 1
ATOM 3055 N N . ALA B 1 37 ? 10.461 6.902 -19.812 1 28.94 37 ALA B N 1
ATOM 3056 C CA . ALA B 1 37 ? 11.531 6.762 -18.828 1 28.94 37 ALA B CA 1
ATOM 3057 C C . ALA B 1 37 ? 12.547 5.707 -19.281 1 28.94 37 ALA B C 1
ATOM 3059 O O . ALA B 1 37 ? 12.617 4.625 -18.688 1 28.94 37 ALA B O 1
ATOM 3060 N N . ALA B 1 38 ? 13.125 5.543 -20.359 1 25.53 38 ALA B N 1
ATOM 3061 C CA . ALA B 1 38 ? 13.953 4.488 -20.938 1 25.53 38 ALA B CA 1
ATOM 3062 C C . ALA B 1 38 ? 15.352 4.477 -20.328 1 25.53 38 ALA B C 1
ATOM 3064 O O . ALA B 1 38 ? 16.156 3.602 -20.625 1 25.53 38 ALA B O 1
ATOM 3065 N N . SER B 1 39 ? 16 5.395 -19.594 1 24.64 39 SER B N 1
ATOM 3066 C CA . SER B 1 39 ? 17.438 5.223 -19.797 1 24.64 39 SER B CA 1
ATOM 3067 C C . SER B 1 39 ? 18.047 4.328 -18.719 1 24.64 39 SER B C 1
ATOM 3069 O O . SER B 1 39 ? 19.047 3.656 -18.953 1 24.64 39 SER B O 1
ATOM 3071 N N . GLY B 1 40 ? 18.016 4.559 -17.219 1 26.33 40 GLY B N 1
ATOM 3072 C CA . GLY B 1 40 ? 19.172 4.176 -16.406 1 26.33 40 GLY B CA 1
ATOM 3073 C C . GLY B 1 40 ? 19.109 2.74 -15.914 1 26.33 40 GLY B C 1
ATOM 3074 O O . GLY B 1 40 ? 18.031 2.139 -15.891 1 26.33 40 GLY B O 1
ATOM 3075 N N . LYS B 1 41 ? 20.328 1.845 -15.609 1 29.42 41 LYS B N 1
ATOM 3076 C CA . LYS B 1 41 ? 20.797 0.466 -15.562 1 29.42 41 LYS B CA 1
ATOM 3077 C C . LYS B 1 41 ? 20.344 -0.233 -14.289 1 29.42 41 LYS B C 1
ATOM 3079 O O . LYS B 1 41 ? 20.734 -1.365 -14.008 1 29.42 41 LYS B O 1
ATOM 3084 N N . PHE B 1 42 ? 20.062 0.255 -13.078 1 30.09 42 PHE B N 1
ATOM 3085 C CA . PHE B 1 42 ? 20.109 -0.667 -11.945 1 30.09 42 PHE B CA 1
ATOM 3086 C C . PHE B 1 42 ? 18.875 -1.579 -11.945 1 30.09 42 PHE B C 1
ATOM 3088 O O . PHE B 1 42 ? 17.766 -1.121 -11.727 1 30.09 42 PHE B O 1
ATOM 3095 N N . GLY B 1 43 ? 18.859 -2.641 -12.695 1 33.69 43 GLY B N 1
ATOM 3096 C CA . GLY B 1 43 ? 17.703 -3.488 -12.922 1 33.69 43 GLY B CA 1
ATOM 3097 C C . GLY B 1 43 ? 17.344 -4.332 -11.711 1 33.69 43 GLY B C 1
ATOM 3098 O O . GLY B 1 43 ? 18.172 -5.066 -11.188 1 33.69 43 GLY B O 1
ATOM 3099 N N . ALA B 1 44 ? 16.688 -3.941 -10.758 1 34.94 44 ALA B N 1
ATOM 3100 C CA . ALA B 1 44 ? 16.109 -4.762 -9.695 1 34.94 44 ALA B CA 1
ATOM 3101 C C . ALA B 1 44 ? 15.328 -5.938 -10.281 1 34.94 44 ALA B C 1
ATOM 3103 O O . ALA B 1 44 ? 14.188 -5.777 -10.727 1 34.94 44 ALA B O 1
ATOM 3104 N N . SER B 1 45 ? 16 -6.996 -10.961 1 39.66 45 SER B N 1
ATOM 3105 C CA . SER B 1 45 ? 15.352 -8.141 -11.594 1 39.66 45 SER B CA 1
ATOM 3106 C C . SER B 1 45 ? 15.062 -9.242 -10.578 1 39.66 45 SER B C 1
ATOM 3108 O O . SER B 1 45 ? 15.977 -9.734 -9.914 1 39.66 45 SER B O 1
ATOM 3110 N N . ALA B 1 46 ? 14 -9.477 -9.781 1 43.53 46 ALA B N 1
ATOM 3111 C CA . ALA B 1 46 ? 13.711 -10.398 -8.68 1 43.53 46 ALA B CA 1
ATOM 3112 C C . ALA B 1 46 ? 13.414 -11.797 -9.203 1 43.53 46 ALA B C 1
ATOM 3114 O O . ALA B 1 46 ? 14.305 -12.648 -9.25 1 43.53 46 ALA B O 1
ATOM 3115 N N . MET B 1 47 ? 12.125 -12.312 -9.352 1 53.28 47 MET B N 1
ATOM 3116 C CA . MET B 1 47 ? 11.648 -13.688 -9.5 1 53.28 47 MET B CA 1
ATOM 3117 C C . MET B 1 47 ? 11.273 -13.969 -10.953 1 53.28 47 MET B C 1
ATOM 3119 O O . MET B 1 47 ? 11.047 -15.125 -11.32 1 53.28 47 MET B O 1
ATOM 3123 N N . HIS B 1 48 ? 11.422 -13.125 -11.836 1 66.56 48 HIS B N 1
ATOM 3124 C CA . HIS B 1 48 ? 10.984 -13.25 -13.219 1 66.56 48 HIS B CA 1
ATOM 3125 C C . HIS B 1 48 ? 12.164 -13.453 -14.156 1 66.56 48 HIS B C 1
ATOM 3127 O O . HIS B 1 48 ? 13.289 -13.062 -13.844 1 66.56 48 HIS B O 1
ATOM 3133 N N . ILE B 1 49 ? 11.781 -14.367 -15.078 1 74.25 49 ILE B N 1
ATOM 3134 C CA . ILE B 1 49 ? 12.75 -14.336 -16.172 1 74.25 49 ILE B CA 1
ATOM 3135 C C . ILE B 1 49 ? 12.797 -12.938 -16.781 1 74.25 49 ILE B C 1
ATOM 3137 O O . ILE B 1 49 ? 11.781 -12.438 -17.281 1 74.25 49 ILE B O 1
ATOM 3141 N N . MET B 1 50 ? 13.898 -12.406 -16.688 1 74.25 50 MET B N 1
ATOM 3142 C CA . MET B 1 50 ? 14.062 -11.008 -17.094 1 74.25 50 MET B CA 1
ATOM 3143 C C . MET B 1 50 ? 13.969 -10.859 -18.609 1 74.25 50 MET B C 1
ATOM 3145 O O . MET B 1 50 ? 14.188 -11.82 -19.344 1 74.25 50 MET B O 1
ATOM 3149 N N . GLU B 1 51 ? 13.688 -9.641 -18.906 1 75.19 51 GLU B N 1
ATOM 3150 C CA . GLU B 1 51 ? 13.578 -9.281 -20.312 1 75.19 51 GLU B CA 1
ATOM 3151 C C . GLU B 1 51 ? 14.844 -9.648 -21.078 1 75.19 51 GLU B C 1
ATOM 3153 O O . GLU B 1 51 ? 15.953 -9.344 -20.641 1 75.19 51 GLU B O 1
ATOM 3158 N N . GLY B 1 52 ? 14.695 -10.43 -22.125 1 75.38 52 GLY B N 1
ATOM 3159 C CA . GLY B 1 52 ? 15.797 -10.719 -23.031 1 75.38 52 GLY B CA 1
ATOM 3160 C C . GLY B 1 52 ? 16.625 -11.922 -22.594 1 75.38 52 GLY B C 1
ATOM 3161 O O . GLY B 1 52 ? 17.562 -12.32 -23.281 1 75.38 52 GLY B O 1
ATOM 3162 N N . TYR B 1 53 ? 16.266 -12.547 -21.516 1 78.06 53 TYR B N 1
ATOM 3163 C CA . TYR B 1 53 ? 17.094 -13.617 -20.969 1 78.06 53 TYR B CA 1
ATOM 3164 C C . TYR B 1 53 ? 16.578 -14.977 -21.422 1 78.06 53 TYR B C 1
ATOM 3166 O O . TYR B 1 53 ? 17.094 -16.016 -21 1 78.06 53 TYR B O 1
ATOM 3174 N N . LEU B 1 54 ? 15.641 -15 -22.25 1 86.06 54 LEU B N 1
ATOM 3175 C CA . LEU B 1 54 ? 15.141 -16.203 -22.891 1 86.06 54 LEU B CA 1
ATOM 3176 C C . LEU B 1 54 ? 15.219 -16.078 -24.422 1 86.06 54 LEU B C 1
ATOM 3178 O O . LEU B 1 54 ? 14.781 -15.062 -24.969 1 86.06 54 LEU B O 1
ATOM 3182 N N . PRO B 1 55 ? 15.875 -17.031 -25.016 1 88.19 55 PRO B N 1
ATOM 3183 C CA . PRO B 1 55 ? 15.914 -16.969 -26.484 1 88.19 55 PRO B CA 1
ATOM 3184 C C . PRO B 1 55 ? 14.531 -16.859 -27.109 1 88.19 55 PRO B C 1
ATOM 3186 O O . PRO B 1 55 ? 13.562 -17.391 -26.562 1 88.19 55 PRO B O 1
ATOM 3189 N N . ALA B 1 56 ? 14.5 -16.234 -28.25 1 89.94 56 ALA B N 1
ATOM 3190 C CA . ALA B 1 56 ? 13.242 -15.891 -28.906 1 89.94 56 ALA B CA 1
ATOM 3191 C C . ALA B 1 56 ? 12.398 -17.141 -29.156 1 89.94 56 ALA B C 1
ATOM 3193 O O . ALA B 1 56 ? 11.172 -17.094 -29 1 89.94 56 ALA B O 1
ATOM 3194 N N . GLY B 1 57 ? 13.062 -18.188 -29.531 1 92.56 57 GLY B N 1
ATOM 3195 C CA . GLY B 1 57 ? 12.328 -19.422 -29.766 1 92.56 57 GLY B CA 1
ATOM 3196 C C . GLY B 1 57 ? 11.578 -19.891 -28.531 1 92.56 57 GLY B C 1
ATOM 3197 O O . GLY B 1 57 ? 10.422 -20.328 -28.625 1 92.56 57 GLY B O 1
ATOM 3198 N N . TRP B 1 58 ? 12.172 -19.828 -27.391 1 92.81 58 TRP B N 1
ATOM 3199 C CA . TRP B 1 58 ? 11.555 -20.234 -26.141 1 92.81 58 TRP B CA 1
ATOM 3200 C C . TRP B 1 58 ? 10.453 -19.25 -25.734 1 92.81 58 TRP B C 1
ATOM 3202 O O . TRP B 1 58 ? 9.43 -19.656 -25.172 1 92.81 58 TRP B O 1
ATOM 3212 N N . CYS B 1 59 ? 10.688 -17.969 -26 1 93.06 59 CYS B N 1
ATOM 3213 C CA . CYS B 1 59 ? 9.664 -16.984 -25.719 1 93.06 59 CYS B CA 1
ATOM 3214 C C . CYS B 1 59 ? 8.367 -17.297 -26.453 1 93.06 59 CYS B C 1
ATOM 3216 O O . CYS B 1 59 ? 7.289 -17.297 -25.859 1 93.06 59 CYS B O 1
ATOM 3218 N N . ILE B 1 60 ? 8.523 -17.594 -27.688 1 94.31 60 ILE B N 1
ATOM 3219 C CA . ILE B 1 60 ? 7.375 -17.891 -28.531 1 94.31 60 ILE B CA 1
ATOM 3220 C C . ILE B 1 60 ? 6.727 -19.203 -28.094 1 94.31 60 ILE B C 1
ATOM 3222 O O . ILE B 1 60 ? 5.5 -19.297 -28.016 1 94.31 60 ILE B O 1
ATOM 3226 N N . ALA B 1 61 ? 7.512 -20.203 -27.812 1 95.62 61 ALA B N 1
ATOM 3227 C CA . ALA B 1 61 ? 7 -21.516 -27.438 1 95.62 61 ALA B CA 1
ATOM 3228 C C . ALA B 1 61 ? 6.176 -21.438 -26.156 1 95.62 61 ALA B C 1
ATOM 3230 O O . ALA B 1 61 ? 5.051 -21.938 -26.094 1 95.62 61 ALA B O 1
ATOM 3231 N N . TRP B 1 62 ? 6.703 -20.812 -25.188 1 95.81 62 TRP B N 1
ATOM 3232 C CA . TRP B 1 62 ? 5.996 -20.688 -23.922 1 95.81 62 TRP B CA 1
ATOM 3233 C C . TRP B 1 62 ? 4.762 -19.812 -24.078 1 95.81 62 TRP B C 1
ATOM 3235 O O . TRP B 1 62 ? 3.736 -20.047 -23.438 1 95.81 62 TRP B O 1
ATOM 3245 N N . GLY B 1 63 ? 4.887 -18.75 -24.844 1 96.5 63 GLY B N 1
ATOM 3246 C CA . GLY B 1 63 ? 3.727 -17.922 -25.141 1 96.5 63 GLY B CA 1
ATOM 3247 C C . GLY B 1 63 ? 2.588 -18.688 -25.781 1 96.5 63 GLY B C 1
ATOM 3248 O O . GLY B 1 63 ? 1.432 -18.547 -25.375 1 96.5 63 GLY B O 1
ATOM 3249 N N . ALA B 1 64 ? 2.988 -19.484 -26.734 1 97.12 64 ALA B N 1
ATOM 3250 C CA . ALA B 1 64 ? 1.996 -20.281 -27.453 1 97.12 64 ALA B CA 1
ATOM 3251 C C . ALA B 1 64 ? 1.344 -21.297 -26.516 1 97.12 64 ALA B C 1
ATOM 3253 O O . ALA B 1 64 ? 0.142 -21.562 -26.609 1 97.12 64 ALA B O 1
ATOM 3254 N N . LEU B 1 65 ? 2.07 -21.859 -25.609 1 97.19 65 LEU B N 1
ATOM 3255 C CA . LEU B 1 65 ? 1.568 -22.859 -24.672 1 97.19 65 LEU B CA 1
ATOM 3256 C C . LEU B 1 65 ? 0.554 -22.25 -23.719 1 97.19 65 LEU B C 1
ATOM 3258 O O . LEU B 1 65 ? -0.268 -22.953 -23.125 1 97.19 65 LEU B O 1
ATOM 3262 N N . CYS B 1 66 ? 0.637 -20.938 -23.531 1 97.69 66 CYS B N 1
ATOM 3263 C CA . CYS B 1 66 ? -0.261 -20.25 -22.609 1 97.69 66 CYS B CA 1
ATOM 3264 C C . CYS B 1 66 ? -1.649 -20.094 -23.219 1 97.69 66 CYS B C 1
ATOM 3266 O O . CYS B 1 66 ? -2.635 -19.938 -22.5 1 97.69 66 CYS B O 1
ATOM 3268 N N . ILE B 1 67 ? -1.765 -20.125 -24.516 1 97.69 67 ILE B N 1
ATOM 3269 C CA . ILE B 1 67 ? -2.959 -19.703 -25.25 1 97.69 67 ILE B CA 1
ATOM 3270 C C . ILE B 1 67 ? -4.152 -20.547 -24.812 1 97.69 67 ILE B C 1
ATOM 3272 O O . ILE B 1 67 ? -5.203 -20.016 -24.438 1 97.69 67 ILE B O 1
ATOM 3276 N N . PRO B 1 68 ? -4.09 -21.859 -24.797 1 97.62 68 PRO B N 1
ATOM 3277 C CA . PRO B 1 68 ? -5.262 -22.641 -24.391 1 97.62 68 PRO B CA 1
ATOM 3278 C C . PRO B 1 68 ? -5.699 -22.344 -22.969 1 97.62 68 PRO B C 1
ATOM 3280 O O . PRO B 1 68 ? -6.898 -22.359 -22.672 1 97.62 68 PRO B O 1
ATOM 3283 N N . PHE B 1 69 ? -4.828 -22.109 -22.109 1 97.81 69 PHE B N 1
ATOM 3284 C CA . PHE B 1 69 ? -5.152 -21.828 -20.719 1 97.81 69 PHE B CA 1
ATOM 3285 C C . PHE B 1 69 ? -5.77 -20.438 -20.578 1 97.81 69 PHE B C 1
ATOM 3287 O O . PHE B 1 69 ? -6.688 -20.25 -19.781 1 97.81 69 PHE B O 1
ATOM 3294 N N . LEU B 1 70 ? -5.219 -19.484 -21.359 1 97.56 70 LEU B N 1
ATOM 3295 C CA . LEU B 1 70 ? -5.773 -18.141 -21.344 1 97.56 70 LEU B CA 1
ATOM 3296 C C . LEU B 1 70 ? -7.203 -18.141 -21.875 1 97.56 70 LEU B C 1
ATOM 3298 O O . LEU B 1 70 ? -8.07 -17.453 -21.328 1 97.56 70 LEU B O 1
ATOM 3302 N N . VAL B 1 71 ? -7.43 -18.938 -22.922 1 97.56 71 VAL B N 1
ATOM 3303 C CA . VAL B 1 71 ? -8.773 -19.047 -23.484 1 97.56 71 VAL B CA 1
ATOM 3304 C C . VAL B 1 71 ? -9.703 -19.688 -22.469 1 97.56 71 VAL B C 1
ATOM 3306 O O . VAL B 1 71 ? -10.797 -19.172 -22.203 1 97.56 71 VAL B O 1
ATOM 3309 N N . ALA B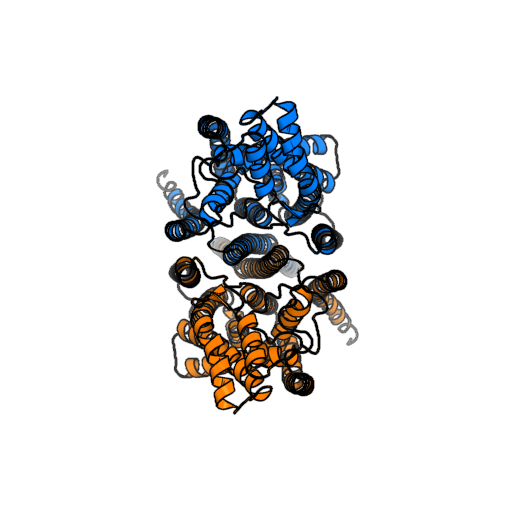 1 72 ? -9.281 -20.781 -21.875 1 96.94 72 ALA B N 1
ATOM 3310 C CA . ALA B 1 72 ? -10.078 -21.453 -20.844 1 96.94 72 ALA B CA 1
ATOM 3311 C C . ALA B 1 72 ? -10.344 -20.516 -19.656 1 96.94 72 ALA B C 1
ATOM 3313 O O . ALA B 1 72 ? -11.445 -20.516 -19.109 1 96.94 72 ALA B O 1
ATOM 3314 N N . GLY B 1 73 ? -9.305 -19.812 -19.281 1 97.12 73 GLY B N 1
ATOM 3315 C CA . GLY B 1 73 ? -9.445 -18.859 -18.188 1 97.12 73 GLY B CA 1
ATOM 3316 C C . GLY B 1 73 ? -10.43 -17.734 -18.484 1 97.12 73 GLY B C 1
ATOM 3317 O O . GLY B 1 73 ? -11.234 -17.359 -17.641 1 97.12 73 GLY B O 1
ATOM 3318 N N . ALA B 1 74 ? -10.352 -17.25 -19.688 1 96 74 ALA B N 1
ATOM 3319 C CA . ALA B 1 74 ? -11.258 -16.172 -20.109 1 96 74 ALA B CA 1
ATOM 3320 C C . ALA B 1 74 ? -12.703 -16.656 -20.109 1 96 74 ALA B C 1
ATOM 3322 O O . ALA B 1 74 ? -13.602 -15.93 -19.672 1 96 74 ALA B O 1
ATOM 3323 N N . VAL B 1 75 ? -12.938 -17.844 -20.562 1 95.5 75 VAL B N 1
ATOM 3324 C CA . VAL B 1 75 ? -14.273 -18.422 -20.594 1 95.5 75 VAL B CA 1
ATOM 3325 C C . VAL B 1 75 ? -14.773 -18.625 -19.156 1 95.5 75 VAL B C 1
ATOM 3327 O O . VAL B 1 75 ? -15.914 -18.266 -18.844 1 95.5 75 VAL B O 1
ATOM 3330 N N . SER B 1 76 ? -13.953 -19.141 -18.344 1 93.56 76 SER B N 1
ATOM 3331 C CA . SER B 1 76 ? -14.312 -19.375 -16.953 1 93.56 76 SER B CA 1
ATOM 3332 C C . SER B 1 76 ? -14.602 -18.047 -16.234 1 93.56 76 SER B C 1
ATOM 3334 O O . SER B 1 76 ? -15.555 -17.953 -15.461 1 93.56 76 SER B O 1
ATOM 3336 N N . LEU B 1 77 ? -13.734 -17.094 -16.469 1 93.06 77 LEU B N 1
ATOM 3337 C CA . LEU B 1 77 ? -13.906 -15.781 -15.867 1 93.06 77 LEU B CA 1
ATOM 3338 C C . LEU B 1 77 ? -15.242 -15.172 -16.266 1 93.06 77 LEU B C 1
ATOM 3340 O O . LEU B 1 77 ? -15.969 -14.648 -15.414 1 93.06 77 LEU B O 1
ATOM 3344 N N . LYS B 1 78 ? -15.617 -15.289 -17.516 1 91 78 LYS B N 1
ATOM 3345 C CA . LYS B 1 78 ? -16.891 -14.766 -18.016 1 91 78 LYS B CA 1
ATOM 3346 C C . LYS B 1 78 ? -18.062 -15.461 -17.344 1 91 78 LYS B C 1
ATOM 3348 O O . LYS B 1 78 ? -19.062 -14.812 -17 1 91 78 LYS B O 1
ATOM 3353 N N . ARG B 1 79 ? -17.953 -16.703 -17.141 1 89.12 79 ARG B N 1
ATOM 3354 C CA . ARG B 1 79 ? -19.016 -17.469 -16.516 1 89.12 79 ARG B CA 1
ATOM 3355 C C . ARG B 1 79 ? -19.172 -17.094 -15.047 1 89.12 79 ARG B C 1
ATOM 3357 O O . ARG B 1 79 ? -20.297 -16.938 -14.555 1 89.12 79 ARG B O 1
ATOM 3364 N N . LYS B 1 80 ? -18.109 -16.922 -14.406 1 87.19 80 LYS B N 1
ATOM 3365 C CA . LYS B 1 80 ? -18.141 -16.672 -12.969 1 87.19 80 LYS B CA 1
ATOM 3366 C C . LYS B 1 80 ? -18.578 -15.234 -12.672 1 87.19 80 LYS B C 1
ATOM 3368 O O . LYS B 1 80 ? -19.219 -14.977 -11.656 1 87.19 80 LYS B O 1
ATOM 3373 N N . ILE B 1 81 ? -18.125 -14.297 -13.5 1 85.5 81 ILE B N 1
ATOM 3374 C CA . ILE B 1 81 ? -18.5 -12.898 -13.305 1 85.5 81 ILE B CA 1
ATOM 3375 C C . ILE B 1 81 ? -20.016 -12.75 -13.461 1 85.5 81 ILE B C 1
ATOM 3377 O O . ILE B 1 81 ? -20.609 -11.82 -12.914 1 85.5 81 ILE B O 1
ATOM 3381 N N . ALA B 1 82 ? -20.641 -13.656 -14.156 1 79.81 82 ALA B N 1
ATOM 3382 C CA . ALA B 1 82 ? -22.078 -13.617 -14.383 1 79.81 82 ALA B CA 1
ATOM 3383 C C . ALA B 1 82 ? -22.844 -14.016 -13.133 1 79.81 82 ALA B C 1
ATOM 3385 O O . ALA B 1 82 ? -24.047 -13.758 -13.023 1 79.81 82 ALA B O 1
ATOM 3386 N N . TYR B 1 83 ? -22.094 -14.594 -12.273 1 74.88 83 TYR B N 1
ATOM 3387 C CA . TYR B 1 83 ? -22.75 -14.945 -11.016 1 74.88 83 TYR B CA 1
ATOM 3388 C C . TYR B 1 83 ? -23.156 -13.703 -10.25 1 74.88 83 TYR B C 1
ATOM 3390 O O . TYR B 1 83 ? -22.562 -12.641 -10.398 1 74.88 83 TYR B O 1
ATOM 3398 N N . GLN B 1 84 ? -24.297 -13.719 -9.547 1 66.31 84 GLN B N 1
ATOM 3399 C CA . GLN B 1 84 ? -24.812 -12.609 -8.742 1 66.31 84 GLN B CA 1
ATOM 3400 C C . GLN B 1 84 ? -24.109 -12.523 -7.395 1 66.31 84 GLN B C 1
ATOM 3402 O O . GLN B 1 84 ? -23.391 -13.453 -7.004 1 66.31 84 GLN B O 1
ATOM 3407 N N . GLY B 1 85 ? -24.016 -11.422 -6.855 1 72.44 85 GLY B N 1
ATOM 3408 C CA . GLY B 1 85 ? -23.594 -11.234 -5.48 1 72.44 85 GLY B CA 1
ATOM 3409 C C . GLY B 1 85 ? -22.156 -10.734 -5.363 1 72.44 85 GLY B C 1
ATOM 3410 O O . GLY B 1 85 ? -21.75 -9.828 -6.086 1 72.44 85 GLY B O 1
ATOM 3411 N N . LYS B 1 86 ? -21.453 -11.477 -4.48 1 83.81 86 LYS B N 1
ATOM 3412 C CA . LYS B 1 86 ? -20.141 -11.016 -4.051 1 83.81 86 LYS B CA 1
ATOM 3413 C C . LYS B 1 86 ? -19.031 -11.664 -4.875 1 83.81 86 LYS B C 1
ATOM 3415 O O . LYS B 1 86 ? -17.844 -11.422 -4.641 1 83.81 86 LYS B O 1
ATOM 3420 N N . VAL B 1 87 ? -19.422 -12.414 -5.93 1 87.12 87 VAL B N 1
ATOM 3421 C CA . VAL B 1 87 ? -18.438 -13.18 -6.672 1 87.12 87 VAL B CA 1
ATOM 3422 C C . VAL B 1 87 ? -17.484 -12.234 -7.41 1 87.12 87 VAL B C 1
ATOM 3424 O O . VAL B 1 87 ? -16.281 -12.461 -7.438 1 87.12 87 VAL B O 1
ATOM 3427 N N . LYS B 1 88 ? -18.031 -11.211 -7.98 1 87.56 88 LYS B N 1
ATOM 3428 C CA . LYS B 1 88 ? -17.203 -10.227 -8.672 1 87.56 88 LYS B CA 1
ATOM 3429 C C . LYS B 1 88 ? -16.219 -9.57 -7.715 1 87.56 88 LYS B C 1
ATOM 3431 O O . LYS B 1 88 ? -15.062 -9.336 -8.07 1 87.56 88 LYS B O 1
ATOM 3436 N N . LEU B 1 89 ? -16.703 -9.289 -6.559 1 88.62 89 LEU B N 1
ATOM 3437 C CA . LEU B 1 89 ? -15.844 -8.695 -5.539 1 88.62 89 LEU B CA 1
ATOM 3438 C C . LEU B 1 89 ? -14.734 -9.656 -5.137 1 88.62 89 LEU B C 1
ATOM 3440 O O . LEU B 1 89 ? -13.586 -9.242 -4.938 1 88.62 89 LEU B O 1
ATOM 3444 N N . LEU B 1 90 ? -15.102 -10.891 -5.125 1 90.94 90 LEU B N 1
ATOM 3445 C CA . LEU B 1 90 ? -14.109 -11.883 -4.73 1 90.94 90 LEU B CA 1
ATOM 3446 C C . LEU B 1 90 ? -13.047 -12.055 -5.816 1 90.94 90 LEU B C 1
ATOM 3448 O O . LEU B 1 90 ? -11.875 -12.273 -5.512 1 90.94 90 LEU B O 1
ATOM 3452 N N . ILE B 1 91 ? -13.445 -11.961 -6.988 1 91.88 91 ILE B N 1
ATOM 3453 C CA . ILE B 1 91 ? -12.5 -12.031 -8.102 1 91.88 91 ILE B CA 1
ATOM 3454 C C . ILE B 1 91 ? -11.539 -10.852 -8.031 1 91.88 91 ILE B C 1
ATOM 3456 O O . ILE B 1 91 ? -10.32 -11.023 -8.172 1 91.88 91 ILE B O 1
ATOM 3460 N N . ALA B 1 92 ? -12.094 -9.695 -7.773 1 90.5 92 ALA B N 1
ATOM 3461 C CA . ALA B 1 92 ? -11.273 -8.5 -7.625 1 90.5 92 ALA B CA 1
ATOM 3462 C C . ALA B 1 92 ? -10.312 -8.641 -6.449 1 90.5 92 ALA B C 1
ATOM 3464 O O . ALA B 1 92 ? -9.164 -8.195 -6.527 1 90.5 92 ALA B O 1
ATOM 3465 N N . LEU B 1 93 ? -10.781 -9.211 -5.441 1 92.25 93 LEU B N 1
ATOM 3466 C CA . LEU B 1 93 ? -9.945 -9.438 -4.27 1 92.25 93 LEU B CA 1
ATOM 3467 C C . LEU B 1 93 ? -8.766 -10.336 -4.609 1 92.25 93 LEU B C 1
ATOM 3469 O O . LEU B 1 93 ? -7.633 -10.062 -4.199 1 92.25 93 LEU B O 1
ATOM 3473 N N . CYS B 1 94 ? -8.977 -11.328 -5.363 1 92.56 94 CYS B N 1
ATOM 3474 C CA . CYS B 1 94 ? -7.914 -12.258 -5.742 1 92.56 94 CYS B CA 1
ATOM 3475 C C . CYS B 1 94 ? -6.887 -11.57 -6.637 1 92.56 94 CYS B C 1
ATOM 3477 O O . CYS B 1 94 ? -5.68 -11.75 -6.453 1 92.56 94 CYS B O 1
ATOM 3479 N N . ALA B 1 95 ? -7.391 -10.805 -7.559 1 91.12 95 ALA B N 1
ATOM 3480 C CA . ALA B 1 95 ? -6.477 -10.055 -8.414 1 91.12 95 ALA B CA 1
ATOM 3481 C C . ALA B 1 95 ? -5.637 -9.078 -7.598 1 91.12 95 ALA B C 1
ATOM 3483 O O . ALA B 1 95 ? -4.422 -8.984 -7.789 1 91.12 95 ALA B O 1
ATOM 3484 N N . ALA B 1 96 ? -6.336 -8.43 -6.711 1 91.69 96 ALA B N 1
ATOM 3485 C CA . ALA B 1 96 ? -5.648 -7.469 -5.852 1 91.69 96 ALA B CA 1
ATOM 3486 C C . ALA B 1 96 ? -4.625 -8.164 -4.957 1 91.69 96 ALA B C 1
ATOM 3488 O O . ALA B 1 96 ? -3.541 -7.629 -4.715 1 91.69 96 ALA B O 1
ATOM 3489 N N . PHE B 1 97 ? -5.004 -9.289 -4.488 1 91.25 97 PHE B N 1
ATOM 3490 C CA . PHE B 1 97 ? -4.113 -10.062 -3.627 1 91.25 97 PHE B CA 1
ATOM 3491 C C . PHE B 1 97 ? -2.838 -10.445 -4.367 1 91.25 97 PHE B C 1
ATOM 3493 O O . PHE B 1 97 ? -1.737 -10.32 -3.828 1 91.25 97 PHE B O 1
ATOM 3500 N N . VAL B 1 98 ? -2.938 -10.844 -5.555 1 89 98 VAL B N 1
ATOM 3501 C CA . VAL B 1 98 ? -1.78 -11.164 -6.383 1 89 98 VAL B CA 1
ATOM 3502 C C . VAL B 1 98 ? -0.933 -9.906 -6.598 1 89 98 VAL B C 1
ATOM 3504 O O . VAL B 1 98 ? 0.296 -9.961 -6.504 1 89 98 VAL B O 1
ATOM 3507 N N . PHE B 1 99 ? -1.63 -8.898 -6.801 1 83.69 99 PHE B N 1
ATOM 3508 C CA . PHE B 1 99 ? -0.974 -7.629 -7.078 1 83.69 99 PHE B CA 1
ATOM 3509 C C . PHE B 1 99 ? -0.158 -7.168 -5.875 1 83.69 99 PHE B C 1
ATOM 3511 O O . PHE B 1 99 ? 0.986 -6.734 -6.023 1 83.69 99 PHE B O 1
ATOM 3518 N N . ILE B 1 100 ? -0.689 -7.293 -4.711 1 83.69 100 ILE B N 1
ATOM 3519 C CA . ILE B 1 100 ? -0.038 -6.84 -3.486 1 83.69 100 ILE B CA 1
ATOM 3520 C C . ILE B 1 100 ? 1.157 -7.738 -3.176 1 83.69 100 ILE B C 1
ATOM 3522 O O . ILE B 1 100 ? 2.268 -7.25 -2.949 1 83.69 100 ILE B O 1
ATOM 3526 N N . ILE B 1 101 ? 0.908 -8.945 -3.207 1 81.62 101 ILE B N 1
ATOM 3527 C CA . ILE B 1 101 ? 1.899 -9.906 -2.732 1 81.62 101 ILE B CA 1
ATOM 3528 C C . ILE B 1 101 ? 3.086 -9.938 -3.691 1 81.62 101 ILE B C 1
ATOM 3530 O O . ILE B 1 101 ? 4.234 -10.086 -3.266 1 81.62 101 ILE B O 1
ATOM 3534 N N . SER B 1 102 ? 2.816 -9.719 -4.887 1 78 102 SER B N 1
ATOM 3535 C CA . SER B 1 102 ? 3.889 -9.766 -5.879 1 78 102 SER B CA 1
ATOM 3536 C C . SER B 1 102 ? 4.734 -8.5 -5.836 1 78 102 SER B C 1
ATOM 3538 O O . SER B 1 102 ? 5.836 -8.461 -6.387 1 78 102 SER B O 1
ATOM 3540 N N . SER B 1 103 ? 4.203 -7.465 -5.258 1 71.25 103 SER B N 1
ATOM 3541 C CA . SER B 1 103 ? 4.926 -6.203 -5.172 1 71.25 103 SER B CA 1
ATOM 3542 C C . SER B 1 103 ? 5.84 -6.168 -3.953 1 71.25 103 SER B C 1
ATOM 3544 O O . SER B 1 103 ? 6.723 -5.312 -3.855 1 71.25 103 SER B O 1
ATOM 3546 N N . LEU B 1 104 ? 5.617 -7.004 -3.066 1 67.44 104 LEU B N 1
ATOM 3547 C CA . LEU B 1 104 ? 6.406 -7.016 -1.838 1 67.44 104 LEU B CA 1
ATOM 3548 C C . LEU B 1 104 ? 7.711 -7.777 -2.037 1 67.44 104 LEU B C 1
ATOM 3550 O O . LEU B 1 104 ? 7.707 -9 -2.193 1 67.44 104 LEU B O 1
ATOM 3554 N N . LYS B 1 105 ? 8.75 -6.902 -2.266 1 61.94 105 LYS B N 1
ATOM 3555 C CA . LYS B 1 105 ? 10.078 -7.5 -2.346 1 61.94 105 LYS B CA 1
ATOM 3556 C C . LYS B 1 105 ? 10.555 -7.973 -0.973 1 61.94 105 LYS B C 1
ATOM 3558 O O . LYS B 1 105 ? 10.852 -7.156 -0.097 1 61.94 105 LYS B O 1
ATOM 3563 N N . ILE B 1 106 ? 10.391 -9.234 -0.695 1 59 106 ILE B N 1
ATOM 3564 C CA . ILE B 1 106 ? 10.758 -9.766 0.614 1 59 106 ILE B CA 1
ATOM 3565 C C . ILE B 1 106 ? 12.211 -10.234 0.587 1 59 106 ILE B C 1
ATOM 3567 O O . ILE B 1 106 ? 12.594 -11.039 -0.266 1 59 106 ILE B O 1
ATOM 3571 N N . PRO B 1 107 ? 13.039 -9.438 1.365 1 54.5 107 PRO B N 1
ATOM 3572 C CA . PRO B 1 107 ? 14.43 -9.883 1.426 1 54.5 107 PRO B CA 1
ATOM 3573 C C . PRO B 1 107 ? 14.57 -11.32 1.924 1 54.5 107 PRO B C 1
ATOM 3575 O O . PRO B 1 107 ? 13.781 -11.766 2.758 1 54.5 107 PRO B O 1
ATOM 3578 N N . SER B 1 108 ? 15.211 -12.102 1.115 1 53.22 108 SER B N 1
ATOM 3579 C CA . SER B 1 108 ? 15.43 -13.492 1.506 1 53.22 108 SER B CA 1
ATOM 3580 C C . SER B 1 108 ? 16.688 -13.633 2.365 1 53.22 108 SER B C 1
ATOM 3582 O O . SER B 1 108 ? 17.531 -12.734 2.391 1 53.22 108 SER B O 1
ATOM 3584 N N . VAL B 1 109 ? 16.688 -14.617 3.146 1 50.94 109 VAL B N 1
ATOM 3585 C CA . VAL B 1 109 ? 17.734 -14.977 4.078 1 50.94 109 VAL B CA 1
ATOM 3586 C C . VAL B 1 109 ? 19.078 -14.984 3.357 1 50.94 109 VAL B C 1
ATOM 3588 O O . VAL B 1 109 ? 20.141 -14.859 3.988 1 50.94 109 VAL B O 1
ATOM 3591 N N . THR B 1 110 ? 19.031 -15.117 2.082 1 47.06 110 THR B N 1
ATOM 3592 C CA . THR B 1 110 ? 20.281 -15.266 1.361 1 47.06 110 THR B CA 1
ATOM 3593 C C . THR B 1 110 ? 20.719 -13.945 0.744 1 47.06 110 THR B C 1
ATOM 3595 O O . THR B 1 110 ? 21.688 -13.898 -0.032 1 47.06 110 THR B O 1
ATOM 3598 N N . GLY B 1 111 ? 20.125 -12.914 1.19 1 48.16 111 GLY B N 1
ATOM 3599 C CA . GLY B 1 111 ? 20.531 -11.617 0.669 1 48.16 111 GLY B CA 1
ATOM 3600 C C . GLY B 1 111 ? 19.875 -11.281 -0.66 1 48.16 111 GLY B C 1
ATOM 3601 O O . GLY B 1 111 ? 20.234 -10.289 -1.293 1 48.16 111 GLY B O 1
ATOM 3602 N N . SER B 1 112 ? 19.109 -12.258 -1.196 1 50.38 112 SER B N 1
ATOM 3603 C CA . SER B 1 112 ? 18.391 -12.023 -2.439 1 50.38 112 SER B CA 1
ATOM 3604 C C . SER B 1 112 ? 16.938 -11.664 -2.168 1 50.38 112 SER B C 1
ATOM 3606 O O . SER B 1 112 ? 16.438 -11.852 -1.055 1 50.38 112 SER B O 1
ATOM 3608 N N . CYS B 1 113 ? 16.406 -10.797 -3.07 1 55.59 113 CYS B N 1
ATOM 3609 C CA . CYS B 1 113 ? 14.984 -10.461 -2.924 1 55.59 113 CYS B CA 1
ATOM 3610 C C . CYS B 1 113 ? 14.133 -11.273 -3.889 1 55.59 113 CYS B C 1
ATOM 3612 O O . CYS B 1 113 ? 14.523 -11.508 -5.035 1 55.59 113 CYS B O 1
ATOM 3614 N N . SER B 1 114 ? 13.203 -12.055 -3.299 1 61.97 114 SER B N 1
ATOM 3615 C CA . SER B 1 114 ? 12.227 -12.805 -4.082 1 61.97 114 SER B CA 1
ATOM 3616 C C . SER B 1 114 ? 10.812 -12.273 -3.863 1 61.97 114 SER B C 1
ATOM 3618 O O . SER B 1 114 ? 10.562 -11.547 -2.9 1 61.97 114 SER B O 1
ATOM 3620 N N . HIS B 1 115 ? 10 -12.383 -4.922 1 67.94 115 HIS B N 1
ATOM 3621 C CA . HIS B 1 115 ? 8.617 -11.953 -4.785 1 67.94 115 HIS B CA 1
ATOM 3622 C C . HIS B 1 115 ? 7.68 -13.156 -4.645 1 67.94 115 HIS B C 1
ATOM 3624 O O . HIS B 1 115 ? 7.973 -14.242 -5.148 1 67.94 115 HIS B O 1
ATOM 3630 N N . ALA B 1 116 ? 6.68 -13 -3.846 1 75.38 116 ALA B N 1
ATOM 3631 C CA . ALA B 1 116 ? 5.578 -13.953 -3.738 1 75.38 116 ALA B CA 1
ATOM 3632 C C . ALA B 1 116 ? 4.652 -13.859 -4.949 1 75.38 116 ALA B C 1
ATOM 3634 O O . ALA B 1 116 ? 4.758 -12.93 -5.75 1 75.38 116 ALA B O 1
ATOM 3635 N N . THR B 1 117 ? 3.869 -14.844 -5.168 1 82.19 117 THR B N 1
ATOM 3636 C CA . THR B 1 117 ? 3.023 -14.875 -6.355 1 82.19 117 THR B CA 1
ATOM 3637 C C . THR B 1 117 ? 1.579 -14.531 -6 1 82.19 117 THR B C 1
ATOM 3639 O O . THR B 1 117 ? 0.93 -13.75 -6.695 1 82.19 117 THR B O 1
ATOM 3642 N N . GLY B 1 118 ? 1.064 -15.125 -4.992 1 88.62 118 GLY B N 1
ATOM 3643 C CA . GLY B 1 118 ? -0.291 -14.859 -4.535 1 88.62 118 GLY B CA 1
ATOM 3644 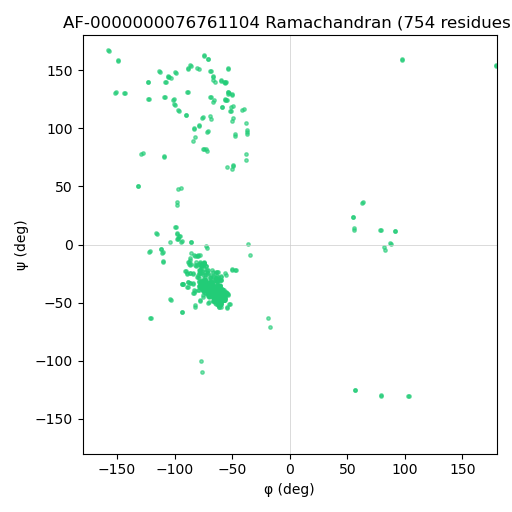C C . GLY B 1 118 ? -1.349 -15.562 -5.367 1 88.62 118 GLY B C 1
ATOM 3645 O O . GLY B 1 118 ? -2.541 -15.281 -5.227 1 88.62 118 GLY B O 1
ATOM 3646 N N . THR B 1 119 ? -1.007 -16.484 -6.191 1 92.81 119 THR B N 1
ATOM 3647 C CA . THR B 1 119 ? -1.942 -17.047 -7.152 1 92.81 119 THR B CA 1
ATOM 3648 C C . THR B 1 119 ? -2.695 -18.234 -6.539 1 92.81 119 THR B C 1
ATOM 3650 O O . THR B 1 119 ? -3.721 -18.656 -7.066 1 92.81 119 THR B O 1
ATOM 3653 N N . GLY B 1 120 ? -2.262 -18.734 -5.5 1 94.44 120 GLY B N 1
ATOM 3654 C CA . GLY B 1 120 ? -2.883 -19.891 -4.879 1 94.44 120 GLY B CA 1
ATOM 3655 C C . GLY B 1 120 ? -4.309 -19.625 -4.43 1 94.44 120 GLY B C 1
ATOM 3656 O O . GLY B 1 120 ? -5.184 -20.484 -4.598 1 94.44 120 GLY B O 1
ATOM 3657 N N . LEU B 1 121 ? -4.59 -18.469 -3.877 1 94.06 121 LEU B N 1
ATOM 3658 C CA . LEU B 1 121 ? -5.91 -18.125 -3.352 1 94.06 121 LEU B CA 1
ATOM 3659 C C . LEU B 1 121 ? -6.961 -18.203 -4.453 1 94.06 121 LEU B C 1
ATOM 3661 O O . LEU B 1 121 ? -7.984 -18.875 -4.297 1 94.06 121 LEU B O 1
ATOM 3665 N N . GLY B 1 122 ? -6.691 -17.516 -5.504 1 94.5 122 GLY B N 1
ATOM 3666 C CA . GLY B 1 122 ? -7.633 -17.516 -6.609 1 94.5 122 GLY B CA 1
ATOM 3667 C C . GLY B 1 122 ? -7.867 -18.906 -7.195 1 94.5 122 GLY B C 1
ATOM 3668 O O . GLY B 1 122 ? -8.992 -19.234 -7.574 1 94.5 122 GLY B O 1
ATOM 3669 N N . ALA B 1 123 ? -6.805 -19.688 -7.289 1 96.12 123 ALA B N 1
ATOM 3670 C CA . ALA B 1 123 ? -6.918 -21.047 -7.812 1 96.12 123 ALA B CA 1
ATOM 3671 C C . ALA B 1 123 ? -7.832 -21.891 -6.93 1 96.12 123 ALA B C 1
ATOM 3673 O O . ALA B 1 123 ? -8.656 -22.656 -7.438 1 96.12 123 ALA B O 1
ATOM 3674 N N . ILE B 1 124 ? -7.719 -21.766 -5.695 1 94.19 124 ILE B N 1
ATOM 3675 C CA . ILE B 1 124 ? -8.484 -22.547 -4.73 1 94.19 124 ILE B CA 1
ATOM 3676 C C . ILE B 1 124 ? -9.953 -22.141 -4.785 1 94.19 124 ILE B C 1
ATOM 3678 O O . ILE B 1 124 ? -10.844 -23 -4.746 1 94.19 124 ILE B O 1
ATOM 3682 N N . LEU B 1 125 ? -10.234 -20.891 -4.953 1 91.69 125 LEU B N 1
ATOM 3683 C CA . LEU B 1 125 ? -11.594 -20.375 -4.883 1 91.69 125 LEU B CA 1
ATOM 3684 C C . LEU B 1 125 ? -12.32 -20.562 -6.211 1 91.69 125 LEU B C 1
ATOM 3686 O O . LEU B 1 125 ? -13.5 -20.906 -6.234 1 91.69 125 LEU B O 1
ATOM 3690 N N . PHE B 1 126 ? -11.586 -20.359 -7.297 1 92.69 126 PHE B N 1
ATOM 3691 C CA . PHE B 1 126 ? -12.289 -20.234 -8.57 1 92.69 126 PHE B CA 1
ATOM 3692 C C . PHE B 1 126 ? -11.805 -21.281 -9.562 1 92.69 126 PHE B C 1
ATOM 3694 O O . PHE B 1 126 ? -12.367 -21.406 -10.656 1 92.69 126 PHE B O 1
ATOM 3701 N N . GLY B 1 127 ? -10.773 -22.016 -9.156 1 92.88 127 GLY B N 1
ATOM 3702 C CA . GLY B 1 127 ? -10.133 -22.891 -10.117 1 92.88 127 GLY B CA 1
ATOM 3703 C C . GLY B 1 127 ? -8.883 -22.297 -10.734 1 92.88 127 GLY B C 1
ATOM 3704 O O . GLY B 1 127 ? -8.727 -21.062 -10.773 1 92.88 127 GLY B O 1
ATOM 3705 N N . PRO B 1 128 ? -8.039 -23.078 -11.242 1 95.5 128 PRO B N 1
ATOM 3706 C CA . PRO B 1 128 ? -6.711 -22.609 -11.656 1 95.5 128 PRO B CA 1
ATOM 3707 C C . PRO B 1 128 ? -6.738 -21.859 -12.984 1 95.5 128 PRO B C 1
ATOM 3709 O O . PRO B 1 128 ? -5.879 -21.016 -13.234 1 95.5 128 PRO B O 1
ATOM 3712 N N . SER B 1 129 ? -7.727 -22.109 -13.836 1 95.12 129 SER B N 1
ATOM 3713 C CA . SER B 1 129 ? -7.727 -21.531 -15.172 1 95.12 129 SER B CA 1
ATOM 3714 C C . SER B 1 129 ? -7.922 -20.016 -15.109 1 95.12 129 SER B C 1
ATOM 3716 O O . SER B 1 129 ? -7.316 -19.266 -15.883 1 95.12 129 SER B O 1
ATOM 3718 N N . ILE B 1 130 ? -8.719 -19.531 -14.211 1 94.56 130 ILE B N 1
ATOM 3719 C CA . ILE B 1 130 ? -9.023 -18.109 -14.102 1 94.56 130 ILE B CA 1
ATOM 3720 C C . ILE B 1 130 ? -7.75 -17.328 -13.75 1 94.56 130 ILE B C 1
ATOM 3722 O O . ILE B 1 130 ? -7.582 -16.188 -14.148 1 94.56 130 ILE B O 1
ATOM 3726 N N . MET B 1 131 ? -6.852 -17.953 -13.07 1 95.88 131 MET B N 1
ATOM 3727 C CA . MET B 1 131 ? -5.637 -17.297 -12.617 1 95.88 131 MET B CA 1
ATOM 3728 C C . MET B 1 131 ? -4.695 -17.016 -13.781 1 95.88 131 MET B C 1
ATOM 3730 O O . MET B 1 131 ? -3.838 -16.141 -13.695 1 95.88 131 MET B O 1
ATOM 3734 N N . SER B 1 132 ? -4.887 -17.797 -14.883 1 96.88 132 SER B N 1
ATOM 3735 C CA . SER B 1 132 ? -4.074 -17.516 -16.062 1 96.88 132 SER B CA 1
ATOM 3736 C C . SER B 1 132 ? -4.348 -16.094 -16.578 1 96.88 132 SER B C 1
ATOM 3738 O O . SER B 1 132 ? -3.416 -15.367 -16.922 1 96.88 132 SER B O 1
ATOM 3740 N N . VAL B 1 133 ? -5.617 -15.719 -16.5 1 95 133 VAL B N 1
ATOM 3741 C CA . VAL B 1 133 ? -6.02 -14.406 -17.016 1 95 133 VAL B CA 1
ATOM 3742 C C . VAL B 1 133 ? -5.633 -13.328 -16 1 95 133 VAL B C 1
ATOM 3744 O O . VAL B 1 133 ? -5.008 -12.328 -16.359 1 95 133 VAL B O 1
ATOM 3747 N N . LEU B 1 134 ? -5.961 -13.547 -14.773 1 93.25 134 LEU B N 1
ATOM 3748 C CA . LEU B 1 134 ? -5.625 -12.562 -13.75 1 93.25 134 LEU B CA 1
ATOM 3749 C C . LEU B 1 134 ? -4.113 -12.398 -13.633 1 93.25 134 LEU B C 1
ATOM 3751 O O . LEU B 1 134 ? -3.617 -11.273 -13.5 1 93.25 134 LEU B O 1
ATOM 3755 N N . GLY B 1 135 ? -3.408 -13.492 -13.719 1 93.25 135 GLY B N 1
ATOM 3756 C CA . GLY B 1 135 ? -1.96 -13.477 -13.586 1 93.25 135 GLY B CA 1
ATOM 3757 C C . GLY B 1 135 ? -1.266 -12.734 -14.711 1 93.25 135 GLY B C 1
ATOM 3758 O O . GLY B 1 135 ? -0.325 -11.977 -14.477 1 93.25 135 GLY B O 1
ATOM 3759 N N . ILE B 1 136 ? -1.71 -12.977 -15.938 1 93.81 136 ILE B N 1
ATOM 3760 C CA . ILE B 1 136 ? -1.039 -12.328 -17.047 1 93.81 136 ILE B CA 1
ATOM 3761 C C . ILE B 1 136 ? -1.295 -10.82 -17 1 93.81 136 ILE B C 1
ATOM 3763 O O . ILE B 1 136 ? -0.435 -10.023 -17.391 1 93.81 136 ILE B O 1
ATOM 3767 N N . ILE B 1 137 ? -2.441 -10.43 -16.531 1 89.25 137 ILE B N 1
ATOM 3768 C CA . ILE B 1 137 ? -2.75 -9.016 -16.391 1 89.25 137 ILE B CA 1
ATOM 3769 C C . ILE B 1 137 ? -1.792 -8.375 -15.391 1 89.25 137 ILE B C 1
ATOM 3771 O O . ILE B 1 137 ? -1.227 -7.312 -15.648 1 89.25 137 ILE B O 1
ATOM 3775 N N . VAL B 1 138 ? -1.618 -9.047 -14.312 1 87.38 138 VAL B N 1
ATOM 3776 C CA . VAL B 1 138 ? -0.727 -8.531 -13.281 1 87.38 138 VAL B CA 1
ATOM 3777 C C . VAL B 1 138 ? 0.707 -8.492 -13.805 1 87.38 138 VAL B C 1
ATOM 3779 O O . VAL B 1 138 ? 1.42 -7.508 -13.609 1 87.38 138 VAL B O 1
ATOM 3782 N N . LEU B 1 139 ? 1.11 -9.531 -14.508 1 88.12 139 LEU B N 1
ATOM 3783 C CA . LEU B 1 139 ? 2.463 -9.609 -15.047 1 88.12 139 LEU B CA 1
ATOM 3784 C C . LEU B 1 139 ? 2.688 -8.531 -16.094 1 88.12 139 LEU B C 1
ATOM 3786 O O . LEU B 1 139 ? 3.773 -7.949 -16.172 1 88.12 139 LEU B O 1
ATOM 3790 N N . LEU B 1 140 ? 1.729 -8.344 -16.875 1 86.88 140 LEU B N 1
ATOM 3791 C CA . LEU B 1 140 ? 1.826 -7.305 -17.891 1 86.88 140 LEU B CA 1
ATOM 3792 C C . LEU B 1 140 ? 2.006 -5.934 -17.25 1 86.88 140 LEU B C 1
ATOM 3794 O O . LEU B 1 140 ? 2.842 -5.141 -17.688 1 86.88 140 LEU B O 1
ATOM 3798 N N . PHE B 1 141 ? 1.249 -5.762 -16.266 1 80 141 PHE B N 1
ATOM 3799 C CA . PHE B 1 141 ? 1.37 -4.512 -15.523 1 80 141 PHE B CA 1
ATOM 3800 C C . PHE B 1 141 ? 2.775 -4.348 -14.953 1 80 141 PHE B C 1
ATOM 3802 O O . PHE B 1 141 ? 3.371 -3.273 -15.055 1 80 141 PHE B O 1
ATOM 3809 N N . GLN B 1 142 ? 3.285 -5.344 -14.422 1 81.25 142 GLN B N 1
ATOM 3810 C CA . GLN B 1 142 ? 4.613 -5.301 -13.82 1 81.25 142 GLN B CA 1
ATOM 3811 C C . GLN B 1 142 ? 5.691 -5.117 -14.883 1 81.25 142 GLN B C 1
ATOM 3813 O O . GLN B 1 142 ? 6.648 -4.367 -14.68 1 81.25 142 GLN B O 1
ATOM 3818 N N . ALA B 1 143 ? 5.539 -5.758 -15.945 1 81.31 143 ALA B N 1
ATOM 3819 C CA . ALA B 1 143 ? 6.516 -5.652 -17.031 1 81.31 143 ALA B CA 1
ATOM 3820 C C . ALA B 1 143 ? 6.555 -4.234 -17.594 1 81.31 143 ALA B C 1
ATOM 3822 O O . ALA B 1 143 ? 7.633 -3.711 -17.891 1 81.31 143 ALA B O 1
ATOM 3823 N N . ILE B 1 144 ? 5.465 -3.684 -17.656 1 75.94 144 ILE B N 1
ATOM 3824 C CA . ILE B 1 144 ? 5.363 -2.379 -18.297 1 75.94 144 ILE B CA 1
ATOM 3825 C C . ILE B 1 144 ? 5.734 -1.282 -17.312 1 75.94 144 ILE B C 1
ATOM 3827 O O . ILE B 1 144 ? 6.496 -0.368 -17.641 1 75.94 144 ILE B O 1
ATOM 3831 N N . LEU B 1 145 ? 5.262 -1.447 -16.094 1 69.31 145 LEU B N 1
ATOM 3832 C CA . LEU B 1 145 ? 5.406 -0.343 -15.148 1 69.31 145 LEU B CA 1
ATOM 3833 C C . LEU B 1 145 ? 6.672 -0.499 -14.32 1 69.31 145 LEU B C 1
ATOM 3835 O O . LEU B 1 145 ? 7.332 0.491 -13.992 1 69.31 145 LEU B O 1
ATOM 3839 N N . LEU B 1 146 ? 7.004 -1.68 -14.039 1 70.12 146 LEU B N 1
ATOM 3840 C CA . LEU B 1 146 ? 8.109 -1.904 -13.109 1 70.12 146 LEU B CA 1
ATOM 3841 C C . LEU B 1 146 ? 9.305 -2.514 -13.828 1 70.12 146 LEU B C 1
ATOM 3843 O O . LEU B 1 146 ? 10.391 -2.633 -13.25 1 70.12 146 LEU B O 1
ATOM 3847 N N . ALA B 1 147 ? 9.117 -2.795 -15.07 1 66.56 147 ALA B N 1
ATOM 3848 C CA . ALA B 1 147 ? 10.18 -3.473 -15.82 1 66.56 147 ALA B CA 1
ATOM 3849 C C . ALA B 1 147 ? 10.602 -4.766 -15.125 1 66.56 147 ALA B C 1
ATOM 3851 O O . ALA B 1 147 ? 11.773 -5.141 -15.156 1 66.56 147 ALA B O 1
ATOM 3852 N N . HIS B 1 148 ? 9.648 -5.207 -14.367 1 73.5 148 HIS B N 1
ATOM 3853 C CA . HIS B 1 148 ? 9.852 -6.516 -13.766 1 73.5 148 HIS B CA 1
ATOM 3854 C C . HIS B 1 148 ? 9.344 -7.633 -14.672 1 73.5 148 HIS B C 1
ATOM 3856 O O . HIS B 1 148 ? 8.227 -7.559 -15.188 1 73.5 148 HIS B O 1
ATOM 3862 N N . GLY B 1 149 ? 10.266 -8.617 -14.82 1 76.62 149 GLY B N 1
ATOM 3863 C CA . GLY B 1 149 ? 9.953 -9.609 -15.836 1 76.62 149 GLY B CA 1
ATOM 3864 C C . GLY B 1 149 ? 10.266 -9.141 -17.234 1 76.62 149 GLY B C 1
ATOM 3865 O O . GLY B 1 149 ? 11.391 -8.727 -17.531 1 76.62 149 GLY B O 1
ATOM 3866 N N . GLY B 1 150 ? 9.281 -9.312 -18.047 1 81.12 150 GLY B N 1
ATOM 3867 C CA . GLY B 1 150 ? 9.531 -8.883 -19.422 1 81.12 150 GLY B CA 1
ATOM 3868 C C . GLY B 1 150 ? 8.352 -9.117 -20.344 1 81.12 150 GLY B C 1
ATOM 3869 O O . GLY B 1 150 ? 7.504 -9.977 -20.078 1 81.12 150 GLY B O 1
ATOM 3870 N N . LEU B 1 151 ? 8.422 -8.266 -21.328 1 86.12 151 LEU B N 1
ATOM 3871 C CA . LEU B 1 151 ? 7.395 -8.43 -22.344 1 86.12 151 LEU B CA 1
ATOM 3872 C C . LEU B 1 151 ? 7.688 -9.648 -23.219 1 86.12 151 LEU B C 1
ATOM 3874 O O . LEU B 1 151 ? 6.781 -10.43 -23.531 1 86.12 151 LEU B O 1
ATOM 3878 N N . THR B 1 152 ? 8.922 -9.82 -23.469 1 88.12 152 THR B N 1
ATOM 3879 C CA . THR B 1 152 ? 9.297 -10.961 -24.297 1 88.12 152 THR B CA 1
ATOM 3880 C C . THR B 1 152 ? 9.172 -12.258 -23.5 1 88.12 152 THR B C 1
ATOM 3882 O O . THR B 1 152 ? 8.898 -13.32 -24.078 1 88.12 152 THR B O 1
ATOM 3885 N N . THR B 1 153 ? 9.367 -12.18 -22.312 1 90.69 153 THR B N 1
ATOM 3886 C CA . THR B 1 153 ? 9.344 -13.367 -21.469 1 90.69 153 THR B CA 1
ATOM 3887 C C . THR B 1 153 ? 7.988 -13.523 -20.781 1 90.69 153 THR B C 1
ATOM 3889 O O . THR B 1 153 ? 7.84 -14.336 -19.859 1 90.69 153 THR B O 1
ATOM 3892 N N . LEU B 1 154 ? 7.051 -12.703 -21.188 1 92.62 154 LEU B N 1
ATOM 3893 C CA . LEU B 1 154 ? 5.727 -12.711 -20.578 1 92.62 154 LEU B CA 1
ATOM 3894 C C . LEU B 1 154 ? 5.105 -14.102 -20.625 1 92.62 154 LEU B C 1
ATOM 3896 O O . LEU B 1 154 ? 4.504 -14.555 -19.656 1 92.62 154 LEU B O 1
ATOM 3900 N N . GLY B 1 155 ? 5.297 -14.742 -21.75 1 95 155 GLY B N 1
ATOM 3901 C CA . GLY B 1 155 ? 4.758 -16.078 -21.891 1 95 155 GLY B CA 1
ATOM 3902 C C . GLY B 1 155 ? 5.324 -17.078 -20.891 1 95 155 GLY B C 1
ATOM 3903 O O . GLY B 1 155 ? 4.578 -17.797 -20.234 1 95 155 GLY B O 1
ATOM 3904 N N . ALA B 1 156 ? 6.609 -17.125 -20.797 1 94.25 156 ALA B N 1
ATOM 3905 C CA . ALA B 1 156 ? 7.277 -18.031 -19.875 1 94.25 156 ALA B CA 1
ATOM 3906 C C . ALA B 1 156 ? 6.891 -17.734 -18.422 1 94.25 156 ALA B C 1
ATOM 3908 O O . ALA B 1 156 ? 6.586 -18.656 -17.656 1 94.25 156 ALA B O 1
ATOM 3909 N N . ASN B 1 157 ? 6.805 -16.5 -18.062 1 93.06 157 ASN B N 1
ATOM 3910 C CA . ASN B 1 157 ? 6.438 -16.094 -16.703 1 93.06 157 ASN B CA 1
ATOM 3911 C C . ASN B 1 157 ? 4.977 -16.422 -16.406 1 93.06 157 ASN B C 1
ATOM 3913 O O . ASN B 1 157 ? 4.648 -16.859 -15.297 1 93.06 157 ASN B O 1
ATOM 3917 N N . THR B 1 158 ? 4.219 -16.172 -17.359 1 95.25 158 THR B N 1
ATOM 3918 C CA . THR B 1 158 ? 2.807 -16.5 -17.188 1 95.25 158 THR B CA 1
ATOM 3919 C C . THR B 1 158 ? 2.615 -18 -16.984 1 95.25 158 THR B C 1
ATOM 3921 O O . THR B 1 158 ? 1.865 -18.406 -16.094 1 95.25 158 THR B O 1
ATOM 3924 N N . PHE B 1 159 ? 3.293 -18.703 -17.734 1 96.75 159 PHE B N 1
ATOM 3925 C CA . PHE B 1 159 ? 3.121 -20.141 -17.656 1 96.75 159 PHE B CA 1
ATOM 3926 C C . PHE B 1 159 ? 3.562 -20.656 -16.297 1 96.75 159 PHE B C 1
ATOM 3928 O O . PHE B 1 159 ? 2.893 -21.516 -15.695 1 96.75 159 PHE B O 1
ATOM 3935 N N . SER B 1 160 ? 4.641 -20.234 -15.836 1 94.25 160 SER B N 1
ATOM 3936 C CA . SER B 1 160 ? 5.152 -20.719 -14.555 1 94.25 160 SER B CA 1
ATOM 3937 C C . SER B 1 160 ? 4.309 -20.203 -13.398 1 94.25 160 SER B C 1
ATOM 3939 O O . SER B 1 160 ? 3.836 -20.984 -12.57 1 94.25 160 SER B O 1
ATOM 3941 N N . MET B 1 161 ? 3.959 -18.906 -13.398 1 92.38 161 MET B N 1
ATOM 3942 C CA . MET B 1 161 ? 3.395 -18.266 -12.219 1 92.38 161 MET B CA 1
ATOM 3943 C C . MET B 1 161 ? 1.87 -18.312 -12.242 1 92.38 161 MET B C 1
ATOM 3945 O O . MET B 1 161 ? 1.229 -18.422 -11.195 1 92.38 161 MET B O 1
ATOM 3949 N N . ALA B 1 162 ? 1.316 -18.219 -13.43 1 96 162 ALA B N 1
ATOM 3950 C CA . ALA B 1 162 ? -0.127 -18.016 -13.492 1 96 162 ALA B CA 1
ATOM 3951 C C . ALA B 1 162 ? -0.842 -19.25 -14.016 1 96 162 ALA B C 1
ATOM 3953 O O . ALA B 1 162 ? -2.074 -19.297 -14.055 1 96 162 ALA B O 1
ATOM 3954 N N . ILE B 1 163 ? -0.1 -20.219 -14.445 1 97.31 163 ILE B N 1
ATOM 3955 C CA . ILE B 1 163 ? -0.724 -21.438 -14.93 1 97.31 163 ILE B CA 1
ATOM 3956 C C . ILE B 1 163 ? -0.235 -22.625 -14.109 1 97.31 163 ILE B C 1
ATOM 3958 O O . ILE B 1 163 ? -0.998 -23.203 -13.328 1 97.31 163 ILE B O 1
ATOM 3962 N N . PHE B 1 164 ? 1.054 -22.891 -14.18 1 97.06 164 PHE B N 1
ATOM 3963 C CA . PHE B 1 164 ? 1.579 -24.078 -13.516 1 97.06 164 PHE B CA 1
ATOM 3964 C C . PHE B 1 164 ? 1.377 -24 -12.008 1 97.06 164 PHE B C 1
ATOM 3966 O O . PHE B 1 164 ? 0.861 -24.922 -11.391 1 97.06 164 PHE B O 1
ATOM 3973 N N . GLY B 1 165 ? 1.758 -22.906 -11.422 1 95.88 165 GLY B N 1
ATOM 3974 C CA . GLY B 1 165 ? 1.592 -22.703 -9.992 1 95.88 165 GLY B CA 1
ATOM 3975 C C . GLY B 1 165 ? 0.161 -22.891 -9.523 1 95.88 165 GLY B C 1
ATOM 3976 O O . GLY B 1 165 ? -0.112 -23.75 -8.68 1 95.88 165 GLY B O 1
ATOM 3977 N N . PRO B 1 166 ? -0.723 -22.219 -10.125 1 97.38 166 PRO B N 1
ATOM 3978 C CA . PRO B 1 166 ? -2.133 -22.328 -9.742 1 97.38 166 PRO B CA 1
ATOM 3979 C C . PRO B 1 166 ? -2.688 -23.734 -9.953 1 97.38 166 PRO B C 1
ATOM 3981 O O . PRO B 1 166 ? -3.494 -24.219 -9.148 1 97.38 166 PRO B O 1
ATOM 3984 N N . PHE B 1 167 ? -2.271 -24.422 -10.977 1 98 167 PHE B N 1
ATOM 3985 C CA . PHE B 1 167 ? -2.744 -25.781 -11.195 1 98 167 PHE B CA 1
ATOM 3986 C C . PHE B 1 167 ? -2.225 -26.719 -10.109 1 98 167 PHE B C 1
ATOM 3988 O O . PHE B 1 167 ? -2.941 -27.625 -9.672 1 98 167 PHE B O 1
ATOM 3995 N N . VAL B 1 168 ? -1.028 -26.531 -9.719 1 97.38 168 VAL B N 1
ATOM 3996 C CA . VAL B 1 168 ? -0.474 -27.328 -8.633 1 97.38 168 VAL B CA 1
ATOM 3997 C C . VAL B 1 168 ? -1.226 -27.031 -7.336 1 97.38 168 VAL B C 1
ATOM 3999 O O . VAL B 1 168 ? -1.593 -27.938 -6.594 1 97.38 168 VAL B O 1
ATOM 4002 N N . SER B 1 169 ? -1.43 -25.734 -7.078 1 97.44 169 SER B N 1
ATOM 4003 C CA . SER B 1 169 ? -2.16 -25.328 -5.879 1 97.44 169 SER B CA 1
ATOM 4004 C C . SER B 1 169 ? -3.551 -25.953 -5.844 1 97.44 169 SER B C 1
ATOM 4006 O O . SER B 1 169 ? -3.945 -26.547 -4.836 1 97.44 169 SER B O 1
ATOM 4008 N N . TYR B 1 170 ? -4.223 -25.859 -6.91 1 97.06 170 TYR B N 1
ATOM 4009 C CA . TYR B 1 170 ? -5.586 -26.375 -6.992 1 97.06 170 TYR B CA 1
ATOM 4010 C C . TYR B 1 170 ? -5.598 -27.891 -6.844 1 97.06 170 TYR B C 1
ATOM 4012 O O . TYR B 1 170 ? -6.434 -28.438 -6.121 1 97.06 170 TYR B O 1
ATOM 4020 N N . GLY B 1 171 ? -4.723 -28.578 -7.602 1 97.06 171 GLY B N 1
ATOM 4021 C CA . GLY B 1 171 ? -4.633 -30.016 -7.5 1 97.06 171 GLY B CA 1
ATOM 4022 C C . GLY B 1 171 ? -4.352 -30.5 -6.09 1 97.06 171 GLY B C 1
ATOM 4023 O O . GLY B 1 171 ? -4.988 -31.438 -5.609 1 97.06 171 GLY B O 1
ATOM 4024 N N . LEU B 1 172 ? -3.451 -29.859 -5.465 1 96.5 172 LEU B N 1
ATOM 4025 C CA . LEU B 1 172 ? -3.115 -30.234 -4.098 1 96.5 172 LEU B CA 1
ATOM 4026 C C . LEU B 1 172 ? -4.277 -29.953 -3.152 1 96.5 172 LEU B C 1
ATOM 4028 O O . LEU B 1 172 ? -4.559 -30.75 -2.25 1 96.5 172 LEU B O 1
ATOM 4032 N N . PHE B 1 173 ? -4.918 -28.859 -3.332 1 95.81 173 PHE B N 1
ATOM 4033 C CA . PHE B 1 173 ? -6.07 -28.5 -2.508 1 95.81 173 PHE B CA 1
ATOM 4034 C C . PHE B 1 173 ? -7.156 -29.562 -2.607 1 95.81 173 PHE B C 1
ATOM 4036 O O . PHE B 1 173 ? -7.703 -30 -1.59 1 95.81 173 PHE B O 1
ATOM 4043 N N . GLN B 1 174 ? -7.41 -30.016 -3.795 1 94.69 174 GLN B N 1
ATOM 4044 C CA . GLN B 1 174 ? -8.414 -31.047 -4.008 1 94.69 174 GLN B CA 1
ATOM 4045 C C . GLN B 1 174 ? -7.996 -32.375 -3.354 1 94.69 174 GLN B C 1
ATOM 4047 O O . GLN B 1 174 ? -8.82 -33.062 -2.752 1 94.69 174 GLN B O 1
ATOM 4052 N N . LEU B 1 175 ? -6.73 -32.656 -3.525 1 95.5 175 LEU B N 1
ATOM 4053 C CA . LEU B 1 175 ? -6.207 -33.875 -2.93 1 95.5 175 LEU B CA 1
ATOM 4054 C C . LEU B 1 175 ? -6.328 -33.844 -1.411 1 95.5 175 LEU B C 1
ATOM 4056 O O . LEU B 1 175 ? -6.758 -34.812 -0.792 1 95.5 175 LEU B O 1
ATOM 4060 N N . LEU B 1 176 ? -6.004 -32.719 -0.834 1 94.5 176 LEU B N 1
ATOM 4061 C CA . LEU B 1 176 ? -6.035 -32.594 0.618 1 94.5 176 LEU B CA 1
ATOM 4062 C C . LEU B 1 176 ? -7.473 -32.562 1.131 1 94.5 176 LEU B C 1
ATOM 4064 O O . LEU B 1 176 ? -7.75 -33.062 2.227 1 94.5 176 LEU B O 1
ATOM 4068 N N . LYS B 1 177 ? -8.297 -32 0.377 1 89.75 177 LYS B N 1
ATOM 4069 C CA . LYS B 1 177 ? -9.719 -32.031 0.72 1 89.75 177 LYS B CA 1
ATOM 4070 C C . LYS B 1 177 ? -10.242 -33.469 0.724 1 89.75 177 LYS B C 1
ATOM 4072 O O . LYS B 1 177 ? -10.992 -33.875 1.621 1 89.75 177 LYS B O 1
ATOM 4077 N N . LYS B 1 178 ? -9.867 -34.188 -0.268 1 91.31 178 LYS B N 1
ATOM 4078 C CA . LYS B 1 178 ? -10.266 -35.562 -0.349 1 91.31 178 LYS B CA 1
ATOM 4079 C C . LYS B 1 178 ? -9.734 -36.375 0.839 1 91.31 178 LYS B C 1
ATOM 4081 O O . LYS B 1 178 ? -10.383 -37.312 1.316 1 91.31 178 LYS B O 1
ATOM 4086 N N . CYS B 1 179 ? -8.578 -35.938 1.335 1 94.25 179 CYS B N 1
ATOM 4087 C CA . CYS B 1 179 ? -7.953 -36.594 2.477 1 94.25 179 CYS B CA 1
ATOM 4088 C C . CYS B 1 179 ? -8.508 -36.031 3.789 1 94.25 179 CYS B C 1
ATOM 4090 O O . CYS B 1 179 ? -8.008 -36.375 4.863 1 94.25 179 CYS B O 1
ATOM 4092 N N . LYS B 1 180 ? -9.453 -35.125 3.758 1 90.62 180 LYS B N 1
ATOM 4093 C CA . LYS B 1 180 ? -10.133 -34.531 4.906 1 90.62 180 LYS B CA 1
ATOM 4094 C C . LYS B 1 180 ? -9.156 -33.75 5.785 1 90.62 180 LYS B C 1
ATOM 4096 O O . LYS B 1 180 ? -9.234 -33.812 7.016 1 90.62 180 LYS B O 1
ATOM 4101 N N . ALA B 1 181 ? -8.258 -33.156 5.148 1 91.31 181 ALA B N 1
ATOM 4102 C CA . ALA B 1 181 ? -7.34 -32.281 5.891 1 91.31 181 ALA B CA 1
ATOM 4103 C C . ALA B 1 181 ? -8.055 -31.047 6.41 1 91.31 181 ALA B C 1
ATOM 4105 O O . ALA B 1 181 ? -9.039 -30.594 5.816 1 91.31 181 ALA B O 1
ATOM 4106 N N . PRO B 1 182 ? -7.559 -30.547 7.57 1 90.81 182 PRO B N 1
ATOM 4107 C CA . PRO B 1 182 ? -8.125 -29.266 8.008 1 90.81 182 PRO B CA 1
ATOM 4108 C C . PRO B 1 182 ? -7.992 -28.172 6.953 1 90.81 182 PRO B C 1
ATOM 4110 O O . PRO B 1 182 ? -6.984 -28.109 6.242 1 90.81 182 PRO B O 1
ATOM 4113 N N . MET B 1 183 ? -8.961 -27.438 6.828 1 89.94 183 MET B N 1
ATOM 4114 C CA . MET B 1 183 ? -9.062 -26.453 5.754 1 89.94 183 MET B CA 1
ATOM 4115 C C . MET B 1 183 ? -7.863 -25.5 5.773 1 89.94 183 MET B C 1
ATOM 4117 O O . MET B 1 183 ? -7.266 -25.234 4.73 1 89.94 183 MET B O 1
ATOM 4121 N N . GLY B 1 184 ? -7.527 -24.984 6.945 1 90.69 184 GLY B N 1
ATOM 4122 C CA . GLY B 1 184 ? -6.383 -24.094 7.059 1 90.69 184 GLY B CA 1
ATOM 4123 C C . GLY B 1 184 ? -5.102 -24.688 6.523 1 90.69 184 GLY B C 1
ATOM 4124 O O . GLY B 1 184 ? -4.316 -24.016 5.859 1 90.69 184 GLY B O 1
ATOM 4125 N N . LEU B 1 185 ? -4.871 -25.938 6.812 1 92.75 185 LEU B N 1
ATOM 4126 C CA . LEU B 1 185 ? -3.676 -26.641 6.355 1 92.75 185 LEU B CA 1
ATOM 4127 C C . LEU B 1 185 ? -3.719 -26.859 4.848 1 92.75 185 LEU B C 1
ATOM 4129 O O . LEU B 1 185 ? -2.699 -26.719 4.168 1 92.75 185 LEU B O 1
ATOM 4133 N N . ALA B 1 186 ? -4.898 -27.234 4.367 1 94.81 186 ALA B N 1
ATOM 4134 C CA . ALA B 1 186 ? -5.07 -27.453 2.93 1 94.81 186 ALA B CA 1
ATOM 4135 C C . ALA B 1 186 ? -4.746 -26.172 2.15 1 94.81 186 ALA B C 1
ATOM 4137 O O . ALA B 1 186 ? -4.02 -26.219 1.156 1 94.81 186 ALA B O 1
ATOM 4138 N N . VAL B 1 187 ? -5.309 -25.078 2.678 1 95.25 187 VAL B N 1
ATOM 4139 C CA . VAL B 1 187 ? -5.078 -23.797 2.027 1 95.25 187 VAL B CA 1
ATOM 4140 C C . VAL B 1 187 ? -3.602 -23.422 2.135 1 95.25 187 VAL B C 1
ATOM 4142 O O . VAL B 1 187 ? -2.986 -23.016 1.147 1 95.25 187 VAL B O 1
ATOM 4145 N N . PHE B 1 188 ? -3.025 -23.625 3.279 1 94.69 188 PHE B N 1
ATOM 4146 C CA . PHE B 1 188 ? -1.634 -23.281 3.547 1 94.69 188 PHE B CA 1
ATOM 4147 C C . PHE B 1 188 ? -0.7 -24.062 2.621 1 94.69 188 PHE B C 1
ATOM 4149 O O . PHE B 1 188 ? 0.119 -23.469 1.919 1 94.69 188 PHE B O 1
ATOM 4156 N N . LEU B 1 189 ? -0.808 -25.312 2.592 1 95.94 189 LEU B N 1
ATOM 4157 C CA . LEU B 1 189 ? 0.09 -26.172 1.824 1 95.94 189 LEU B CA 1
ATOM 4158 C C . LEU B 1 189 ? -0.094 -25.953 0.327 1 95.94 189 LEU B C 1
ATOM 4160 O O . LEU B 1 189 ? 0.881 -25.938 -0.428 1 95.94 189 LEU B O 1
ATOM 4164 N N . SER B 1 190 ? -1.323 -25.828 -0.095 1 97.06 190 SER B N 1
ATOM 4165 C CA . SER B 1 190 ? -1.597 -25.609 -1.512 1 97.06 190 SER B CA 1
ATOM 4166 C C . SER B 1 190 ? -0.943 -24.328 -2.012 1 97.06 190 SER B C 1
ATOM 4168 O O . SER B 1 190 ? -0.3 -24.328 -3.062 1 97.06 190 SER B O 1
ATOM 4170 N N . ALA B 1 191 ? -1.121 -23.281 -1.203 1 96.19 191 ALA B N 1
ATOM 4171 C CA . ALA B 1 191 ? -0.538 -22 -1.589 1 96.19 191 ALA B CA 1
ATOM 4172 C C . ALA B 1 191 ? 0.986 -22.047 -1.549 1 96.19 191 ALA B C 1
ATOM 4174 O O . ALA B 1 191 ? 1.656 -21.562 -2.459 1 96.19 191 ALA B O 1
ATOM 4175 N N . THR B 1 192 ? 1.556 -22.688 -0.522 1 94.12 192 THR B N 1
ATOM 4176 C CA . THR B 1 192 ? 2.998 -22.766 -0.327 1 94.12 192 THR B CA 1
ATOM 4177 C C . THR B 1 192 ? 3.648 -23.594 -1.436 1 94.12 192 THR B C 1
ATOM 4179 O O . THR B 1 192 ? 4.605 -23.141 -2.07 1 94.12 192 THR B O 1
ATOM 4182 N N . ILE B 1 193 ? 3.104 -24.703 -1.687 1 94.81 193 ILE B N 1
ATOM 4183 C CA . ILE B 1 193 ? 3.701 -25.625 -2.652 1 94.81 193 ILE B CA 1
ATOM 4184 C C . ILE B 1 193 ? 3.477 -25.094 -4.066 1 94.81 193 ILE B C 1
ATOM 4186 O O . ILE B 1 193 ? 4.336 -25.25 -4.938 1 94.81 193 ILE B O 1
ATOM 4190 N N . GLY B 1 194 ? 2.293 -24.5 -4.281 1 95.12 194 GLY B N 1
ATOM 4191 C CA . GLY B 1 194 ? 2.084 -23.844 -5.566 1 95.12 194 GLY B CA 1
ATOM 4192 C C . GLY B 1 194 ? 3.127 -22.797 -5.879 1 95.12 194 GLY B C 1
ATOM 4193 O O . GLY B 1 194 ? 3.602 -22.703 -7.012 1 95.12 194 GLY B O 1
ATOM 4194 N N . ASP B 1 195 ? 3.416 -21.984 -4.918 1 92.44 195 ASP B N 1
ATOM 4195 C CA . ASP B 1 195 ? 4.457 -20.984 -5.055 1 92.44 195 ASP B CA 1
ATOM 4196 C C . ASP B 1 195 ? 5.809 -21.625 -5.367 1 92.44 195 ASP B C 1
ATOM 4198 O O . ASP B 1 195 ? 6.504 -21.203 -6.293 1 92.44 195 ASP B O 1
ATOM 4202 N N . MET B 1 196 ? 6.164 -22.672 -4.668 1 90.81 196 MET B N 1
ATOM 4203 C CA . MET B 1 196 ? 7.426 -23.391 -4.887 1 90.81 196 MET B CA 1
ATOM 4204 C C . MET B 1 196 ? 7.465 -24 -6.277 1 90.81 196 MET B C 1
ATOM 4206 O O . MET B 1 196 ? 8.508 -24 -6.934 1 90.81 196 MET B O 1
ATOM 4210 N N . ALA B 1 197 ? 6.387 -24.516 -6.652 1 93.88 197 ALA B N 1
ATOM 4211 C CA . ALA B 1 197 ? 6.293 -25.141 -7.969 1 93.88 197 ALA B CA 1
ATOM 4212 C C . ALA B 1 197 ? 6.57 -24.141 -9.078 1 93.88 197 ALA B C 1
ATOM 4214 O O . ALA B 1 197 ? 7.148 -24.484 -10.109 1 93.88 197 ALA B O 1
ATOM 4215 N N . THR B 1 198 ? 6.082 -22.922 -8.875 1 92.38 198 THR B N 1
ATOM 4216 C CA . THR B 1 198 ? 6.34 -21.859 -9.844 1 92.38 198 THR B CA 1
ATOM 4217 C C . THR B 1 198 ? 7.836 -21.688 -10.078 1 92.38 198 THR B C 1
ATOM 4219 O O . THR B 1 198 ? 8.289 -21.625 -11.219 1 92.38 198 THR B O 1
ATOM 4222 N N . TYR B 1 199 ? 8.609 -21.734 -9.047 1 87.69 199 TYR B N 1
ATOM 4223 C CA . TYR B 1 199 ? 10.047 -21.531 -9.148 1 87.69 199 TYR B CA 1
ATOM 4224 C C . TYR B 1 199 ? 10.734 -22.766 -9.703 1 87.69 199 TYR B C 1
ATOM 4226 O O . TYR B 1 199 ? 11.742 -22.672 -10.406 1 87.69 199 TYR B O 1
ATOM 4234 N N . CYS B 1 200 ? 10.258 -23.875 -9.383 1 90.81 200 CYS B N 1
ATOM 4235 C CA . CYS B 1 200 ? 10.773 -25.094 -9.984 1 90.81 200 CYS B CA 1
ATOM 4236 C C . CYS B 1 200 ? 10.609 -25.078 -11.5 1 90.81 200 CYS B C 1
ATOM 4238 O O . CYS B 1 200 ? 11.555 -25.391 -12.234 1 90.81 200 CYS B O 1
ATOM 4240 N N . LEU B 1 201 ? 9.438 -24.672 -11.891 1 93.44 201 LEU B N 1
ATOM 4241 C CA . LEU B 1 201 ? 9.211 -24.625 -13.328 1 93.44 201 LEU B CA 1
ATOM 4242 C C . LEU B 1 201 ? 10.078 -23.547 -13.977 1 93.44 201 LEU B C 1
ATOM 4244 O O . LEU B 1 201 ? 10.578 -23.734 -15.094 1 93.44 201 LEU B O 1
ATOM 4248 N N . THR B 1 202 ? 10.164 -22.406 -13.344 1 89.94 202 THR B N 1
ATOM 4249 C CA . THR B 1 202 ? 11.047 -21.359 -13.867 1 89.94 202 THR B CA 1
ATOM 4250 C C . THR B 1 202 ? 12.461 -21.906 -14.055 1 89.94 202 THR B C 1
ATOM 4252 O O . THR B 1 202 ? 13.109 -21.625 -15.062 1 89.94 202 THR B O 1
ATOM 4255 N N . SER B 1 203 ? 12.93 -22.656 -13.102 1 88.31 203 SER B N 1
ATOM 4256 C CA . SER B 1 203 ? 14.25 -23.281 -13.195 1 88.31 203 SER B CA 1
ATOM 4257 C C . SER B 1 203 ? 14.32 -24.25 -14.367 1 88.31 203 SER B C 1
ATOM 4259 O O . SER B 1 203 ? 15.344 -24.344 -15.047 1 88.31 203 SER B O 1
ATOM 4261 N N . VAL B 1 204 ? 13.273 -24.953 -14.57 1 92.69 204 VAL B N 1
ATOM 4262 C CA . VAL B 1 204 ? 13.195 -25.875 -15.703 1 92.69 204 VAL B CA 1
ATOM 4263 C C . VAL B 1 204 ? 13.266 -25.078 -17 1 92.69 204 VAL B C 1
ATOM 4265 O O . VAL B 1 204 ? 13.984 -25.469 -17.938 1 92.69 204 VAL B O 1
ATOM 4268 N N . GLN B 1 205 ? 12.523 -23.984 -17.078 1 92.19 205 GLN B N 1
ATOM 4269 C CA . GLN B 1 205 ? 12.5 -23.156 -18.266 1 92.19 205 GLN B CA 1
ATOM 4270 C C . GLN B 1 205 ? 13.891 -22.625 -18.594 1 92.19 205 GLN B C 1
ATOM 4272 O O . GLN B 1 205 ? 14.312 -22.656 -19.75 1 92.19 205 GLN B O 1
ATOM 4277 N N . LEU B 1 206 ? 14.57 -22.156 -17.625 1 88.19 206 LEU B N 1
ATOM 4278 C CA . LEU B 1 206 ? 15.891 -21.578 -17.812 1 88.19 206 LEU B CA 1
ATOM 4279 C C . LEU B 1 206 ? 16.922 -22.672 -18.141 1 88.19 206 LEU B C 1
ATOM 4281 O O . LEU B 1 206 ? 17.766 -22.484 -19.016 1 88.19 206 LEU B O 1
ATOM 4285 N N . ALA B 1 207 ? 16.844 -23.766 -17.469 1 89.31 207 ALA B N 1
ATOM 4286 C CA . ALA B 1 207 ? 17.766 -24.875 -17.734 1 89.31 207 ALA B CA 1
ATOM 4287 C C . ALA B 1 207 ? 17.578 -25.422 -19.141 1 89.31 207 ALA B C 1
ATOM 4289 O O . ALA B 1 207 ? 18.547 -25.828 -19.781 1 89.31 207 ALA B O 1
ATOM 4290 N N . ALA B 1 208 ? 16.328 -25.453 -19.578 1 91.31 208 ALA B N 1
ATOM 4291 C CA . ALA B 1 208 ? 16.031 -25.922 -20.938 1 91.31 208 ALA B CA 1
ATOM 4292 C C . ALA B 1 208 ? 16.594 -24.953 -21.969 1 91.31 208 ALA B C 1
ATOM 4294 O O . ALA B 1 208 ? 17.094 -25.375 -23.016 1 91.31 208 ALA B O 1
ATOM 4295 N N . ALA B 1 209 ? 16.5 -23.703 -21.703 1 88.44 209 ALA B N 1
ATOM 4296 C CA . ALA B 1 209 ? 17 -22.672 -22.625 1 88.44 209 ALA B CA 1
ATOM 4297 C C . ALA B 1 209 ? 18.531 -22.609 -22.578 1 88.44 209 ALA B C 1
ATOM 4299 O O . ALA B 1 209 ? 19.172 -22.297 -23.594 1 88.44 209 ALA B O 1
ATOM 4300 N N . TYR B 1 210 ? 19.062 -22.812 -21.375 1 87.12 210 TYR B N 1
ATOM 4301 C CA . TYR B 1 210 ? 20.5 -22.75 -21.156 1 87.12 210 TYR B CA 1
ATOM 4302 C C . TYR B 1 210 ? 21.016 -24 -20.453 1 87.12 210 TYR B C 1
ATOM 4304 O O . TYR B 1 210 ? 21.375 -23.953 -19.266 1 87.12 210 TYR B O 1
ATOM 4312 N N . PRO B 1 211 ? 21.172 -25 -21.109 1 86 211 PRO B N 1
ATOM 4313 C CA . PRO B 1 211 ? 21.531 -26.281 -20.484 1 86 211 PRO B CA 1
ATOM 4314 C C . PRO B 1 211 ? 23 -26.344 -20.078 1 86 211 PRO B C 1
ATOM 4316 O O . PRO B 1 211 ? 23.375 -27.156 -19.234 1 86 211 PRO B O 1
ATOM 4319 N N . GLY B 1 212 ? 23.812 -25.422 -20.641 1 82.31 212 GLY B N 1
ATOM 4320 C CA . GLY B 1 212 ? 25.234 -25.516 -20.344 1 82.31 212 GLY B CA 1
ATOM 4321 C C . GLY B 1 212 ? 25.828 -26.875 -20.703 1 82.31 212 GLY B C 1
ATOM 4322 O O . GLY B 1 212 ? 25.672 -27.359 -21.828 1 82.31 212 GLY B O 1
ATOM 4323 N N . ASP B 1 213 ? 26.516 -27.5 -19.562 1 85.19 213 ASP B N 1
ATOM 4324 C CA . ASP B 1 213 ? 27.094 -28.828 -19.766 1 85.19 213 ASP B CA 1
ATOM 4325 C C . ASP B 1 213 ? 26 -29.875 -19.922 1 85.19 213 ASP B C 1
ATOM 4327 O O . ASP B 1 213 ? 26.125 -30.797 -20.734 1 85.19 213 ASP B O 1
ATOM 4331 N N . ASN B 1 214 ? 25.031 -29.766 -19.062 1 90 214 ASN B N 1
ATOM 4332 C CA . ASN B 1 214 ? 23.828 -30.578 -19.188 1 90 214 ASN B CA 1
ATOM 4333 C C . ASN B 1 214 ? 22.641 -29.953 -18.484 1 90 214 ASN B C 1
ATOM 4335 O O . ASN B 1 214 ? 22.812 -29.062 -17.641 1 90 214 ASN B O 1
ATOM 4339 N N . PHE B 1 215 ? 21.547 -30.469 -18.781 1 92.06 215 PHE B N 1
ATOM 4340 C CA . PHE B 1 215 ? 20.281 -29.938 -18.281 1 92.06 215 PHE B CA 1
ATOM 4341 C C . PHE B 1 215 ? 20.219 -30 -16.766 1 92.06 215 PHE B C 1
ATOM 4343 O O . PHE B 1 215 ? 19.859 -29.031 -16.109 1 92.06 215 PHE B O 1
ATOM 4350 N N . TRP B 1 216 ? 20.594 -31.094 -16.203 1 92.31 216 TRP B N 1
ATOM 4351 C CA . TRP B 1 216 ? 20.438 -31.328 -14.766 1 92.31 216 TRP B CA 1
ATOM 4352 C C . TRP B 1 216 ? 21.406 -30.469 -13.961 1 92.31 216 TRP B C 1
ATOM 4354 O O . TRP B 1 216 ? 21.062 -29.984 -12.883 1 92.31 216 TRP B O 1
ATOM 4364 N N . ALA B 1 217 ? 22.562 -30.25 -14.477 1 88.44 217 ALA B N 1
ATOM 4365 C CA . ALA B 1 217 ? 23.531 -29.359 -13.828 1 88.44 217 ALA B CA 1
ATOM 4366 C C . ALA B 1 217 ? 23.016 -27.922 -13.836 1 88.44 217 ALA B C 1
ATOM 4368 O O . ALA B 1 217 ? 23.109 -27.219 -12.82 1 88.44 217 ALA B O 1
ATOM 4369 N N . SER B 1 218 ? 22.5 -27.578 -14.984 1 88.12 218 SER B N 1
ATOM 4370 C CA . SER B 1 218 ? 21.953 -26.234 -15.117 1 88.12 218 SER B CA 1
ATOM 4371 C C . SER B 1 218 ? 20.75 -26.031 -14.203 1 88.12 218 SER B C 1
ATOM 4373 O O . SER B 1 218 ? 20.672 -25.031 -13.492 1 88.12 218 SER B O 1
ATOM 4375 N N . PHE B 1 219 ? 19.922 -27.016 -14.156 1 90.19 219 PHE B N 1
ATOM 4376 C CA . PHE B 1 219 ? 18.75 -26.984 -13.289 1 90.19 219 PHE B CA 1
ATOM 4377 C C . PHE B 1 219 ? 19.172 -26.828 -11.828 1 90.19 219 PHE B C 1
ATOM 4379 O O . PHE B 1 219 ? 18.594 -26.031 -11.094 1 90.19 219 PHE B O 1
ATOM 4386 N N . GLY B 1 220 ? 20.094 -27.562 -11.453 1 87 220 GLY B N 1
ATOM 4387 C CA . GLY B 1 220 ? 20.594 -27.5 -10.086 1 87 220 GLY B CA 1
ATOM 4388 C C . GLY B 1 220 ? 21.109 -26.125 -9.711 1 87 220 GLY B C 1
ATOM 4389 O O . GLY B 1 220 ? 20.875 -25.656 -8.594 1 87 220 GLY B O 1
ATOM 4390 N N . LYS B 1 221 ? 21.75 -25.531 -10.633 1 81.88 221 LYS B N 1
ATOM 4391 C CA . LYS B 1 221 ? 22.281 -24.188 -10.375 1 81.88 221 LYS B CA 1
ATOM 4392 C C . LYS B 1 221 ? 21.141 -23.188 -10.188 1 81.88 221 LYS B C 1
ATOM 4394 O O . LYS B 1 221 ? 21.188 -22.359 -9.273 1 81.88 221 LYS B O 1
ATOM 4399 N N . PHE B 1 222 ? 20.141 -23.312 -11.031 1 82.62 222 PHE B N 1
ATOM 4400 C CA . PHE B 1 222 ? 19.047 -22.359 -10.969 1 82.62 222 PHE B CA 1
ATOM 4401 C C . PHE B 1 222 ? 18.203 -22.578 -9.711 1 82.62 222 PHE B C 1
ATOM 4403 O O . PHE B 1 222 ? 17.859 -21.625 -9.016 1 82.62 222 PHE B O 1
ATOM 4410 N N . ILE B 1 223 ? 17.922 -23.797 -9.391 1 84.31 223 ILE B N 1
ATOM 4411 C CA . ILE B 1 223 ? 17.078 -24.078 -8.234 1 84.31 223 ILE B CA 1
ATOM 4412 C C . ILE B 1 223 ? 17.812 -23.703 -6.953 1 84.31 223 ILE B C 1
ATOM 4414 O O . ILE B 1 223 ? 17.203 -23.266 -5.973 1 84.31 223 ILE B O 1
ATOM 4418 N N . ALA B 1 224 ? 19.078 -23.859 -6.945 1 80.44 224 ALA B N 1
ATOM 4419 C CA . ALA B 1 224 ? 19.891 -23.516 -5.781 1 80.44 224 ALA B CA 1
ATOM 4420 C C . ALA B 1 224 ? 19.844 -22.016 -5.504 1 80.44 224 ALA B C 1
ATOM 4422 O O . ALA B 1 224 ? 19.953 -21.594 -4.352 1 80.44 224 ALA B O 1
ATOM 4423 N N . VAL B 1 225 ? 19.688 -21.312 -6.512 1 72.56 225 VAL B N 1
ATOM 4424 C CA . VAL B 1 225 ? 19.641 -19.859 -6.363 1 72.56 225 VAL B CA 1
ATOM 4425 C C . VAL B 1 225 ? 18.266 -19.438 -5.855 1 72.56 225 VAL B C 1
ATOM 4427 O O . VAL B 1 225 ? 18.172 -18.562 -4.996 1 72.56 225 VAL B O 1
ATOM 4430 N N . PHE B 1 226 ? 17.234 -20.141 -6.305 1 73.25 226 PHE B N 1
ATOM 4431 C CA . PHE B 1 226 ? 15.883 -19.703 -6.016 1 73.25 226 PHE B CA 1
ATOM 4432 C C . PHE B 1 226 ? 15.391 -20.297 -4.699 1 73.25 226 PHE B C 1
ATOM 4434 O O . PHE B 1 226 ? 14.711 -19.625 -3.924 1 73.25 226 PHE B O 1
ATOM 4441 N N . ALA B 1 227 ? 15.75 -21.484 -4.406 1 73.19 227 ALA B N 1
ATOM 4442 C CA . ALA B 1 227 ? 15.117 -22.281 -3.367 1 73.19 227 ALA B CA 1
ATOM 4443 C C . ALA B 1 227 ? 15.344 -21.688 -1.984 1 73.19 227 ALA B C 1
ATOM 4445 O O . ALA B 1 227 ? 14.398 -21.5 -1.213 1 73.19 227 ALA B O 1
ATOM 4446 N N . PRO B 1 228 ? 16.531 -21.328 -1.621 1 69 228 PRO B N 1
ATOM 4447 C CA . PRO B 1 228 ? 16.75 -20.828 -0.257 1 69 228 PRO B CA 1
ATOM 4448 C C . PRO B 1 228 ? 15.977 -19.547 0.037 1 69 228 PRO B C 1
ATOM 4450 O O . PRO B 1 228 ? 15.539 -19.328 1.17 1 69 228 PRO B O 1
ATOM 4453 N N . THR B 1 229 ? 15.742 -18.812 -0.96 1 69.25 229 THR B N 1
ATOM 4454 C CA . THR B 1 229 ? 15.047 -17.547 -0.752 1 69.25 229 THR B CA 1
ATOM 4455 C C . THR B 1 229 ? 13.539 -17.719 -0.87 1 69.25 229 THR B C 1
ATOM 4457 O O . THR B 1 229 ? 12.766 -17 -0.229 1 69.25 229 THR B O 1
ATOM 4460 N N . GLN B 1 230 ? 13.188 -18.703 -1.517 1 77.31 230 GLN B N 1
ATOM 4461 C CA . GLN B 1 230 ? 11.773 -18.844 -1.84 1 77.31 230 GLN B CA 1
ATOM 4462 C C . GLN B 1 230 ? 11.031 -19.609 -0.751 1 77.31 230 GLN B C 1
ATOM 4464 O O . GLN B 1 230 ? 9.828 -19.406 -0.551 1 77.31 230 GLN B O 1
ATOM 4469 N N . VAL B 1 231 ? 11.742 -20.422 -0.031 1 82 231 VAL B N 1
ATOM 4470 C CA . VAL B 1 231 ? 11.062 -21.266 0.939 1 82 231 VAL B CA 1
ATOM 4471 C C . VAL B 1 231 ? 10.406 -20.391 2.012 1 82 231 VAL B C 1
ATOM 4473 O O . VAL B 1 231 ? 9.203 -20.516 2.264 1 82 231 VAL B O 1
ATOM 4476 N N . PRO B 1 232 ? 11.094 -19.469 2.643 1 78.56 232 PRO B N 1
ATOM 4477 C CA . PRO B 1 232 ? 10.438 -18.609 3.637 1 78.56 232 PRO B CA 1
ATOM 4478 C C . PRO B 1 232 ? 9.305 -17.781 3.041 1 78.56 232 PRO B C 1
ATOM 4480 O O . PRO B 1 232 ? 8.281 -17.562 3.689 1 78.56 232 PRO B O 1
ATOM 4483 N N . ILE B 1 233 ? 9.523 -17.312 1.885 1 81.38 233 ILE B N 1
ATOM 4484 C CA . ILE B 1 233 ? 8.531 -16.469 1.231 1 81.38 233 ILE B CA 1
ATOM 4485 C C . ILE B 1 233 ? 7.281 -17.281 0.923 1 81.38 233 ILE B C 1
ATOM 4487 O O . ILE B 1 233 ? 6.16 -16.797 1.093 1 81.38 233 ILE B O 1
ATOM 4491 N N . ALA B 1 234 ? 7.551 -18.5 0.471 1 88 234 ALA B N 1
ATOM 4492 C CA . ALA B 1 234 ? 6.426 -19.391 0.176 1 88 234 ALA B CA 1
ATOM 4493 C C . ALA B 1 234 ? 5.617 -19.688 1.434 1 88 234 ALA B C 1
ATOM 4495 O O . ALA B 1 234 ? 4.387 -19.734 1.389 1 88 234 ALA B O 1
ATOM 4496 N N . ILE B 1 235 ? 6.262 -19.875 2.506 1 88 235 ILE B N 1
ATOM 4497 C CA . ILE B 1 235 ? 5.594 -20.125 3.779 1 88 235 ILE B CA 1
ATOM 4498 C C . ILE B 1 235 ? 4.781 -18.891 4.184 1 88 235 ILE B C 1
ATOM 4500 O O . ILE B 1 235 ? 3.621 -19 4.578 1 88 235 ILE B O 1
ATOM 4504 N N . ALA B 1 236 ? 5.387 -17.734 4.043 1 85.12 236 ALA B N 1
ATOM 4505 C CA . ALA B 1 236 ? 4.688 -16.5 4.359 1 85.12 236 ALA B CA 1
ATOM 4506 C C . ALA B 1 236 ? 3.443 -16.328 3.49 1 85.12 236 ALA B C 1
ATOM 4508 O O . ALA B 1 236 ? 2.385 -15.93 3.98 1 85.12 236 ALA B O 1
ATOM 4509 N N . GLU B 1 237 ? 3.592 -16.609 2.273 1 89.5 237 GLU B N 1
ATOM 4510 C CA . GLU B 1 237 ? 2.463 -16.516 1.354 1 89.5 237 GLU B CA 1
ATOM 4511 C C . GLU B 1 237 ? 1.355 -17.5 1.753 1 89.5 237 GLU B C 1
ATOM 4513 O O . GLU B 1 237 ? 0.171 -17.156 1.68 1 89.5 237 GLU B O 1
ATOM 4518 N N . GLY B 1 238 ? 1.788 -18.688 2.105 1 93 238 GLY B N 1
ATOM 4519 C CA . GLY B 1 238 ? 0.806 -19.656 2.582 1 93 238 GLY B CA 1
ATOM 4520 C C . GLY B 1 238 ? 0.01 -19.156 3.773 1 93 238 GLY B C 1
ATOM 4521 O O . GLY B 1 238 ? -1.217 -19.266 3.803 1 93 238 GLY B O 1
ATOM 4522 N N . ILE B 1 239 ? 0.686 -18.594 4.676 1 91 239 ILE B N 1
ATOM 4523 C CA . ILE B 1 239 ? 0.043 -18.078 5.879 1 91 239 ILE B CA 1
ATOM 4524 C C . ILE B 1 239 ? -0.902 -16.938 5.516 1 91 239 ILE B C 1
ATOM 4526 O O . ILE B 1 239 ? -2.047 -16.906 5.973 1 91 239 ILE B O 1
ATOM 4530 N N . LEU B 1 240 ? -0.448 -16.016 4.711 1 89.25 240 LEU B N 1
ATOM 4531 C CA . LEU B 1 240 ? -1.282 -14.898 4.301 1 89.25 240 LEU B CA 1
ATOM 4532 C C . LEU B 1 240 ? -2.523 -15.383 3.559 1 89.25 240 LEU B C 1
ATOM 4534 O O . LEU B 1 240 ? -3.607 -14.82 3.719 1 89.25 240 LEU B O 1
ATOM 4538 N N . THR B 1 241 ? -2.318 -16.359 2.771 1 93.75 241 THR B N 1
ATOM 4539 C CA . THR B 1 241 ? -3.439 -16.938 2.033 1 93.75 241 THR B CA 1
ATOM 4540 C C . THR B 1 241 ? -4.484 -17.5 2.99 1 93.75 241 THR B C 1
ATOM 4542 O O . THR B 1 241 ? -5.688 -17.328 2.775 1 93.75 241 THR B O 1
ATOM 4545 N N . VAL B 1 242 ? -4.062 -18.125 4.035 1 92.94 242 VAL B N 1
ATOM 4546 C CA . VAL B 1 242 ? -4.977 -18.672 5.031 1 92.94 242 VAL B CA 1
ATOM 4547 C C . VAL B 1 242 ? -5.758 -17.547 5.695 1 92.94 242 VAL B C 1
ATOM 4549 O O . VAL B 1 242 ? -6.969 -17.656 5.895 1 92.94 242 VAL B O 1
ATOM 4552 N N . ILE B 1 243 ? -5.098 -16.516 6.016 1 89.44 243 ILE B N 1
ATOM 4553 C CA . ILE B 1 243 ? -5.738 -15.383 6.68 1 89.44 243 ILE B CA 1
ATOM 4554 C C . ILE B 1 243 ? -6.852 -14.836 5.797 1 89.44 243 ILE B C 1
ATOM 4556 O O . ILE B 1 243 ? -7.977 -14.633 6.262 1 89.44 243 ILE B O 1
ATOM 4560 N N . VAL B 1 244 ? -6.535 -14.578 4.562 1 90 244 VAL B N 1
ATOM 4561 C CA . VAL B 1 244 ? -7.523 -14.008 3.648 1 90 244 VAL B CA 1
ATOM 4562 C C . VAL B 1 244 ? -8.656 -15.008 3.426 1 90 244 VAL B C 1
ATOM 4564 O O . VAL B 1 244 ? -9.828 -14.625 3.393 1 90 244 VAL B O 1
ATOM 4567 N N . TYR B 1 245 ? -8.289 -16.219 3.299 1 91.19 245 TYR B N 1
ATOM 4568 C CA . TYR B 1 245 ? -9.297 -17.266 3.123 1 91.19 245 TYR B CA 1
ATOM 4569 C C . TYR B 1 245 ? -10.258 -17.297 4.305 1 91.19 245 TYR B C 1
ATOM 4571 O O . TYR B 1 245 ? -11.469 -17.438 4.125 1 91.19 245 TYR B O 1
ATOM 4579 N N . ASN B 1 246 ? -9.734 -17.219 5.492 1 88.56 246 ASN B N 1
ATOM 4580 C CA . ASN B 1 246 ? -10.562 -17.203 6.695 1 88.56 246 ASN B CA 1
ATOM 4581 C C . ASN B 1 246 ? -11.555 -16.047 6.68 1 88.56 246 ASN B C 1
ATOM 4583 O O . ASN B 1 246 ? -12.711 -16.203 7.062 1 88.56 246 ASN B O 1
ATOM 4587 N N . VAL B 1 247 ? -11.102 -14.945 6.254 1 85.88 247 VAL B N 1
ATOM 4588 C CA . VAL B 1 247 ? -11.977 -13.773 6.195 1 85.88 247 VAL B CA 1
ATOM 4589 C C . VAL B 1 247 ? -13.078 -14 5.164 1 85.88 247 VAL B C 1
ATOM 4591 O O . VAL B 1 247 ? -14.234 -13.656 5.402 1 85.88 247 VAL B O 1
ATOM 4594 N N . ILE B 1 248 ? -12.734 -14.578 4.07 1 87.94 248 ILE B N 1
ATOM 4595 C CA . ILE B 1 248 ? -13.703 -14.852 3.016 1 87.94 248 ILE B CA 1
ATOM 4596 C C . ILE B 1 248 ? -14.719 -15.883 3.502 1 87.94 248 ILE B C 1
ATOM 4598 O O . ILE B 1 248 ? -15.922 -15.734 3.281 1 87.94 248 ILE B O 1
ATOM 4602 N N . GLN B 1 249 ? -14.195 -16.844 4.094 1 85.69 249 GLN B N 1
ATOM 4603 C CA . GLN B 1 249 ? -15.047 -17.922 4.586 1 85.69 249 GLN B CA 1
ATOM 4604 C C . GLN B 1 249 ? -16.062 -17.391 5.602 1 85.69 249 GLN B C 1
ATOM 4606 O O . GLN B 1 249 ? -17.203 -17.859 5.656 1 85.69 249 GLN B O 1
ATOM 4611 N N . LYS B 1 250 ? -15.68 -16.5 6.336 1 84.5 250 LYS B N 1
ATOM 4612 C CA . LYS B 1 250 ? -16.547 -15.93 7.359 1 84.5 250 LYS B CA 1
ATOM 4613 C C . LYS B 1 250 ? -17.625 -15.047 6.742 1 84.5 250 LYS B C 1
ATOM 4615 O O . LYS B 1 250 ? -18.766 -15 7.23 1 84.5 250 LYS B O 1
ATOM 4620 N N . ASN B 1 251 ? -17.297 -14.414 5.66 1 84.44 251 ASN B N 1
ATOM 4621 C CA . ASN B 1 251 ? -18.172 -13.367 5.164 1 84.44 251 ASN B CA 1
ATOM 4622 C C . ASN B 1 251 ? -18.875 -13.781 3.871 1 84.44 251 ASN B C 1
ATOM 4624 O O . ASN B 1 251 ? -19.844 -13.156 3.459 1 84.44 251 ASN B O 1
ATOM 4628 N N . CYS B 1 252 ? -18.375 -14.836 3.266 1 86.25 252 CYS B N 1
ATOM 4629 C CA . CYS B 1 252 ? -18.906 -15.219 1.963 1 86.25 252 CYS B CA 1
ATOM 4630 C C . CYS B 1 252 ? -19.219 -16.703 1.919 1 86.25 252 CYS B C 1
ATOM 4632 O O . CYS B 1 252 ? -18.828 -17.406 0.973 1 86.25 252 CYS B O 1
ATOM 4634 N N . VAL B 1 253 ? -19.906 -17.172 2.836 1 80.25 253 VAL B N 1
ATOM 4635 C CA . VAL B 1 253 ? -20.203 -18.594 2.957 1 80.25 253 VAL B CA 1
ATOM 4636 C C . VAL B 1 253 ? -21.047 -19.047 1.767 1 80.25 253 VAL B C 1
ATOM 4638 O O . VAL B 1 253 ? -20.766 -20.094 1.165 1 80.25 253 VAL B O 1
ATOM 4641 N N . LYS B 1 254 ? -22 -18.266 1.44 1 79.62 254 LYS B N 1
ATOM 4642 C CA . LYS B 1 254 ? -22.906 -18.609 0.345 1 79.62 254 LYS B CA 1
ATOM 4643 C C . LYS B 1 254 ? -22.156 -18.703 -0.979 1 79.62 254 LYS B C 1
ATOM 4645 O O . LYS B 1 254 ? -22.328 -19.641 -1.742 1 79.62 254 LYS B O 1
ATOM 4650 N N . GLU B 1 255 ? -21.328 -17.734 -1.173 1 81.69 255 GLU B N 1
ATOM 4651 C CA . GLU B 1 255 ? -20.562 -17.688 -2.416 1 81.69 255 GLU B CA 1
ATOM 4652 C C . GLU B 1 255 ? -19.578 -18.844 -2.498 1 81.69 255 GLU B C 1
ATOM 4654 O O . GLU B 1 255 ? -19.359 -19.406 -3.574 1 81.69 255 GLU B O 1
ATOM 4659 N N . LEU B 1 256 ? -19.016 -19.172 -1.354 1 81.56 256 LEU B N 1
ATOM 4660 C CA . LEU B 1 256 ? -18.047 -20.25 -1.313 1 81.56 256 LEU B CA 1
ATOM 4661 C C . LEU B 1 256 ? -18.703 -21.594 -1.597 1 81.56 256 LEU B C 1
ATOM 4663 O O . LEU B 1 256 ? -18.125 -22.453 -2.271 1 81.56 256 LEU B O 1
ATOM 4667 N N . LYS B 1 257 ? -19.859 -21.734 -1.088 1 77.81 257 LYS B N 1
ATOM 4668 C CA . LYS B 1 257 ? -20.625 -22.938 -1.354 1 77.81 257 LYS B CA 1
ATOM 4669 C C . LYS B 1 257 ? -20.984 -23.062 -2.832 1 77.81 257 LYS B C 1
ATOM 4671 O O . LYS B 1 257 ? -20.906 -24.141 -3.416 1 77.81 257 LYS B O 1
ATOM 4676 N N . GLU B 1 258 ? -21.312 -21.969 -3.354 1 75.5 258 GLU B N 1
ATOM 4677 C CA . GLU B 1 258 ? -21.719 -21.953 -4.754 1 75.5 258 GLU B CA 1
ATOM 4678 C C . GLU B 1 258 ? -20.531 -22.188 -5.676 1 75.5 258 GLU B C 1
ATOM 4680 O O . GLU B 1 258 ? -20.656 -22.859 -6.703 1 75.5 258 GLU B O 1
ATOM 4685 N N . LEU B 1 259 ? -19.391 -21.641 -5.332 1 73.12 259 LEU B N 1
ATOM 4686 C CA . LEU B 1 259 ? -18.219 -21.672 -6.199 1 73.12 259 LEU B CA 1
ATOM 4687 C C . LEU B 1 259 ? -17.484 -23 -6.062 1 73.12 259 LEU B C 1
ATOM 4689 O O . LEU B 1 259 ? -17.047 -23.578 -7.059 1 73.12 259 LEU B O 1
ATOM 4693 N N . SER B 1 260 ? -17.109 -23.438 -4.84 1 65.94 260 SER B N 1
ATOM 4694 C CA . SER B 1 260 ? -16.172 -24.531 -4.668 1 65.94 260 SER B CA 1
ATOM 4695 C C . SER B 1 260 ? -16.844 -25.734 -3.996 1 65.94 260 SER B C 1
ATOM 4697 O O . SER B 1 260 ? -16.219 -26.781 -3.816 1 65.94 260 SER B O 1
ATOM 4699 N N . GLY B 1 261 ? -18.156 -25.641 -3.873 1 64.25 261 GLY B N 1
ATOM 4700 C CA . GLY B 1 261 ? -18.797 -26.734 -3.166 1 64.25 261 GLY B CA 1
ATOM 4701 C C . GLY B 1 261 ? -18.234 -26.953 -1.774 1 64.25 261 GLY B C 1
ATOM 4702 O O . GLY B 1 261 ? -18.297 -28.062 -1.242 1 64.25 261 GLY B O 1
ATOM 4703 N N . ILE B 1 262 ? -17.438 -25.969 -1.299 1 60.16 262 ILE B N 1
ATOM 4704 C CA . ILE B 1 262 ? -16.812 -26.094 0.005 1 60.16 262 ILE B CA 1
ATOM 4705 C C . ILE B 1 262 ? -17.828 -25.859 1.11 1 60.16 262 ILE B C 1
ATOM 4707 O O . ILE B 1 262 ? -18.516 -24.828 1.117 1 60.16 262 ILE B O 1
ATOM 4711 N N . THR B 1 263 ? -18.188 -26.859 1.818 1 58 263 THR B N 1
ATOM 4712 C CA . THR B 1 263 ? -19.062 -26.719 2.98 1 58 263 THR B CA 1
ATOM 4713 C C . THR B 1 263 ? -18.266 -26.219 4.191 1 58 263 THR B C 1
ATOM 4715 O O . THR B 1 263 ? -17.281 -26.844 4.594 1 58 263 THR B O 1
ATOM 4718 N N . VAL B 1 264 ? -18.438 -24.891 4.48 1 60.59 264 VAL B N 1
ATOM 4719 C CA . VAL B 1 264 ? -17.641 -24.344 5.578 1 60.59 264 VAL B CA 1
ATOM 4720 C C . VAL B 1 264 ? -18.5 -24.25 6.836 1 60.59 264 VAL B C 1
ATOM 4722 O O . VAL B 1 264 ? -19.688 -23.953 6.762 1 60.59 264 VAL B O 1
ATOM 4725 N N . SER B 1 265 ? -17.984 -24.891 7.922 1 57.09 265 SER B N 1
ATOM 4726 C CA . SER B 1 265 ? -18.609 -24.703 9.227 1 57.09 265 SER B CA 1
ATOM 4727 C C . SER B 1 265 ? -18.375 -23.281 9.742 1 57.09 265 SER B C 1
ATOM 4729 O O . SER B 1 265 ? -17.344 -22.672 9.445 1 57.09 265 SER B O 1
ATOM 4731 N N . ASN B 1 266 ? -19.344 -22.5 10.133 1 56 266 ASN B N 1
ATOM 4732 C CA . ASN B 1 266 ? -19.297 -21.156 10.688 1 56 266 ASN B CA 1
ATOM 4733 C C . ASN B 1 266 ? -18.25 -21.047 11.805 1 56 266 ASN B C 1
ATOM 4735 O O . ASN B 1 266 ? -18.422 -21.641 12.867 1 56 266 ASN B O 1
ATOM 4739 N N . PRO B 1 267 ? -17.125 -20.672 11.469 1 56.59 267 PRO B N 1
ATOM 4740 C CA . PRO B 1 267 ? -16.156 -20.594 12.57 1 56.59 267 PRO B CA 1
ATOM 4741 C C . PRO B 1 267 ? -16.531 -19.531 13.609 1 56.59 267 PRO B C 1
ATOM 4743 O O . PRO B 1 267 ? -17.25 -18.594 13.297 1 56.59 267 PRO B O 1
ATOM 4746 N N . ASN B 1 268 ? -16.328 -19.859 14.898 1 58.47 268 ASN B N 1
ATOM 4747 C CA . ASN B 1 268 ? -16.469 -18.891 15.984 1 58.47 268 ASN B CA 1
ATOM 4748 C C . ASN B 1 268 ? -15.672 -17.625 15.719 1 58.47 268 ASN B C 1
ATOM 4750 O O . ASN B 1 268 ? -14.461 -17.672 15.516 1 58.47 268 ASN B O 1
ATOM 4754 N N . ARG B 1 269 ? -16.281 -16.438 15.539 1 60.72 269 ARG B N 1
ATOM 4755 C CA . ARG B 1 269 ? -15.758 -15.141 15.117 1 60.72 269 ARG B CA 1
ATOM 4756 C C . ARG B 1 269 ? -14.562 -14.727 15.969 1 60.72 269 ARG B C 1
ATOM 4758 O O . ARG B 1 269 ? -13.562 -14.242 15.453 1 60.72 269 ARG B O 1
ATOM 4765 N N . GLY B 1 270 ? -14.773 -14.797 17.375 1 58.38 270 GLY B N 1
ATOM 4766 C CA . GLY B 1 270 ? -13.734 -14.344 18.281 1 58.38 270 GLY B CA 1
ATOM 4767 C C . GLY B 1 270 ? -12.422 -15.078 18.109 1 58.38 270 GLY B C 1
ATOM 4768 O O . GLY B 1 270 ? -11.359 -14.453 18.031 1 58.38 270 GLY B O 1
ATOM 4769 N N . LYS B 1 271 ? -12.469 -16.312 17.891 1 69.31 271 LYS B N 1
ATOM 4770 C CA . LYS B 1 271 ? -11.281 -17.156 17.797 1 69.31 271 LYS B CA 1
ATOM 4771 C C . LYS B 1 271 ? -10.586 -16.969 16.453 1 69.31 271 LYS B C 1
ATOM 4773 O O . LYS B 1 271 ? -9.359 -17.078 16.359 1 69.31 271 LYS B O 1
ATOM 4778 N N . LEU B 1 272 ? -11.312 -16.453 15.562 1 75.56 272 LEU B N 1
ATOM 4779 C CA . LEU B 1 272 ? -10.766 -16.312 14.219 1 75.56 272 LEU B CA 1
ATOM 4780 C C . LEU B 1 272 ? -9.836 -15.102 14.133 1 75.56 272 LEU B C 1
ATOM 4782 O O . LEU B 1 272 ? -8.773 -15.164 13.508 1 75.56 272 LEU B O 1
ATOM 4786 N N . TRP B 1 273 ? -10.242 -14.062 14.797 1 72.12 273 TRP B N 1
ATOM 4787 C CA . TRP B 1 273 ? -9.445 -12.844 14.781 1 72.12 273 TRP B CA 1
ATOM 4788 C C . TRP B 1 273 ? -8.102 -13.07 15.469 1 72.12 273 TRP B C 1
ATOM 4790 O O . TRP B 1 273 ? -7.059 -12.648 14.953 1 72.12 273 TRP B O 1
ATOM 4800 N N . ALA B 1 274 ? -8.156 -13.727 16.547 1 71.94 274 ALA B N 1
ATOM 4801 C CA . ALA B 1 274 ? -6.93 -14.008 17.297 1 71.94 274 ALA B CA 1
ATOM 4802 C C . ALA B 1 274 ? -6 -14.914 16.484 1 71.94 274 ALA B C 1
ATOM 4804 O O . ALA B 1 274 ? -4.789 -14.68 16.438 1 71.94 274 ALA B O 1
ATOM 4805 N N . ARG B 1 275 ? -6.586 -15.805 15.867 1 74.75 275 ARG B N 1
ATOM 4806 C CA . ARG B 1 275 ? -5.797 -16.734 15.062 1 74.75 275 ARG B CA 1
ATOM 4807 C C . ARG B 1 275 ? -5.148 -16.016 13.883 1 74.75 275 ARG B C 1
ATOM 4809 O O . ARG B 1 275 ? -3.971 -16.234 13.586 1 74.75 275 ARG B O 1
ATOM 4816 N N . ASN B 1 276 ? -5.895 -15.172 13.305 1 78.94 276 ASN B N 1
ATOM 4817 C CA . ASN B 1 276 ? -5.363 -14.43 12.172 1 78.94 276 ASN B CA 1
ATOM 4818 C C . ASN B 1 276 ? -4.273 -13.445 12.594 1 78.94 276 ASN B C 1
ATOM 4820 O O . ASN B 1 276 ? -3.309 -13.227 11.859 1 78.94 276 ASN B O 1
ATOM 4824 N N . LEU B 1 277 ? -4.43 -12.938 13.688 1 75.25 277 LEU B N 1
ATOM 4825 C CA . LEU B 1 277 ? -3.414 -12.031 14.203 1 75.25 277 LEU B CA 1
ATOM 4826 C C . LEU B 1 277 ? -2.107 -12.773 14.469 1 75.25 277 LEU B C 1
ATOM 4828 O O . LEU B 1 277 ? -1.028 -12.266 14.156 1 75.25 277 LEU B O 1
ATOM 4832 N N . VAL B 1 278 ? -2.246 -13.898 15.031 1 73.81 278 VAL B N 1
ATOM 4833 C CA . VAL B 1 278 ? -1.067 -14.711 15.305 1 73.81 278 VAL B CA 1
ATOM 4834 C C . VAL B 1 278 ? -0.382 -15.094 13.992 1 73.81 278 VAL B C 1
ATOM 4836 O O . VAL B 1 278 ? 0.845 -15.031 13.891 1 73.81 278 VAL B O 1
ATOM 4839 N N . LEU B 1 279 ? -1.214 -15.367 13.055 1 78.38 279 LEU B N 1
ATOM 4840 C CA . LEU B 1 279 ? -0.6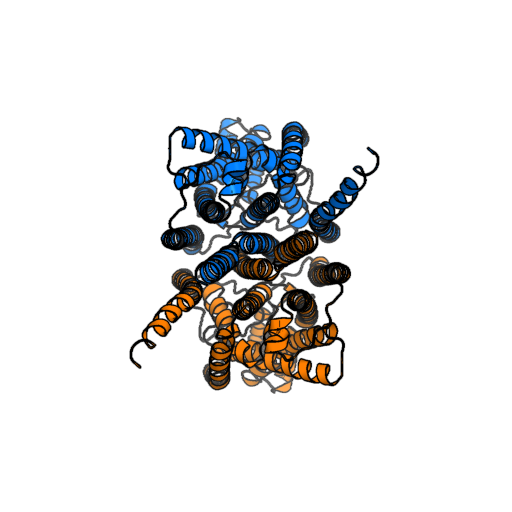65 -15.727 11.75 1 78.38 279 LEU B CA 1
ATOM 4841 C C . LEU B 1 279 ? 0.024 -14.523 11.102 1 78.38 279 LEU B C 1
ATOM 4843 O O . LEU B 1 279 ? 1.113 -14.656 10.547 1 78.38 279 LEU B O 1
ATOM 4847 N N . ALA B 1 280 ? -0.59 -13.445 11.211 1 79.25 280 ALA B N 1
ATOM 4848 C CA . ALA B 1 280 ? -0.012 -12.227 10.656 1 79.25 280 ALA B CA 1
ATOM 4849 C C . ALA B 1 280 ? 1.318 -11.891 11.32 1 79.25 280 ALA B C 1
ATOM 4851 O O . ALA B 1 280 ? 2.279 -11.508 10.648 1 79.25 280 ALA B O 1
ATOM 4852 N N . LEU B 1 281 ? 1.348 -12.086 12.617 1 73.56 281 LEU B N 1
ATOM 4853 C CA . LEU B 1 281 ? 2.584 -11.859 13.359 1 73.56 281 LEU B CA 1
ATOM 4854 C C . LEU B 1 281 ? 3.666 -12.844 12.922 1 73.56 281 LEU B C 1
ATOM 4856 O O . LEU B 1 281 ? 4.84 -12.484 12.836 1 73.56 281 LEU B O 1
ATOM 4860 N N . GLY B 1 282 ? 3.252 -14 12.695 1 73.56 282 GLY B N 1
ATOM 4861 C CA . GLY B 1 282 ? 4.188 -14.977 12.172 1 73.56 282 GLY B CA 1
ATOM 4862 C C . GLY B 1 282 ? 4.812 -14.562 10.852 1 73.56 282 GLY B C 1
ATOM 4863 O O . GLY B 1 282 ? 6.02 -14.734 10.648 1 73.56 282 GLY B O 1
ATOM 4864 N N . VAL B 1 283 ? 4.023 -13.969 10.047 1 77.19 283 VAL B N 1
ATOM 4865 C CA . VAL B 1 283 ? 4.508 -13.523 8.742 1 77.19 283 VAL B CA 1
ATOM 4866 C C . VAL B 1 283 ? 5.492 -12.367 8.93 1 77.19 283 VAL B C 1
ATOM 4868 O O . VAL B 1 283 ? 6.547 -12.328 8.289 1 77.19 283 VAL B O 1
ATOM 4871 N N . VAL B 1 284 ? 5.141 -11.5 9.789 1 70.5 284 VAL B N 1
ATOM 4872 C CA . VAL B 1 284 ? 6.008 -10.359 10.07 1 70.5 284 VAL B CA 1
ATOM 4873 C C . VAL B 1 284 ? 7.359 -10.852 10.578 1 70.5 284 VAL B C 1
ATOM 4875 O O . VAL B 1 284 ? 8.406 -10.367 10.141 1 70.5 284 VAL B O 1
ATOM 4878 N N . LEU B 1 285 ? 7.273 -11.812 11.422 1 66.25 285 LEU B N 1
ATOM 4879 C CA . LEU B 1 285 ? 8.5 -12.359 11.984 1 66.25 285 LEU B CA 1
ATOM 4880 C C . LEU B 1 285 ? 9.312 -13.078 10.914 1 66.25 285 LEU B C 1
ATOM 4882 O O . LEU B 1 285 ? 10.539 -12.977 10.891 1 66.25 285 LEU B O 1
ATOM 4886 N N . LEU B 1 286 ? 8.641 -13.734 10.148 1 67.69 286 LEU B N 1
ATOM 4887 C CA . LEU B 1 286 ? 9.289 -14.492 9.086 1 67.69 286 LEU B CA 1
ATOM 4888 C C . LEU B 1 286 ? 10.008 -13.57 8.109 1 67.69 286 LEU B C 1
ATOM 4890 O O . LEU B 1 286 ? 11.078 -13.906 7.594 1 67.69 286 LEU B O 1
ATOM 4894 N N . VAL B 1 287 ? 9.5 -12.406 7.898 1 66.5 287 VAL B N 1
ATOM 4895 C CA . VAL B 1 287 ? 10.062 -11.477 6.93 1 66.5 287 VAL B CA 1
ATOM 4896 C C . VAL B 1 287 ? 11.133 -10.609 7.602 1 66.5 287 VAL B C 1
ATOM 4898 O O . VAL B 1 287 ? 12.148 -10.281 6.984 1 66.5 287 VAL B O 1
ATOM 4901 N N . THR B 1 288 ? 10.945 -10.328 8.852 1 62.44 288 THR B N 1
ATOM 4902 C CA . THR B 1 288 ? 11.82 -9.383 9.523 1 62.44 288 THR B CA 1
ATOM 4903 C C . THR B 1 288 ? 13.062 -10.086 10.078 1 62.44 288 THR B C 1
ATOM 4905 O O . THR B 1 288 ? 14.141 -9.5 10.133 1 62.44 288 THR B O 1
ATOM 4908 N N . ILE B 1 289 ? 12.867 -11.297 10.477 1 59.78 289 ILE B N 1
ATOM 4909 C CA . ILE B 1 289 ? 13.977 -11.992 11.117 1 59.78 289 ILE B CA 1
ATOM 4910 C C . ILE B 1 289 ? 15.156 -12.094 10.148 1 59.78 289 ILE B C 1
ATOM 4912 O O . ILE B 1 289 ? 16.281 -11.742 10.492 1 59.78 289 ILE B O 1
ATOM 4916 N N . PRO B 1 290 ? 14.906 -12.516 9 1 60.06 290 PRO B N 1
ATOM 4917 C CA . PRO B 1 290 ? 16.047 -12.562 8.078 1 60.06 290 PRO B CA 1
ATOM 4918 C C . PRO B 1 290 ? 16.641 -11.18 7.812 1 60.06 290 PRO B C 1
ATOM 4920 O O . PRO B 1 290 ? 17.844 -11.047 7.605 1 60.06 290 PRO B O 1
ATOM 4923 N N . LEU B 1 291 ? 15.828 -10.234 7.781 1 58.97 291 LEU B N 1
ATOM 4924 C CA . LEU B 1 291 ? 16.281 -8.875 7.531 1 58.97 291 LEU B CA 1
ATOM 4925 C C . LEU B 1 291 ? 17.188 -8.383 8.656 1 58.97 291 LEU B C 1
ATOM 4927 O O . LEU B 1 291 ? 18.141 -7.645 8.414 1 58.97 291 LEU B O 1
ATOM 4931 N N . MET B 1 292 ? 16.797 -8.766 9.75 1 53.38 292 MET B N 1
ATOM 4932 C CA . MET B 1 292 ? 17.562 -8.328 10.914 1 53.38 292 MET B CA 1
ATOM 4933 C C . MET B 1 292 ? 18.875 -9.094 11.023 1 53.38 292 MET B C 1
ATOM 4935 O O . MET B 1 292 ? 19.875 -8.555 11.508 1 53.38 292 MET B O 1
ATOM 4939 N N . LEU B 1 293 ? 18.688 -10.258 10.656 1 52.22 293 LEU B N 1
ATOM 4940 C CA . LEU B 1 293 ? 19.875 -11.094 10.797 1 52.22 293 LEU B CA 1
ATOM 4941 C C . LEU B 1 293 ? 20.859 -10.844 9.656 1 52.22 293 LEU B C 1
ATOM 4943 O O . LEU B 1 293 ? 22.062 -11.016 9.82 1 52.22 293 LEU B O 1
ATOM 4947 N N . LEU B 1 294 ? 20.281 -10.492 8.461 1 50.78 294 LEU B N 1
ATOM 4948 C CA . LEU B 1 294 ? 21.188 -10.352 7.336 1 50.78 294 LEU B CA 1
ATOM 4949 C C . LEU B 1 294 ? 21.547 -8.891 7.109 1 50.78 294 LEU B C 1
ATOM 4951 O O . LEU B 1 294 ? 21.125 -8.289 6.121 1 50.78 294 LEU B O 1
ATOM 4955 N N . GLY B 1 295 ? 21.656 -8.078 8.039 1 43.97 295 GLY B N 1
ATOM 4956 C CA . GLY B 1 295 ? 21.984 -6.664 8.156 1 43.97 295 GLY B CA 1
ATOM 4957 C C . GLY B 1 295 ? 22.703 -6.113 6.941 1 43.97 295 GLY B C 1
ATOM 4958 O O . GLY B 1 295 ? 22.344 -5.051 6.43 1 43.97 295 GLY B O 1
ATOM 4959 N N . ASN B 1 296 ? 23.875 -6.516 6.555 1 43.78 296 ASN B N 1
ATOM 4960 C CA . ASN B 1 296 ? 24.859 -5.887 5.68 1 43.78 296 ASN B CA 1
ATOM 4961 C C . ASN B 1 296 ? 24.719 -6.359 4.238 1 43.78 296 ASN B C 1
ATOM 4963 O O . ASN B 1 296 ? 25.578 -6.09 3.4 1 43.78 296 ASN B O 1
ATOM 4967 N N . SER B 1 297 ? 23.781 -7.195 3.908 1 43.78 297 SER B N 1
ATOM 4968 C CA . SER B 1 297 ? 23.938 -7.734 2.562 1 43.78 297 SER B CA 1
ATOM 4969 C C . SER B 1 297 ? 23.078 -6.965 1.555 1 43.78 297 SER B C 1
ATOM 4971 O O . SER B 1 297 ? 22.031 -6.426 1.906 1 43.78 297 SER B O 1
ATOM 4973 N N . GLU B 1 298 ? 23.719 -6.301 0.617 1 43.09 298 GLU B N 1
ATOM 4974 C CA . GLU B 1 298 ? 23.031 -5.719 -0.535 1 43.09 298 GLU B CA 1
ATOM 4975 C C . GLU B 1 298 ? 21.906 -6.629 -1.027 1 43.09 298 GLU B C 1
ATOM 4977 O O . GLU B 1 298 ? 22.156 -7.766 -1.442 1 43.09 298 GLU B O 1
ATOM 4982 N N . PHE B 1 299 ? 20.906 -6.703 -0.355 1 45.78 299 PHE B N 1
ATOM 4983 C CA . PHE B 1 299 ? 19.812 -7.598 -0.701 1 45.78 299 PHE B CA 1
ATOM 4984 C C . PHE B 1 299 ? 19.406 -7.418 -2.16 1 45.78 299 PHE B C 1
ATOM 4986 O O . PHE B 1 299 ? 18.578 -6.559 -2.479 1 45.78 299 PHE B O 1
ATOM 4993 N N . GLY B 1 300 ? 20.406 -7.777 -3.111 1 43.75 300 GLY B N 1
ATOM 4994 C CA . GLY B 1 300 ? 20.078 -7.762 -4.527 1 43.75 300 GLY B CA 1
ATOM 4995 C C . GLY B 1 300 ? 18.938 -8.695 -4.891 1 43.75 300 GLY B C 1
ATOM 4996 O O . GLY B 1 300 ? 18.641 -9.633 -4.141 1 43.75 300 GLY B O 1
ATOM 4997 N N . GLY B 1 301 ? 17.984 -8.453 -5.766 1 48.34 301 GLY B N 1
ATOM 4998 C CA . GLY B 1 301 ? 16.875 -9.258 -6.246 1 48.34 301 GLY B CA 1
ATOM 4999 C C . GLY B 1 301 ? 17.297 -10.617 -6.766 1 48.34 301 GLY B C 1
ATOM 5000 O O . GLY B 1 301 ? 18.375 -10.766 -7.324 1 48.34 301 GLY B O 1
ATOM 5001 N N . SER B 1 302 ? 16.609 -11.797 -6.32 1 43.12 302 SER B N 1
ATOM 5002 C CA . SER B 1 302 ? 16.875 -13.141 -6.82 1 43.12 302 SER B CA 1
ATOM 5003 C C . SER B 1 302 ? 16.953 -13.164 -8.344 1 43.12 302 SER B C 1
ATOM 5005 O O . SER B 1 302 ? 17.578 -14.047 -8.922 1 43.12 302 SER B O 1
ATOM 5007 N N . ASP B 1 303 ? 16.359 -12.164 -9.016 1 49.53 303 ASP B N 1
ATOM 5008 C CA . ASP B 1 303 ? 16.406 -12.117 -10.469 1 49.53 303 ASP B CA 1
ATOM 5009 C C . ASP B 1 303 ? 17.812 -11.805 -10.961 1 49.53 303 ASP B C 1
ATOM 5011 O O . ASP B 1 303 ? 18.266 -12.352 -11.977 1 49.53 303 ASP B O 1
ATOM 5015 N N . ASP B 1 304 ? 18.406 -11.023 -10.188 1 53.91 304 ASP B N 1
ATOM 5016 C CA . ASP B 1 304 ? 19.781 -10.719 -10.562 1 53.91 304 ASP B CA 1
ATOM 5017 C C . ASP B 1 304 ? 20.672 -11.961 -10.453 1 53.91 304 ASP B C 1
ATOM 5019 O O . ASP B 1 304 ? 21.562 -12.164 -11.281 1 53.91 304 ASP B O 1
ATOM 5023 N N . ALA B 1 305 ? 20.219 -12.805 -9.578 1 53.38 305 ALA B N 1
ATOM 5024 C CA . ALA B 1 305 ? 20.984 -14.031 -9.398 1 53.38 305 ALA B CA 1
ATOM 5025 C C . ALA B 1 305 ? 20.75 -15 -10.555 1 53.38 305 ALA B C 1
ATOM 5027 O O . ALA B 1 305 ? 21.688 -15.672 -11 1 53.38 305 ALA B O 1
ATOM 5028 N N . GLY B 1 306 ? 19.484 -15.102 -11.047 1 55.25 306 GLY B N 1
ATOM 5029 C CA . GLY B 1 306 ? 19.203 -15.93 -12.211 1 55.25 306 GLY B CA 1
ATOM 5030 C C . GLY B 1 306 ? 19.969 -15.492 -13.445 1 55.25 306 GLY B C 1
ATOM 5031 O O . GLY B 1 306 ? 20.516 -16.328 -14.172 1 55.25 306 GLY B O 1
ATOM 5032 N N . SER B 1 307 ? 20.016 -14.164 -13.586 1 60.72 307 SER B N 1
ATOM 5033 C CA . SER B 1 307 ? 20.719 -13.633 -14.742 1 60.72 307 SER B CA 1
ATOM 5034 C C . SER B 1 307 ? 22.219 -13.883 -14.633 1 60.72 307 SER B C 1
ATOM 5036 O O . SER B 1 307 ? 22.891 -14.133 -15.641 1 60.72 307 SER B O 1
ATOM 5038 N N . THR B 1 308 ? 22.656 -13.844 -13.391 1 65.62 308 THR B N 1
ATOM 5039 C CA . THR B 1 308 ? 24.078 -14.102 -13.172 1 65.62 308 THR B CA 1
ATOM 5040 C C . THR B 1 308 ? 24.422 -15.547 -13.523 1 65.62 308 THR B C 1
ATOM 5042 O O . THR B 1 308 ? 25.484 -15.82 -14.086 1 65.62 308 THR B O 1
ATOM 5045 N N . VAL B 1 309 ? 23.5 -16.422 -13.227 1 66.69 309 VAL B N 1
ATOM 5046 C CA . VAL B 1 309 ? 23.719 -17.844 -13.547 1 66.69 309 VAL B CA 1
ATOM 5047 C C . VAL B 1 309 ? 23.688 -18.031 -15.062 1 66.69 309 VAL B C 1
ATOM 5049 O O . VAL B 1 309 ? 24.484 -18.797 -15.609 1 66.69 309 VAL B O 1
ATOM 5052 N N . VAL B 1 310 ? 22.797 -17.344 -15.758 1 66.25 310 VAL B N 1
ATOM 5053 C CA . VAL B 1 310 ? 22.734 -17.422 -17.219 1 66.25 310 VAL B CA 1
ATOM 5054 C C . VAL B 1 310 ? 24.062 -16.938 -17.812 1 66.25 310 VAL B C 1
ATOM 5056 O O . VAL B 1 310 ? 24.594 -17.547 -18.75 1 66.25 310 VAL B O 1
ATOM 5059 N N . GLU B 1 311 ? 24.531 -15.859 -17.188 1 66.94 311 GLU B N 1
ATOM 5060 C CA . GLU B 1 311 ? 25.781 -15.297 -17.688 1 66.94 311 GLU B CA 1
ATOM 5061 C C . GLU B 1 311 ? 26.953 -16.219 -17.391 1 66.94 311 GLU B C 1
ATOM 5063 O O . GLU B 1 311 ? 27.922 -16.266 -18.156 1 66.94 311 GLU B O 1
ATOM 5068 N N . GLU B 1 312 ? 26.875 -16.969 -16.359 1 69.12 312 GLU B N 1
ATOM 5069 C CA . GLU B 1 312 ? 27.922 -17.938 -16.016 1 69.12 312 GLU B CA 1
ATOM 5070 C C . GLU B 1 312 ? 27.875 -19.141 -16.938 1 69.12 312 GLU B C 1
ATOM 5072 O O . GLU B 1 312 ? 28.922 -19.656 -17.344 1 69.12 312 GLU B O 1
ATOM 5077 N N . ILE B 1 313 ? 26.734 -19.594 -17.234 1 67.06 313 ILE B N 1
ATOM 5078 C CA . ILE B 1 313 ? 26.562 -20.766 -18.062 1 67.06 313 ILE B CA 1
ATOM 5079 C C . ILE B 1 313 ? 26.844 -20.406 -19.531 1 67.06 313 ILE B C 1
ATOM 5081 O O . ILE B 1 313 ? 27.484 -21.172 -20.25 1 67.06 313 ILE B O 1
ATOM 5085 N N . ASN B 1 314 ? 26.266 -19.25 -19.906 1 67.25 314 ASN B N 1
ATOM 5086 C CA . ASN B 1 314 ? 26.438 -18.766 -21.281 1 67.25 314 ASN B CA 1
ATOM 5087 C C . ASN B 1 314 ? 27.344 -17.547 -21.328 1 67.25 314 ASN B C 1
ATOM 5089 O O . ASN B 1 314 ? 26.859 -16.406 -21.375 1 67.25 314 ASN B O 1
ATOM 5093 N N . GLY B 1 315 ? 28.641 -17.781 -21.172 1 62.88 315 GLY B N 1
ATOM 5094 C CA . GLY B 1 315 ? 29.641 -16.734 -21.188 1 62.88 315 GLY B CA 1
ATOM 5095 C C . GLY B 1 315 ? 29.375 -15.672 -22.234 1 62.88 315 GLY B C 1
ATOM 5096 O O . GLY B 1 315 ? 29.125 -16 -23.406 1 62.88 315 GLY B O 1
ATOM 5097 N N . GLY B 1 316 ? 29.109 -14.297 -21.812 1 60.34 316 GLY B N 1
ATOM 5098 C CA . GLY B 1 316 ? 28.969 -13.188 -22.75 1 60.34 316 GLY B CA 1
ATOM 5099 C C . GLY B 1 316 ? 27.547 -12.953 -23.188 1 60.34 316 GLY B C 1
ATOM 5100 O O . GLY B 1 316 ? 27.312 -12.336 -24.234 1 60.34 316 GLY B O 1
ATOM 5101 N N . TYR B 1 317 ? 26.594 -13.555 -22.562 1 66.94 317 TYR B N 1
ATOM 5102 C CA . TYR B 1 317 ? 25.219 -13.383 -23.016 1 66.94 317 TYR B CA 1
ATOM 5103 C C . TYR B 1 317 ? 24.75 -11.945 -22.812 1 66.94 317 TYR B C 1
ATOM 5105 O O . TYR B 1 317 ? 25.016 -11.352 -21.766 1 66.94 317 TYR B O 1
ATOM 5113 N N . THR B 1 318 ? 24.328 -11.352 -23.953 1 71.31 318 THR B N 1
ATOM 5114 C CA . THR B 1 318 ? 23.688 -10.047 -23.891 1 71.31 318 THR B CA 1
ATOM 5115 C C . THR B 1 318 ? 22.188 -10.18 -24.172 1 71.31 318 THR B C 1
ATOM 5117 O O . THR B 1 318 ? 21.781 -10.844 -25.125 1 71.31 318 THR B O 1
ATOM 5120 N N . PRO B 1 319 ? 21.391 -9.664 -23.312 1 71 319 PRO B N 1
ATOM 5121 C CA . PRO B 1 319 ? 19.953 -9.688 -23.609 1 71 319 PRO B CA 1
ATOM 5122 C C . PRO B 1 319 ? 19.641 -9.156 -25.016 1 71 319 PRO B C 1
ATOM 5124 O O . PRO B 1 319 ? 20.172 -8.125 -25.422 1 71 319 PRO B O 1
ATOM 5127 N N . TRP B 1 320 ? 18.891 -9.984 -25.656 1 72.81 320 TRP B N 1
ATOM 5128 C CA . TRP B 1 320 ? 18.625 -9.617 -27.047 1 72.81 320 TRP B CA 1
ATOM 5129 C C . TRP B 1 320 ? 17.531 -8.562 -27.125 1 72.81 320 TRP B C 1
ATOM 5131 O O . TRP B 1 320 ? 17.266 -8 -28.188 1 72.81 320 TRP B O 1
ATOM 5141 N N . PHE B 1 321 ? 16.844 -8.289 -25.984 1 71.31 321 PHE B N 1
ATOM 5142 C CA . PHE B 1 321 ? 15.789 -7.281 -25.891 1 71.31 321 PHE B CA 1
ATOM 5143 C C . PHE B 1 321 ? 15.844 -6.562 -24.547 1 71.31 321 PHE B C 1
ATOM 5145 O O . PHE B 1 321 ? 16.094 -7.184 -23.516 1 71.31 321 PHE B O 1
ATOM 5152 N N . GLU B 1 322 ? 15.82 -5.289 -24.609 1 69.44 322 GLU B N 1
ATOM 5153 C CA . GLU B 1 322 ? 15.82 -4.488 -23.391 1 69.44 322 GLU B CA 1
ATOM 5154 C C . GLU B 1 322 ? 14.445 -3.885 -23.125 1 69.44 322 GLU B C 1
ATOM 5156 O O . GLU B 1 322 ? 13.672 -3.65 -24.062 1 69.44 322 GLU B O 1
ATOM 5161 N N . SER B 1 323 ? 14.242 -3.859 -21.875 1 66.94 323 SER B N 1
ATOM 5162 C CA . SER B 1 323 ? 12.977 -3.248 -21.5 1 66.94 323 SER B CA 1
ATOM 5163 C C . SER B 1 323 ? 12.859 -1.826 -22.031 1 66.94 323 SER B C 1
ATOM 5165 O O . SER B 1 323 ? 13.859 -1.103 -22.109 1 66.94 323 SER B O 1
ATOM 5167 N N . PHE B 1 324 ? 11.609 -1.634 -22.469 1 64.38 324 PHE B N 1
ATOM 5168 C CA . PHE B 1 324 ? 11.344 -0.313 -23.031 1 64.38 324 PHE B CA 1
ATOM 5169 C C . PHE B 1 324 ? 11.586 0.773 -22 1 64.38 324 PHE B C 1
ATOM 5171 O O . PHE B 1 324 ? 11.898 1.914 -22.344 1 64.38 324 PHE B O 1
ATOM 5178 N N . TRP B 1 325 ? 11.398 0.296 -20.672 1 64.69 325 TRP B N 1
ATOM 5179 C CA . TRP B 1 325 ? 11.516 1.272 -19.594 1 64.69 325 TRP B CA 1
ATOM 5180 C C . TRP B 1 325 ? 11.992 0.608 -18.297 1 64.69 325 TRP B C 1
ATOM 5182 O O . TRP B 1 325 ? 11.602 -0.52 -18 1 64.69 325 TRP B O 1
ATOM 5192 N N . GLU B 1 326 ? 13.039 1.249 -17.688 1 67.5 326 GLU B N 1
ATOM 5193 C CA . GLU B 1 326 ? 13.461 0.85 -16.359 1 67.5 326 GLU B CA 1
ATOM 5194 C C . GLU B 1 326 ? 13.422 2.031 -15.391 1 67.5 326 GLU B C 1
ATOM 5196 O O . GLU B 1 326 ? 13.672 3.172 -15.789 1 67.5 326 GLU B O 1
ATOM 5201 N N . PRO B 1 327 ? 12.977 1.78 -14.156 1 65.06 327 PRO B N 1
ATOM 5202 C CA . PRO B 1 327 ? 13.023 2.879 -13.188 1 65.06 327 PRO B CA 1
ATOM 5203 C C . PRO B 1 327 ? 14.414 3.506 -13.078 1 65.06 327 PRO B C 1
ATOM 5205 O O . PRO B 1 327 ? 15.414 2.789 -13.016 1 65.06 327 PRO B O 1
ATOM 5208 N N . PRO B 1 328 ? 14.453 4.797 -13.18 1 62.03 328 PRO B N 1
ATOM 5209 C CA . PRO B 1 328 ? 15.734 5.496 -13.227 1 62.03 328 PRO B CA 1
ATOM 5210 C C . PRO B 1 328 ? 16.547 5.348 -11.945 1 62.03 328 PRO B C 1
ATOM 5212 O O . PRO B 1 328 ? 17.75 5.559 -11.945 1 62.03 328 PRO B O 1
ATOM 5215 N N . SER B 1 329 ? 15.836 5.066 -10.82 1 63.72 329 SER B N 1
ATOM 5216 C CA . SER B 1 329 ? 16.531 4.922 -9.547 1 63.72 329 SER B CA 1
ATOM 5217 C C . SER B 1 329 ? 15.812 3.934 -8.633 1 63.72 329 SER B C 1
ATOM 5219 O O . SER B 1 329 ? 14.664 3.561 -8.891 1 63.72 329 SER B O 1
ATOM 5221 N N . GLY B 1 330 ? 16.562 3.418 -7.707 1 65 330 GLY B N 1
ATOM 5222 C CA . GLY B 1 330 ? 15.977 2.539 -6.707 1 65 330 GLY B CA 1
ATOM 5223 C C . GLY B 1 330 ? 14.812 3.174 -5.961 1 65 330 GLY B C 1
ATOM 5224 O O . GLY B 1 330 ? 13.875 2.482 -5.559 1 65 330 GLY B O 1
ATOM 5225 N N . GLU B 1 331 ? 14.891 4.508 -5.938 1 63.91 331 GLU B N 1
ATOM 5226 C CA . GLU B 1 331 ? 13.82 5.223 -5.238 1 63.91 331 GLU B CA 1
ATOM 5227 C C . GLU B 1 331 ? 12.531 5.215 -6.051 1 63.91 331 GLU B C 1
ATOM 5229 O O . GLU B 1 331 ? 11.438 5.051 -5.496 1 63.91 331 GLU B O 1
ATOM 5234 N N . VAL B 1 332 ? 12.727 5.363 -7.293 1 68.06 332 VAL B N 1
ATOM 5235 C CA . VAL B 1 332 ? 11.547 5.348 -8.156 1 68.06 332 VAL B CA 1
ATOM 5236 C C . VAL B 1 332 ? 10.938 3.947 -8.172 1 68.06 332 VAL B C 1
ATOM 5238 O O . VAL B 1 332 ? 9.711 3.799 -8.156 1 68.06 332 VAL B O 1
ATOM 5241 N N . GLU B 1 333 ? 11.836 3.045 -8.211 1 72.25 333 GLU B N 1
ATOM 5242 C CA . GLU B 1 333 ? 11.352 1.666 -8.156 1 72.25 333 GLU B CA 1
ATOM 5243 C C . GLU B 1 333 ? 10.578 1.4 -6.867 1 72.25 333 GLU B C 1
ATOM 5245 O O . GLU B 1 333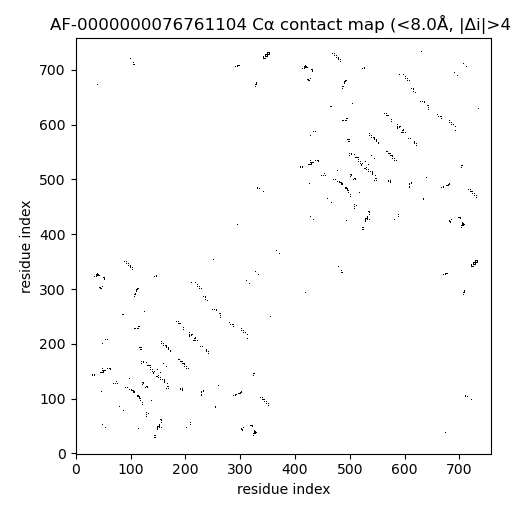 ? 9.508 0.795 -6.898 1 72.25 333 GLU B O 1
ATOM 5250 N N . SER B 1 334 ? 11.133 1.891 -5.84 1 71.75 334 SER B N 1
ATOM 5251 C CA . SER B 1 334 ? 10.484 1.725 -4.543 1 71.75 334 SER B CA 1
ATOM 5252 C C . SER B 1 334 ? 9.125 2.422 -4.512 1 71.75 334 SER B C 1
ATOM 5254 O O . SER B 1 334 ? 8.164 1.895 -3.949 1 71.75 334 SER B O 1
ATOM 5256 N N . LEU B 1 335 ? 9.102 3.568 -5.062 1 72.62 335 LEU B N 1
ATOM 5257 C CA . LEU B 1 335 ? 7.848 4.309 -5.121 1 72.62 335 LEU B CA 1
ATOM 5258 C C . LEU B 1 335 ? 6.793 3.527 -5.902 1 72.62 335 LEU B C 1
ATOM 5260 O O . LEU B 1 335 ? 5.633 3.461 -5.492 1 72.62 335 LEU B O 1
ATOM 5264 N N . LEU B 1 336 ? 7.215 2.992 -6.957 1 74.94 336 LEU B N 1
ATOM 5265 C CA . LEU B 1 336 ? 6.273 2.258 -7.793 1 74.94 336 LEU B CA 1
ATOM 5266 C C . LEU B 1 336 ? 5.77 1.01 -7.078 1 74.94 336 LEU B C 1
ATOM 5268 O O . LEU B 1 336 ? 4.598 0.65 -7.203 1 74.94 336 LEU B O 1
ATOM 5272 N N . PHE B 1 337 ? 6.59 0.405 -6.355 1 76.75 337 PHE B N 1
ATOM 5273 C CA . PHE B 1 337 ? 6.172 -0.745 -5.562 1 76.75 337 PHE B CA 1
ATOM 5274 C C . PHE B 1 337 ? 5.203 -0.321 -4.469 1 76.75 337 PHE B C 1
ATOM 5276 O O . PHE B 1 337 ? 4.25 -1.04 -4.164 1 76.75 337 PHE B O 1
ATOM 5283 N N . CYS B 1 338 ? 5.461 0.792 -3.957 1 78.12 338 CYS B N 1
ATOM 5284 C CA . CYS B 1 338 ? 4.57 1.31 -2.922 1 78.12 338 CYS B CA 1
ATOM 5285 C C . CYS B 1 338 ? 3.191 1.616 -3.492 1 78.12 338 CYS B C 1
ATOM 5287 O O . CYS B 1 338 ? 2.176 1.308 -2.867 1 78.12 338 CYS B O 1
ATOM 5289 N N . VAL B 1 339 ? 3.246 2.186 -4.625 1 78.62 339 VAL B N 1
ATOM 5290 C CA . VAL B 1 339 ? 1.981 2.512 -5.277 1 78.62 339 VAL B CA 1
ATOM 5291 C C . VAL B 1 339 ? 1.22 1.229 -5.602 1 78.62 339 VAL B C 1
ATOM 5293 O O . VAL B 1 339 ? 0.011 1.143 -5.367 1 78.62 339 VAL B O 1
ATOM 5296 N N . GLN B 1 340 ? 1.943 0.322 -6.113 1 81.25 340 GLN B N 1
ATOM 5297 C CA . GLN B 1 340 ? 1.322 -0.962 -6.422 1 81.25 340 GLN B CA 1
ATOM 5298 C C . GLN B 1 340 ? 0.732 -1.604 -5.168 1 81.25 340 GLN B C 1
ATOM 5300 O O . GLN B 1 340 ? -0.395 -2.102 -5.191 1 81.25 340 GLN B O 1
ATOM 5305 N N . SER B 1 341 ? 1.479 -1.623 -4.176 1 84.12 341 SER B N 1
ATOM 5306 C CA . SER B 1 341 ? 1.02 -2.205 -2.918 1 84.12 341 SER B CA 1
ATOM 5307 C C . SER B 1 341 ? -0.192 -1.454 -2.373 1 84.12 341 SER B C 1
ATOM 5309 O O . SER B 1 341 ? -1.126 -2.068 -1.852 1 84.12 341 SER B O 1
ATOM 5311 N N . ALA B 1 342 ? -0.166 -0.199 -2.477 1 84.25 342 ALA B N 1
ATOM 5312 C CA . ALA B 1 342 ? -1.283 0.62 -2.012 1 84.25 342 ALA B CA 1
ATOM 5313 C C . ALA B 1 342 ? -2.549 0.323 -2.811 1 84.25 342 ALA B C 1
ATOM 5315 O O . ALA B 1 342 ? -3.631 0.172 -2.236 1 84.25 342 ALA B O 1
ATOM 5316 N N . ILE B 1 343 ? -2.416 0.236 -4.055 1 84 343 ILE B N 1
ATOM 5317 C CA . ILE B 1 343 ? -3.561 -0.048 -4.914 1 84 343 ILE B CA 1
ATOM 5318 C C . ILE B 1 343 ? -4.137 -1.419 -4.566 1 84 343 ILE B C 1
ATOM 5320 O O . ILE B 1 343 ? -5.344 -1.555 -4.348 1 84 343 ILE B O 1
ATOM 5324 N N . GLY B 1 344 ? -3.273 -2.355 -4.555 1 87.69 344 GLY B N 1
ATOM 5325 C CA . GLY B 1 344 ? -3.723 -3.695 -4.211 1 87.69 344 GLY B CA 1
ATOM 5326 C C . GLY B 1 344 ? -4.391 -3.771 -2.852 1 87.69 344 GLY B C 1
ATOM 5327 O O . GLY B 1 344 ? -5.484 -4.324 -2.721 1 87.69 344 GLY B O 1
ATOM 5328 N N . ALA B 1 345 ? -3.754 -3.193 -1.886 1 89.5 345 ALA B N 1
ATOM 5329 C CA . ALA B 1 345 ? -4.297 -3.217 -0.529 1 89.5 345 ALA B CA 1
ATOM 5330 C C . ALA B 1 345 ? -5.582 -2.4 -0.439 1 89.5 345 ALA B C 1
ATOM 5332 O O . ALA B 1 345 ? -6.504 -2.76 0.299 1 89.5 345 ALA B O 1
ATOM 5333 N N . GLY B 1 346 ? -5.598 -1.325 -1.127 1 90.69 346 GLY B N 1
ATOM 5334 C CA . GLY B 1 346 ? -6.816 -0.53 -1.173 1 90.69 346 GLY B CA 1
ATOM 5335 C C . GLY B 1 346 ? -8.008 -1.292 -1.727 1 90.69 346 GLY B C 1
ATOM 5336 O O . GLY B 1 346 ? -9.102 -1.235 -1.164 1 90.69 346 GLY B O 1
ATOM 5337 N N . ILE B 1 347 ? -7.789 -1.979 -2.775 1 90.19 347 ILE B N 1
ATOM 5338 C CA . ILE B 1 347 ? -8.852 -2.777 -3.375 1 90.19 347 ILE B CA 1
ATOM 5339 C C . ILE B 1 347 ? -9.258 -3.893 -2.418 1 90.19 347 ILE B C 1
ATOM 5341 O O . ILE B 1 347 ? -10.453 -4.125 -2.203 1 90.19 347 ILE B O 1
ATOM 5345 N N . CYS B 1 348 ? -8.281 -4.523 -1.88 1 91 348 CYS B N 1
ATOM 5346 C CA . CYS B 1 348 ? -8.586 -5.574 -0.917 1 91 348 CYS B CA 1
ATOM 5347 C C . CYS B 1 348 ? -9.391 -5.023 0.253 1 91 348 CYS B C 1
ATOM 5349 O O . CYS B 1 348 ? -10.406 -5.609 0.644 1 91 348 CYS B O 1
ATOM 5351 N N . GLY B 1 349 ? -8.922 -3.926 0.758 1 90.69 349 GLY B N 1
ATOM 5352 C CA . GLY B 1 349 ? -9.664 -3.291 1.835 1 90.69 349 GLY B CA 1
ATOM 5353 C C . GLY B 1 349 ? -11.086 -2.918 1.444 1 90.69 349 GLY B C 1
ATOM 5354 O O . GLY B 1 349 ? -12.023 -3.15 2.207 1 90.69 349 GLY B O 1
ATOM 5355 N N . PHE B 1 350 ? -11.219 -2.414 0.31 1 90.88 350 PHE B N 1
ATOM 5356 C CA . PHE B 1 350 ? -12.531 -2.014 -0.175 1 90.88 350 PHE B CA 1
ATOM 5357 C C . PHE B 1 350 ? -13.461 -3.215 -0.265 1 90.88 350 PHE B C 1
ATOM 5359 O O . PHE B 1 350 ? -14.602 -3.162 0.206 1 90.88 350 PHE B O 1
ATOM 5366 N N . VAL B 1 351 ? -13.008 -4.258 -0.829 1 90.31 351 VAL B N 1
ATOM 5367 C CA . VAL B 1 351 ? -13.812 -5.465 -0.981 1 90.31 351 VAL B CA 1
ATOM 5368 C C . VAL B 1 351 ? -14.156 -6.035 0.394 1 90.31 351 VAL B C 1
ATOM 5370 O O . VAL B 1 351 ? -15.305 -6.414 0.647 1 90.31 351 VAL B O 1
ATOM 5373 N N . LEU B 1 352 ? -13.203 -6.047 1.266 1 88.81 352 LEU B N 1
ATOM 5374 C CA . LEU B 1 352 ? -13.453 -6.57 2.605 1 88.81 352 LEU B CA 1
ATOM 5375 C C . LEU B 1 352 ? -14.469 -5.707 3.348 1 88.81 352 LEU B C 1
ATOM 5377 O O . LEU B 1 352 ? -15.297 -6.223 4.098 1 88.81 352 LEU B O 1
ATOM 5381 N N . GLY B 1 353 ? -14.391 -4.453 3.145 1 86.62 353 GLY B N 1
ATOM 5382 C CA . GLY B 1 353 ? -15.398 -3.578 3.721 1 86.62 353 GLY B CA 1
ATOM 5383 C C . GLY B 1 353 ? -16.797 -3.83 3.174 1 86.62 353 GLY B C 1
ATOM 5384 O O . GLY B 1 353 ? -17.766 -3.789 3.92 1 86.62 353 GLY B O 1
ATOM 5385 N N . ARG B 1 354 ? -16.812 -4.141 1.974 1 85.31 354 ARG B N 1
ATOM 5386 C CA . ARG B 1 354 ? -18.109 -4.359 1.312 1 85.31 354 ARG B CA 1
ATOM 5387 C C . ARG B 1 354 ? -18.703 -5.699 1.721 1 85.31 354 ARG B C 1
ATOM 5389 O O . ARG B 1 354 ? -19.922 -5.816 1.863 1 85.31 354 ARG B O 1
ATOM 5396 N N . ILE B 1 355 ? -17.875 -6.66 1.889 1 85.44 355 ILE B N 1
ATOM 5397 C CA . ILE B 1 355 ? -18.422 -7.988 2.139 1 85.44 355 ILE B CA 1
ATOM 5398 C C . ILE B 1 355 ? -18.688 -8.172 3.633 1 85.44 355 ILE B C 1
ATOM 5400 O O . ILE B 1 355 ? -19.422 -9.07 4.035 1 85.44 355 ILE B O 1
ATOM 5404 N N . SER B 1 356 ? -18.016 -7.465 4.516 1 78.5 356 SER B N 1
ATOM 5405 C CA . SER B 1 356 ? -18.188 -7.594 5.957 1 78.5 356 SER B CA 1
ATOM 5406 C C . SER B 1 356 ? -19.516 -6.988 6.41 1 78.5 356 SER B C 1
ATOM 5408 O O . SER B 1 356 ? -19.844 -7.023 7.598 1 78.5 356 SER B O 1
ATOM 5410 N N . ARG B 1 357 ? -20.312 -6.449 5.672 1 64.94 357 ARG B N 1
ATOM 5411 C CA . ARG B 1 357 ? -21.562 -5.805 6.07 1 64.94 357 ARG B CA 1
ATOM 5412 C C . ARG B 1 357 ? -22.578 -6.828 6.578 1 64.94 357 ARG B C 1
ATOM 5414 O O . ARG B 1 357 ? -22.766 -7.879 5.961 1 64.94 357 ARG B O 1
ATOM 5421 N N . LYS B 1 358 ? -22.812 -6.801 7.977 1 54.72 358 LYS B N 1
ATOM 5422 C CA . LYS B 1 358 ? -23.891 -7.586 8.586 1 54.72 358 LYS B CA 1
ATOM 5423 C C . LYS B 1 358 ? -25.203 -7.375 7.863 1 54.72 358 LYS B C 1
ATOM 5425 O O . LYS B 1 358 ? -25.578 -6.238 7.555 1 54.72 358 LYS B O 1
ATOM 5430 N N . PRO B 1 359 ? -25.797 -8.383 7.301 1 45.12 359 PRO B N 1
ATOM 5431 C CA . PRO B 1 359 ? -27.156 -8.242 6.785 1 45.12 359 PRO B CA 1
ATOM 5432 C C . PRO B 1 359 ? -28.109 -7.617 7.801 1 45.12 359 PRO B C 1
ATOM 5434 O O . PRO B 1 359 ? -28.016 -7.91 8.992 1 45.12 359 PRO B O 1
ATOM 5437 N N . LYS B 1 360 ? -28.516 -6.398 7.664 1 40.91 360 LYS B N 1
ATOM 5438 C CA . LYS B 1 360 ? -29.609 -5.969 8.523 1 40.91 360 LYS B CA 1
ATOM 5439 C C . LYS B 1 360 ? -30.625 -7.094 8.734 1 40.91 360 LYS B C 1
ATOM 5441 O O . LYS B 1 360 ? -31.109 -7.68 7.766 1 40.91 360 LYS B O 1
ATOM 5446 N N . THR B 1 361 ? -30.484 -7.809 9.797 1 36.88 361 THR B N 1
ATOM 5447 C CA 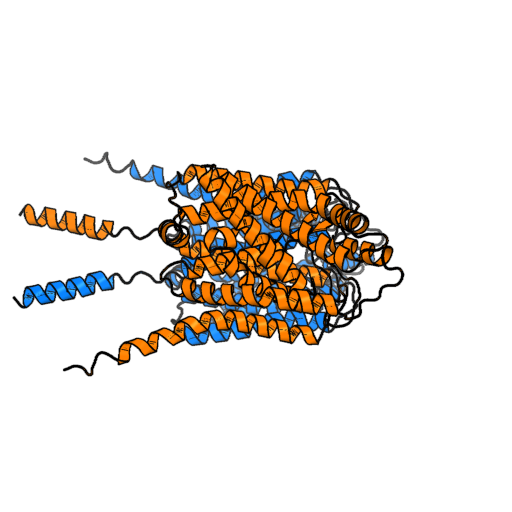. THR B 1 361 ? -31.594 -8.672 10.164 1 36.88 361 THR B CA 1
ATOM 5448 C C . THR B 1 361 ? -32.938 -7.988 9.891 1 36.88 361 THR B C 1
ATOM 5450 O O . THR B 1 361 ? -33.156 -6.84 10.297 1 36.88 361 THR B O 1
ATOM 5453 N N . SER B 1 362 ? -33.625 -8.305 8.93 1 37.66 362 SER B N 1
ATOM 5454 C CA . SER B 1 362 ? -35.062 -8.094 8.867 1 37.66 362 SER B CA 1
ATOM 5455 C C . SER B 1 362 ? -35.719 -8.312 10.234 1 37.66 362 SER B C 1
ATOM 5457 O O . SER B 1 362 ? -36.938 -8.328 10.352 1 37.66 362 SER B O 1
ATOM 5459 N N . ALA B 1 363 ? -35.062 -8.625 11.227 1 36.5 363 ALA B N 1
ATOM 5460 C CA . ALA B 1 363 ? -35.75 -8.945 12.469 1 36.5 363 ALA B CA 1
ATOM 5461 C C . ALA B 1 363 ? -36.406 -7.707 13.055 1 36.5 363 ALA B C 1
ATOM 5463 O O . ALA B 1 363 ? -37.344 -7.82 13.844 1 36.5 363 ALA B O 1
ATOM 5464 N N . SER B 1 364 ? -35.875 -6.531 12.867 1 37.09 364 SER B N 1
ATOM 5465 C CA . SER B 1 364 ? -36.656 -5.512 13.562 1 37.09 364 SER B CA 1
ATOM 5466 C C . SER B 1 364 ? -38.031 -5.312 12.906 1 37.09 364 SER B C 1
ATOM 5468 O O . SER B 1 364 ? -38.969 -4.883 13.555 1 37.09 364 SER B O 1
ATOM 5470 N N . GLU B 1 365 ? -38.125 -5.586 11.586 1 35.97 365 GLU B N 1
ATOM 5471 C CA . GLU B 1 365 ? -39.469 -5.504 11.031 1 35.97 365 GLU B CA 1
ATOM 5472 C C . GLU B 1 365 ? -40.281 -6.746 11.383 1 35.97 365 GLU B C 1
ATOM 5474 O O . GLU B 1 365 ? -41.5 -6.664 11.562 1 35.97 365 GLU B O 1
ATOM 5479 N N . ASP B 1 366 ? -39.656 -7.863 11.43 1 36.94 366 ASP B N 1
ATOM 5480 C CA . ASP B 1 366 ? -40.438 -9.039 11.773 1 36.94 366 ASP B CA 1
ATOM 5481 C C . ASP B 1 366 ? -40.719 -9.102 13.273 1 36.94 366 ASP B C 1
ATOM 5483 O O . ASP B 1 366 ? -41.719 -9.633 13.703 1 36.94 366 ASP B O 1
ATOM 5487 N N . ASP B 1 367 ? -39.844 -8.648 14.086 1 36.94 367 ASP B N 1
ATOM 5488 C CA . ASP B 1 367 ? -40.156 -8.625 15.508 1 36.94 367 ASP B CA 1
ATOM 5489 C C . ASP B 1 367 ? -41.156 -7.5 15.836 1 36.94 367 ASP B C 1
ATOM 5491 O O . ASP B 1 367 ? -41.969 -7.633 16.734 1 36.94 367 ASP B O 1
ATOM 5495 N N . ALA B 1 368 ? -41.094 -6.41 15.016 1 39.06 368 ALA B N 1
ATOM 5496 C CA . ALA B 1 368 ? -42.125 -5.383 15.164 1 39.06 368 ALA B CA 1
ATOM 5497 C C . ALA B 1 368 ? -43.438 -5.852 14.578 1 39.06 368 ALA B C 1
ATOM 5499 O O . ALA B 1 368 ? -44.5 -5.516 15.102 1 39.06 368 ALA B O 1
ATOM 5500 N N . ALA B 1 369 ? -43.281 -6.586 13.484 1 39.16 369 ALA B N 1
ATOM 5501 C CA . ALA B 1 369 ? -44.5 -7.172 12.922 1 39.16 369 ALA B CA 1
ATOM 5502 C C . ALA B 1 369 ? -45.031 -8.297 13.805 1 39.16 369 ALA B C 1
ATOM 5504 O O . ALA B 1 369 ? -46.25 -8.5 13.898 1 39.16 369 ALA B O 1
ATOM 5505 N N . LEU B 1 370 ? -44.094 -8.969 14.406 1 41.09 370 LEU B N 1
ATOM 5506 C CA . LEU B 1 370 ? -44.531 -9.992 15.344 1 41.09 370 LEU B CA 1
ATOM 5507 C C . LEU B 1 370 ? -45.094 -9.359 16.609 1 41.09 370 LEU B C 1
ATOM 5509 O O . LEU B 1 370 ? -46.062 -9.852 17.188 1 41.09 370 LEU B O 1
ATOM 5513 N N . THR B 1 371 ? -44.531 -8.219 16.953 1 43.47 371 THR B N 1
ATOM 5514 C CA . THR B 1 371 ? -45.094 -7.523 18.109 1 43.47 371 THR B CA 1
ATOM 5515 C C . THR B 1 371 ? -46.406 -6.84 17.75 1 43.47 371 THR B C 1
ATOM 5517 O O . THR B 1 371 ? -47.312 -6.766 18.578 1 43.47 371 THR B O 1
ATOM 5520 N N . ASP B 1 372 ? -46.469 -6.379 16.484 1 42.06 372 ASP B N 1
ATOM 5521 C CA . ASP B 1 372 ? -47.719 -5.789 16.047 1 42.06 372 ASP B CA 1
ATOM 5522 C C . ASP B 1 372 ? -48.781 -6.863 15.828 1 42.06 372 ASP B C 1
ATOM 5524 O O . ASP B 1 372 ? -49.969 -6.645 16.094 1 42.06 372 ASP B O 1
ATOM 5528 N N . GLN B 1 373 ? -48.375 -8.016 15.32 1 40.5 373 GLN B N 1
ATOM 5529 C CA . GLN B 1 373 ? -49.312 -9.102 15.188 1 40.5 373 GLN B CA 1
ATOM 5530 C C . GLN B 1 373 ? -49.781 -9.617 16.547 1 40.5 373 GLN B C 1
ATOM 5532 O O . GLN B 1 373 ? -50.875 -10.125 16.688 1 40.5 373 GLN B O 1
ATOM 5537 N N . LYS B 1 374 ? -48.906 -9.609 17.484 1 45.56 374 LYS B N 1
ATOM 5538 C CA . LYS B 1 374 ? -49.312 -10.07 18.797 1 45.56 374 LYS B CA 1
ATOM 5539 C C . LYS B 1 374 ? -50.281 -9.078 19.453 1 45.56 374 LYS B C 1
ATOM 5541 O O . LYS B 1 374 ? -51.125 -9.461 20.266 1 45.56 374 LYS B O 1
ATOM 5546 N N . GLN B 1 375 ? -50 -7.801 19.109 1 41.25 375 GLN B N 1
ATOM 5547 C CA . GLN B 1 375 ? -50.906 -6.824 19.703 1 41.25 375 GLN B CA 1
ATOM 5548 C C . GLN B 1 375 ? -52.281 -6.859 19.031 1 41.25 375 GLN B C 1
ATOM 5550 O O . GLN B 1 375 ? -53.281 -6.512 19.656 1 41.25 375 GLN B O 1
ATOM 5555 N N . THR B 1 376 ? -52.312 -7.297 17.75 1 45.25 376 THR B N 1
ATOM 5556 C CA . THR B 1 376 ? -53.625 -7.348 17.141 1 45.25 376 THR B CA 1
ATOM 5557 C C . THR B 1 376 ? -54.406 -8.562 17.625 1 45.25 376 THR B C 1
ATOM 5559 O O . THR B 1 376 ? -55.656 -8.586 17.562 1 45.25 376 THR B O 1
ATOM 5562 N N . SER B 1 377 ? -53.688 -9.664 17.922 1 42.72 377 SER B N 1
ATOM 5563 C CA . SER B 1 377 ? -54.469 -10.812 18.359 1 42.72 377 SER B CA 1
ATOM 5564 C C . SER B 1 377 ? -54.969 -10.625 19.781 1 42.72 377 SER B C 1
ATOM 5566 O O . SER B 1 377 ? -55.781 -11.414 20.266 1 42.72 377 SER B O 1
ATOM 5568 N N . ALA B 1 378 ? -54.375 -9.68 20.547 1 43.59 378 ALA B N 1
ATOM 5569 C CA . ALA B 1 378 ? -54.844 -9.547 21.906 1 43.59 378 ALA B CA 1
ATOM 5570 C C . ALA B 1 378 ? -56.031 -8.594 21.984 1 43.59 378 ALA B C 1
ATOM 5572 O O . ALA B 1 378 ? -56.719 -8.516 23.016 1 43.59 378 ALA B O 1
ATOM 5573 N N . SER B 1 379 ? -56.188 -7.859 20.969 1 34.22 379 SER B N 1
ATOM 5574 C CA . SER B 1 379 ? -57.469 -7.152 21.109 1 34.22 379 SER B CA 1
ATOM 5575 C C . SER B 1 379 ? -58.625 -8 20.594 1 34.22 379 SER B C 1
ATOM 5577 O O . SER B 1 379 ? -58.5 -8.688 19.578 1 34.22 379 SER B O 1
#

pLDDT: mean 72.48, std 22.0, range [20.94, 98.0]

Organism: NCBI:txid411473

Secondary structure (DSSP, 8-state):
--GGGGGGGSTTTTTHHHHHHHHHHHHHHHHHHHTT----------SSPPTT-S-HHHHHHHHHHHHHHHHHHHHHHHHHHTS-TTHHHHHHHHHHHHHHHHH-EEE-TTSEEEE---HHHHHHHH-HHHHHHHHHHHHHHIIIII--S-STTHHHHIIIIIIIHHHHHHHHHHHHHHTT--HHHHHHHHHHHHHHHHHHHHHHHHHHH--TT-HHHHHHHHHHHHHHHHHHHHHHHHHHHHHHHHHHHHH-HHHHHHHH--------HHHHHHHHHHHHHHHHHHHHHHHHHSTT---EEHHHHHHHHHHHHSTT---SS--S---SSHHHHHHHHHHHHHHHHHHHHHHHHHHT-----THHHHHHHHHHHHHHHH-/--GGGGGGGSTTTTTHHHHHHHHHHHHHHHHHHHTT----------SSPPTT-S-HHHHHHHHHHHHHHHHHHHHHHHHHHTS-TTHHHHHHHHHHHHHHHHH-EEE-TTSEEEE---HHHHHHHH-HHHHHHHHHHHHHHIIIII--S-STTHHHHIIIIIIIHHHHHHHHHHHHHHTT--HHHHHHHHHHHHHHHHHHHHHHHHHHH--TT-HHHHHHHHHHHHHHHHHHHHHHHHHHHHHHHHHHHHH-HHHHHHHH--------HHHHHHHHHHHHHHHHHHHHHHHHHSTTS--EEHHHHHHHHHHHHSTT---SS--S---SSHHHHHHHHHHHHHHHHHHHHHHHHHHT-----THHHHHHHHHHHHHHHH-

Sequence (758 aa):
MNKHNGSVLQNRSTRGMTGCRVLVSALAVCLLLSDMAASGKFGASAMHIMEGYLPAGWCIAWGALCIPFLVAGAVSLKRKIAYQGKVKLLIALCAAFVFIISSLKIPSVTGSCSHATGTGLGAILFGPSIMSVLGIIVLLFQAILLAHGGLTTLGANTFSMAIFGPFVSYGLFQLLKKCKAPMGLAVFLSATIGDMATYCLTSVQLAAAYPGDNFWASFGKFIAVFAPTQVPIAIAEGILTVIVYNVIQKNCVKELKELSGITVSNPNRGKLWARNLVLALGVVLLVTIPLMLLGNSEFGGSDDAGSTVVEEINGGYTPWFESFWEPPSGEVESLLFCVQSAIGAGICGFVLGRISRKPKTSASEDDAALTDQKQTSASMNKHNGSVLQNRSTRGMTGCRVLVSALAVCLLLSDMAASGKFGASAMHIMEGYLPAGWCIAWGALCIPFLVAGAVSLKRKIAYQGKVKLLIALCAAFVFIISSLKIPSVTGSCSHATGTGLGAILFGPSIMSVLGIIVLLFQAILLAHGGLTTLGANTFSMAIFGPFVSYGLFQLLKKCKAPMGLAVFLSATIGDMATYCLTSVQLAAAYPGDNFWASFGKFIAVFAPTQVPIAIAEGILTVIVYNVIQKNCVKELKELSGITVSNPNRGKLWARNLVLALGVVLLVTIPLMLLGNSEFGGSDDAGSTVVEEINGGYTPWFESFWEPPSGEVESLLFCVQSAIGAGICGFVLGRISRKPKTSASEDDAALTDQKQTSAS

Solvent-accessible surface area (backbone atoms only — not comparable to full-atom values): 37047 Å² total; per-residue (Å²): 137,82,76,76,76,70,71,74,72,66,70,66,65,64,66,67,53,49,61,56,42,50,56,49,47,54,48,49,52,49,55,62,57,30,74,66,30,44,79,43,80,77,71,70,30,30,78,37,59,38,38,29,73,54,59,65,69,56,22,52,51,32,34,58,66,36,46,66,44,36,53,52,3,50,54,50,45,56,58,47,54,67,43,75,80,62,47,48,47,50,52,50,30,34,48,19,43,22,42,25,38,42,41,43,56,41,56,15,68,76,30,25,16,33,47,44,58,47,40,26,57,37,4,60,52,72,33,24,42,36,30,26,41,51,35,40,52,50,46,49,47,32,21,52,69,57,35,34,27,18,77,61,27,38,25,46,44,30,38,21,51,12,35,50,9,9,42,47,8,27,53,43,30,52,52,29,50,75,66,64,47,57,65,63,57,28,46,21,49,14,25,19,50,12,46,49,46,17,51,52,43,47,19,48,54,48,11,71,75,47,23,65,96,38,48,66,62,30,26,50,55,43,39,62,62,46,47,71,32,40,52,64,45,21,50,38,48,5,48,52,45,30,45,53,47,52,54,42,54,71,54,35,50,68,56,40,35,70,61,56,66,46,84,73,78,84,70,63,65,75,60,46,55,55,50,41,49,52,46,51,49,49,35,51,47,64,49,45,48,33,48,44,71,47,36,84,48,74,52,47,25,37,15,47,52,53,51,49,48,48,36,64,59,40,75,82,67,66,60,83,40,72,65,74,23,33,45,43,37,74,60,52,43,35,37,50,31,21,50,42,14,19,52,16,24,18,49,35,17,20,41,50,23,51,47,62,58,73,73,76,66,66,49,66,59,46,51,46,45,49,46,48,50,50,54,55,68,69,99,136,80,76,76,77,70,70,74,71,66,72,67,63,64,66,67,53,51,62,58,44,51,55,48,46,53,48,47,54,47,54,63,59,31,73,65,32,45,79,44,79,77,70,70,28,28,75,37,58,38,38,28,72,53,58,67,70,56,22,50,51,32,34,58,66,35,46,66,43,36,53,52,4,48,53,48,44,56,58,49,55,68,43,76,80,64,46,47,48,49,52,50,31,33,47,20,44,21,41,25,37,41,41,44,59,42,58,16,69,75,29,24,15,34,47,42,57,46,38,24,56,38,5,59,54,72,34,24,43,38,30,26,44,49,36,39,52,49,47,50,49,33,20,52,69,56,35,34,27,19,78,63,27,38,25,47,43,29,36,22,50,14,36,49,9,9,42,48,9,27,53,44,31,52,53,30,51,75,67,66,46,58,63,62,56,27,47,21,50,14,26,19,49,10,47,50,46,16,51,52,45,47,21,48,53,49,10,69,74,47,23,66,97,37,48,67,62,30,27,50,55,42,39,62,64,47,46,71,31,38,52,63,45,21,48,37,48,6,48,52,44,31,43,53,47,52,55,42,54,72,52,34,50,68,59,39,34,72,62,56,66,47,86,74,77,83,69,64,67,74,62,47,54,56,50,38,50,53,47,50,50,49,36,49,46,63,50,43,49,34,47,44,70,47,35,84,47,75,50,46,26,35,14,48,51,53,52,48,49,49,36,65,60,40,73,82,66,66,60,83,40,73,65,72,22,32,46,43,36,73,58,52,44,38,36,51,30,21,49,42,14,18,52,15,23,18,47,34,16,19,40,50,22,50,49,61,59,73,71,76,66,62,48,65,59,49,50,47,46,47,51,49,51,51,54,55,69,70,99

Radius of gyration: 27.69 Å; Cα contacts (8 Å, |Δi|>4): 1278; chains: 2; bounding box: 92×72×70 Å

Foldseek 3Di:
DPPPPPDPPPPVVPVVVVVVVVVVVVLVVLLVVLQPFADAPPQLAFQAQAFQLFDLVLLVVLLVVLVVLQVVLVVLVVVQCPDDDLSVLVLLLQLLQQLQQQLDQFQFLVLATHGFRSQLLCCQQANLSNQLNSRLSSVVSCCRNAVHHHPSNSSVLSCLRRHQLSNQLNVQLVVCVVVVHDNLVSQLCSQLVSRLSSQLSVLQSSCVRQVQVHSVVSSVQSCVLCVRRSNLSSNLSSLVSSLLVLLCCQQPVVSSCVRNVDNDDNDDPVVSVVVNVVSVVVSVCSRVVSCVVVPPRNNRHSSVVSSVSSCVRVPPDDRPDGRSHHDNDPVSSVVSSVVSNCVSVVSNVVSSVVRVDDPPPPVVVVVVVVVVVVVVVVD/DPPPPPDPPPPVVPVVVVVVVVVVVVLVVLLVVLQPFFDAPPQLAFQAQAFQLFDLVLLVVLLVVLVVLQVVLVVLVVVQCPDDDLSVLVLLLQLLQQLQQQLDQFQFLVLATHGFGSQLLVCQQANLSNQLNSRLSSVVSCCRNAVHHHPSNSSVLSCLRRHQLSNQLNVQLVVCVVVVHDNLVSQLCSQLVSRLSSQLSVLQSSCVRQVQVHSVVSSVQSCVLCVRRSNLSSNLSSLVSSLLVLLCCQQPVVSSCVRNVDNDDNDDPVVSVVVNVVSVVVSVCSRVVSCVVVPPRNSRHSSVVSSVSSCVRVPPDDRPDGRSHHPNDPVSSVVSSVVSNCVSVVSNVVSSVVRVDDDPPPCVVVVVVVVVVVVVVVD